Protein AF-0000000077902023 (afdb_homodimer)

Foldseek 3Di:
DFEEEEEPCQDQLNVVLCVVCPPVHNYDYDPPPQLQPDDLVRLLVVLVVSLGQAYEYDFADQPQVVCQVVVVSRLSGLAVSLLSNLLSCVVSVHAYEYEAALLQQWPPPDDDADEPPDDTDRPTSNSVSSVNNQVSSCVSPVQYEYEHEYAEAADDDDPHDHDDAQLVVLVVCLVPVNEAEFAQQAWTAYFYSVLQSVLVVLVSVDGGDYAHGGAATDGGPQVLSVLSCVVVVGDHHYDYDHDHTHSGHDRVVVVVSVRDGHHRSRNVVVNCVVVVCVVVD/DFEEEEEPCQDQLNVVLCVVCPPVHNYDYDPPPQLQPDDLVRLLVVLVVSLGQAYEYDFADQPQVVCQVVVVSRLCGLAVSLLSNLLSCVVSVHAYEYEAALLQQWPPPDDDADEPPDDTDRPGSNSVSSVNNQVSSCVSPVQYEYEHEYAEAADDDDPHDHDDAQLVVLVVCLVPVNEAEFAQQAWTAYFYSVLQSVLVVLVSVDGGDYAHGGAATDGGPQVLSVLSCVVVVGDHHYDYDHDHTHSGHDRVVVVVSVRDGHHRSRNVVVNCVVVVCVVVD

InterPro domains:
  IPR005913 dTDP-4-dehydrorhamnose reductase [PTHR10491] (2-235)
  IPR029903 RmlD-like, substrate binding domain [PF04321] (3-197)
  IPR036291 NAD(P)-binding domain superfamily [SSF51735] (1-275)

Structure (mmCIF, N/CA/C/O backbone):
data_AF-0000000077902023-model_v1
#
loop_
_entity.id
_entity.type
_entity.pdbx_description
1 polymer 'dTDP-4-dehydrorhamnose reductase'
#
loop_
_atom_site.group_PDB
_atom_site.id
_atom_site.type_symbol
_atom_site.label_atom_id
_atom_site.label_alt_id
_atom_site.label_comp_id
_atom_site.label_asym_id
_atom_site.label_entity_id
_atom_site.label_seq_id
_atom_site.pdbx_PDB_ins_code
_atom_site.Cartn_x
_atom_site.Cartn_y
_atom_site.Cartn_z
_atom_site.occupancy
_atom_site.B_iso_or_equiv
_atom_site.auth_seq_id
_atom_site.auth_comp_id
_atom_site.auth_asym_id
_atom_site.auth_atom_id
_atom_site.pdbx_PDB_model_num
ATOM 1 N N . MET A 1 1 ? 22.453 12.195 -3.893 1 87.38 1 MET A N 1
ATOM 2 C CA . MET A 1 1 ? 21.047 12.133 -3.484 1 87.38 1 MET A CA 1
ATOM 3 C C . MET A 1 1 ? 20.797 13.008 -2.258 1 87.38 1 MET A C 1
ATOM 5 O O . MET A 1 1 ? 21.578 12.977 -1.305 1 87.38 1 MET A O 1
ATOM 9 N N . LYS A 1 2 ? 19.797 13.914 -2.291 1 95.81 2 LYS A N 1
ATOM 10 C CA . LYS A 1 2 ? 19.453 14.773 -1.159 1 95.81 2 LYS A CA 1
ATOM 11 C C . LYS A 1 2 ? 19.094 13.945 0.071 1 95.81 2 LYS A C 1
ATOM 13 O O . LYS A 1 2 ? 18.375 12.938 -0.034 1 95.81 2 LYS A O 1
ATOM 18 N N . ARG A 1 3 ? 19.734 14.305 1.176 1 98.06 3 ARG A N 1
ATOM 19 C CA . ARG A 1 3 ? 19.406 13.648 2.439 1 98.06 3 ARG A CA 1
ATOM 20 C C . ARG A 1 3 ? 18.234 14.328 3.133 1 98.06 3 ARG A C 1
ATOM 22 O O . ARG A 1 3 ? 18.281 15.531 3.395 1 98.06 3 ARG A O 1
ATOM 29 N N . VAL A 1 4 ? 17.141 13.578 3.447 1 98.81 4 VAL A N 1
ATOM 30 C CA . VAL A 1 4 ? 15.922 14.117 4.043 1 98.81 4 VAL A CA 1
ATOM 31 C C . VAL A 1 4 ? 15.672 13.461 5.398 1 98.81 4 VAL A C 1
ATOM 33 O O . VAL A 1 4 ? 15.586 12.234 5.492 1 98.81 4 VAL A O 1
ATOM 36 N N . LEU A 1 5 ? 15.633 14.289 6.43 1 98.75 5 LEU A N 1
ATOM 37 C CA . LEU A 1 5 ? 15.227 13.82 7.754 1 98.75 5 LEU A CA 1
ATOM 38 C C . LEU A 1 5 ? 13.727 14.008 7.953 1 98.75 5 LEU A C 1
ATOM 40 O O . LEU A 1 5 ? 13.211 15.117 7.812 1 98.75 5 LEU A O 1
ATOM 44 N N . VAL A 1 6 ? 13.07 12.922 8.211 1 98.62 6 VAL A N 1
ATOM 45 C CA . VAL A 1 6 ? 11.633 12.961 8.484 1 98.62 6 VAL A CA 1
ATOM 46 C C . VAL A 1 6 ? 11.383 12.688 9.969 1 98.62 6 VAL A C 1
ATOM 48 O O . VAL A 1 6 ? 11.766 11.641 10.492 1 98.62 6 VAL A O 1
ATOM 51 N N . THR A 1 7 ? 10.812 13.672 10.641 1 98.12 7 THR A N 1
ATOM 52 C CA . THR A 1 7 ? 10.352 13.391 12 1 98.12 7 THR A CA 1
ATOM 53 C C . THR A 1 7 ? 8.938 12.836 11.984 1 98.12 7 THR A C 1
ATOM 55 O O . THR A 1 7 ? 8.18 13.062 11.039 1 98.12 7 THR A O 1
ATOM 58 N N . GLY A 1 8 ? 8.602 12.109 13.031 1 96.25 8 GLY A N 1
ATOM 59 C CA . GLY A 1 8 ? 7.293 11.484 13.031 1 96.25 8 GLY A CA 1
ATOM 60 C C . GLY A 1 8 ? 7.156 10.375 12 1 96.25 8 GLY A C 1
ATOM 61 O O . GLY A 1 8 ? 6.086 10.195 11.406 1 96.25 8 GLY A O 1
ATOM 62 N N . ALA A 1 9 ? 8.188 9.648 11.773 1 95.81 9 ALA A N 1
ATOM 63 C CA . ALA A 1 9 ? 8.281 8.648 10.711 1 95.81 9 ALA A CA 1
ATOM 64 C C . ALA A 1 9 ? 7.312 7.492 10.961 1 95.81 9 ALA A C 1
ATOM 66 O O . ALA A 1 9 ? 6.934 6.781 10.031 1 95.81 9 ALA A O 1
ATOM 67 N N . GLY A 1 10 ? 6.91 7.285 12.133 1 94.56 10 GLY A N 1
ATOM 68 C CA . GLY A 1 10 ? 5.992 6.211 12.477 1 94.56 10 GLY A CA 1
ATOM 69 C C . GLY A 1 10 ? 4.535 6.633 12.422 1 94.56 10 GLY A C 1
ATOM 70 O O . GLY A 1 10 ? 3.639 5.816 12.648 1 94.56 10 GLY A O 1
ATOM 71 N N . GLY A 1 11 ? 4.289 7.875 12.109 1 95.25 11 GLY A N 1
ATOM 72 C CA . GLY A 1 11 ? 2.934 8.391 12.055 1 95.25 11 GLY A CA 1
ATOM 73 C C . GLY A 1 11 ? 2.311 8.289 10.672 1 95.25 11 GLY A C 1
ATOM 74 O O . GLY A 1 11 ? 2.918 7.742 9.75 1 95.25 11 GLY A O 1
ATOM 75 N N . PHE A 1 12 ? 1.157 8.82 10.602 1 96.69 12 PHE A N 1
ATOM 76 C CA . PHE A 1 12 ? 0.341 8.711 9.391 1 96.69 12 PHE A CA 1
ATOM 77 C C . PHE A 1 12 ? 1.049 9.352 8.203 1 96.69 12 PHE A C 1
ATOM 79 O O . PHE A 1 12 ? 1.23 8.711 7.168 1 96.69 12 PHE A O 1
ATOM 86 N N . VAL A 1 13 ? 1.497 10.586 8.336 1 97.75 13 VAL A N 1
ATOM 87 C CA . VAL A 1 13 ? 2.104 11.32 7.234 1 97.75 13 VAL A CA 1
ATOM 88 C C . VAL A 1 13 ? 3.547 10.859 7.035 1 97.75 13 VAL A C 1
ATOM 90 O O . VAL A 1 13 ? 3.951 10.531 5.918 1 97.75 13 VAL A O 1
ATOM 93 N N . GLY A 1 14 ? 4.305 10.773 8.117 1 97.69 14 GLY A N 1
ATOM 94 C CA . GLY A 1 14 ? 5.719 10.438 8.047 1 97.69 14 GLY A CA 1
ATOM 95 C C . GLY A 1 14 ? 5.98 9.078 7.43 1 97.69 14 GLY A C 1
ATOM 96 O O . GLY A 1 14 ? 6.887 8.93 6.605 1 97.69 14 GLY A O 1
ATOM 97 N N . ALA A 1 15 ? 5.152 8.109 7.816 1 97.12 15 ALA A N 1
ATOM 98 C CA . ALA A 1 15 ? 5.336 6.766 7.281 1 97.12 15 ALA A CA 1
ATOM 99 C C . ALA A 1 15 ? 5.117 6.742 5.77 1 97.12 15 ALA A C 1
ATOM 101 O O . ALA A 1 15 ? 5.812 6.023 5.047 1 97.12 15 ALA A O 1
ATOM 102 N N . ARG A 1 16 ? 4.164 7.484 5.312 1 98.06 16 ARG A N 1
ATOM 103 C CA . ARG A 1 16 ? 3.846 7.508 3.891 1 98.06 16 ARG A CA 1
ATOM 104 C C . ARG A 1 16 ? 4.875 8.32 3.111 1 98.06 16 ARG A C 1
ATOM 106 O O . ARG A 1 16 ? 5.152 8.023 1.946 1 98.06 16 ARG A O 1
ATOM 113 N N . ILE A 1 17 ? 5.512 9.352 3.766 1 98.5 17 ILE A N 1
ATOM 114 C CA . ILE A 1 17 ? 6.641 10.047 3.15 1 98.5 17 ILE A CA 1
ATOM 115 C C . ILE A 1 17 ? 7.781 9.062 2.906 1 98.5 17 ILE A C 1
ATOM 117 O O . ILE A 1 17 ? 8.32 8.992 1.8 1 98.5 17 ILE A O 1
ATOM 121 N N . LEU A 1 18 ? 8.094 8.289 3.975 1 97.25 18 LEU A N 1
ATOM 122 C CA . LEU A 1 18 ? 9.172 7.316 3.852 1 97.25 18 LEU A CA 1
ATOM 123 C C . LEU A 1 18 ? 8.867 6.301 2.756 1 97.25 18 LEU A C 1
ATOM 125 O O . LEU A 1 18 ? 9.758 5.918 1.992 1 97.25 18 LEU A O 1
ATOM 129 N N . ASP A 1 19 ? 7.641 5.91 2.666 1 96.06 19 ASP A N 1
ATOM 130 C CA . ASP A 1 19 ? 7.223 4.934 1.666 1 96.06 19 ASP A CA 1
ATOM 131 C C . ASP A 1 19 ? 7.348 5.5 0.255 1 96.06 19 ASP A C 1
ATOM 133 O O . ASP A 1 19 ? 7.969 4.887 -0.616 1 96.06 19 ASP A O 1
ATOM 137 N N . MET A 1 20 ? 6.852 6.676 0.001 1 96.75 20 MET A N 1
ATOM 138 C CA . MET A 1 20 ? 6.777 7.27 -1.331 1 96.75 20 MET A CA 1
ATOM 139 C C . MET A 1 20 ? 8.148 7.75 -1.787 1 96.75 20 MET A C 1
ATOM 141 O O . MET A 1 20 ? 8.438 7.785 -2.984 1 96.75 20 MET A O 1
ATOM 145 N N . TRP A 1 21 ? 8.992 8.078 -0.796 1 96.88 21 TRP A N 1
ATOM 146 C CA . TRP A 1 21 ? 10.258 8.719 -1.167 1 96.88 21 TRP A CA 1
ATOM 147 C C . TRP A 1 21 ? 11.398 7.711 -1.151 1 96.88 21 TRP A C 1
ATOM 149 O O . TRP A 1 21 ? 12.539 8.055 -1.459 1 96.88 21 TRP A O 1
ATOM 159 N N . ARG A 1 22 ? 11.094 6.484 -0.792 1 93.44 22 ARG A N 1
ATOM 160 C CA . ARG A 1 22 ? 12.102 5.434 -0.777 1 93.44 22 ARG A CA 1
ATOM 161 C C . ARG A 1 22 ? 12.789 5.316 -2.135 1 93.44 22 ARG A C 1
ATOM 163 O O . ARG A 1 22 ? 12.125 5.234 -3.168 1 93.44 22 ARG A O 1
ATOM 170 N N . GLY A 1 23 ? 14.117 5.391 -2.203 1 88.75 23 GLY A N 1
ATOM 171 C CA . GLY A 1 23 ? 14.867 5.277 -3.443 1 88.75 23 GLY A CA 1
ATOM 172 C C . GLY A 1 23 ? 15.047 6.602 -4.156 1 88.75 23 GLY A C 1
ATOM 173 O O . GLY A 1 23 ? 15.898 6.727 -5.043 1 88.75 23 GLY A O 1
ATOM 174 N N . LYS A 1 24 ? 14.242 7.562 -3.775 1 91.75 24 LYS A N 1
ATOM 175 C CA . LYS A 1 24 ? 14.305 8.875 -4.418 1 91.75 24 LYS A CA 1
ATOM 176 C C . LYS A 1 24 ? 15.219 9.82 -3.645 1 91.75 24 LYS A C 1
ATOM 178 O O . LYS A 1 24 ? 15.867 10.688 -4.234 1 91.75 24 LYS A O 1
ATOM 183 N N . PHE A 1 25 ? 15.164 9.641 -2.322 1 96.69 25 PHE A N 1
ATOM 184 C CA . PHE A 1 25 ? 15.969 10.438 -1.407 1 96.69 25 PHE A CA 1
ATOM 185 C C . PHE A 1 25 ? 16.75 9.547 -0.452 1 96.69 25 PHE A C 1
ATOM 187 O O . PHE A 1 25 ? 16.438 8.367 -0.299 1 96.69 25 PHE A O 1
ATOM 194 N N . ALA A 1 26 ? 17.844 10.109 0.03 1 97 26 ALA A N 1
ATOM 195 C CA . ALA A 1 26 ? 18.469 9.477 1.19 1 97 26 ALA A CA 1
ATOM 196 C C . ALA A 1 26 ? 17.703 9.812 2.471 1 97 26 ALA A C 1
ATOM 198 O O . ALA A 1 26 ? 17.844 10.914 3.008 1 97 26 ALA A O 1
ATOM 199 N N . LEU A 1 27 ? 16.984 8.828 2.934 1 97.69 27 LEU A N 1
ATOM 200 C CA . LEU A 1 27 ? 16.031 9.102 4.016 1 97.69 27 LEU A CA 1
ATOM 201 C C . LEU A 1 27 ? 16.625 8.711 5.363 1 97.69 27 LEU A C 1
ATOM 203 O O . LEU A 1 27 ? 17.312 7.695 5.477 1 97.69 27 LEU A O 1
ATOM 207 N N . CYS A 1 28 ? 16.375 9.539 6.312 1 96.94 28 CYS A N 1
ATOM 208 C CA . CYS A 1 28 ? 16.688 9.211 7.699 1 96.94 28 CYS A CA 1
ATOM 209 C C . CYS A 1 28 ? 15.57 9.656 8.625 1 96.94 28 CYS A C 1
ATOM 211 O O . CYS A 1 28 ? 14.766 10.516 8.273 1 96.94 28 CYS A O 1
ATOM 213 N N . ALA A 1 29 ? 15.406 8.984 9.688 1 97.31 29 ALA A N 1
ATOM 214 C CA . ALA A 1 29 ? 14.391 9.258 10.703 1 97.31 29 ALA A CA 1
ATOM 215 C C . ALA A 1 29 ? 14.938 9.031 12.109 1 97.31 29 ALA A C 1
ATOM 217 O O . ALA A 1 29 ? 15.922 8.305 12.289 1 97.31 29 ALA A O 1
ATOM 218 N N . PHE A 1 30 ? 14.305 9.727 13.07 1 94.25 30 PHE A N 1
ATOM 219 C CA . PHE A 1 30 ? 14.625 9.414 14.453 1 94.25 30 PHE A CA 1
ATOM 220 C C . PHE A 1 30 ? 14.211 7.988 14.797 1 94.25 30 PHE A C 1
ATOM 222 O O . PHE A 1 30 ? 13.211 7.488 14.281 1 94.25 30 PHE A O 1
ATOM 229 N N . PRO A 1 31 ? 15.008 7.395 15.648 1 89.06 31 PRO A N 1
ATOM 230 C CA . PRO A 1 31 ? 14.539 6.09 16.125 1 89.06 31 PRO A CA 1
ATOM 231 C C . PRO A 1 31 ? 13.164 6.156 16.781 1 89.06 31 PRO A C 1
ATOM 233 O O . PRO A 1 31 ? 12.797 7.188 17.359 1 89.06 31 PRO A O 1
ATOM 236 N N . SER A 1 32 ? 12.492 5.051 16.688 1 80.56 32 SER A N 1
ATOM 237 C CA . SER A 1 32 ? 11.117 4.992 17.172 1 80.56 32 SER A CA 1
ATOM 238 C C . SER A 1 32 ? 11.023 5.457 18.625 1 80.56 32 SER A C 1
ATOM 240 O O . SER A 1 32 ? 11.844 5.07 19.469 1 80.56 32 SER A O 1
ATOM 242 N N . ASP A 1 33 ? 10.148 6.305 18.891 1 80.38 33 ASP A N 1
ATOM 243 C CA . ASP A 1 33 ? 9.742 6.746 20.219 1 80.38 33 ASP A CA 1
ATOM 244 C C . ASP A 1 33 ? 10.812 7.633 20.844 1 80.38 33 ASP A C 1
ATOM 246 O O . ASP A 1 33 ? 10.727 7.969 22.031 1 80.38 33 ASP A O 1
ATOM 250 N N . THR A 1 34 ? 11.766 8.023 20.078 1 84.12 34 THR A N 1
ATOM 251 C CA . THR A 1 34 ? 12.828 8.852 20.641 1 84.12 34 THR A CA 1
ATOM 252 C C . THR A 1 34 ? 12.344 10.281 20.844 1 84.12 34 THR A C 1
ATOM 254 O O . THR A 1 34 ? 12.664 10.906 21.859 1 84.12 34 THR A O 1
ATOM 257 N N . LEU A 1 35 ? 11.562 10.727 19.938 1 86.94 35 LEU A N 1
ATOM 258 C CA . LEU A 1 35 ? 11.156 12.125 20 1 86.94 35 LEU A CA 1
ATOM 259 C C . LEU A 1 35 ? 10.211 12.375 21.172 1 86.94 35 LEU A C 1
ATOM 261 O O . LEU A 1 35 ? 10.086 13.508 21.641 1 86.94 35 LEU A O 1
ATOM 265 N N . ARG A 1 36 ? 9.625 11.289 21.672 1 85.5 36 ARG A N 1
ATOM 266 C CA . ARG A 1 36 ? 8.68 11.414 22.766 1 85.5 36 ARG A CA 1
ATOM 267 C C . ARG A 1 36 ? 9.391 11.836 24.047 1 85.5 36 ARG A C 1
ATOM 269 O O . ARG A 1 36 ? 8.82 12.531 24.891 1 85.5 36 ARG A O 1
ATOM 276 N N . THR A 1 37 ? 10.664 11.523 24.094 1 87.5 37 THR A N 1
ATOM 277 C CA . THR A 1 37 ? 11.367 11.781 25.344 1 87.5 37 THR A CA 1
ATOM 278 C C . THR A 1 37 ? 12.586 12.664 25.125 1 87.5 37 THR A C 1
ATOM 280 O O . THR A 1 37 ? 13.242 13.086 26.078 1 87.5 37 THR A O 1
ATOM 283 N N . ALA A 1 38 ? 12.82 12.953 23.922 1 91.69 38 ALA A N 1
ATOM 284 C CA . ALA A 1 38 ? 14.031 13.695 23.594 1 91.69 38 ALA A CA 1
ATOM 285 C C . ALA A 1 38 ? 13.945 15.141 24.078 1 91.69 38 ALA A C 1
ATOM 287 O O . ALA A 1 38 ? 12.875 15.742 24.047 1 91.69 38 ALA A O 1
ATOM 288 N N . ASP A 1 39 ? 15.078 15.625 24.594 1 95.31 39 ASP A N 1
ATOM 289 C CA . ASP A 1 39 ? 15.188 17.047 24.891 1 95.31 39 ASP A CA 1
ATOM 290 C C . ASP A 1 39 ? 15.898 17.797 23.75 1 95.31 39 ASP A C 1
ATOM 292 O O . ASP A 1 39 ? 16.234 17.203 22.734 1 95.31 39 ASP A O 1
ATOM 296 N N . GLU A 1 40 ? 16.016 19.094 23.969 1 97.38 40 GLU A N 1
ATOM 297 C CA . GLU A 1 40 ? 16.578 19.953 22.938 1 97.38 40 GLU A CA 1
ATOM 298 C C . GLU A 1 40 ? 17.953 19.438 22.5 1 97.38 40 GLU A C 1
ATOM 300 O O . GLU A 1 40 ? 18.234 19.344 21.297 1 97.38 40 GLU A O 1
ATOM 305 N N . SER A 1 41 ? 18.766 19.047 23.422 1 97.44 41 SER A N 1
ATOM 306 C CA . SER A 1 41 ? 20.125 18.609 23.141 1 97.44 41 SER A CA 1
ATOM 307 C C . SER A 1 41 ? 20.141 17.344 22.297 1 97.44 41 SER A C 1
ATOM 309 O O . SER A 1 41 ? 20.953 17.203 21.375 1 97.44 41 SER A O 1
ATOM 311 N N . ALA A 1 42 ? 19.312 16.422 22.641 1 96.56 42 ALA A N 1
ATOM 312 C CA . ALA A 1 42 ? 19.234 15.172 21.906 1 96.56 42 ALA A CA 1
ATOM 313 C C . ALA A 1 42 ? 18.797 15.398 20.469 1 96.56 42 ALA A C 1
ATOM 315 O O . ALA A 1 42 ? 19.359 14.805 19.547 1 96.56 42 ALA A O 1
ATOM 316 N N . VAL A 1 43 ? 17.844 16.266 20.266 1 97.88 43 VAL A N 1
ATOM 317 C CA . VAL A 1 43 ? 17.359 16.578 18.922 1 97.88 43 VAL A CA 1
ATOM 318 C C . VAL A 1 43 ? 18.469 17.234 18.109 1 97.88 43 VAL A C 1
ATOM 320 O O . VAL A 1 43 ? 18.719 16.828 16.969 1 97.88 43 VAL A O 1
ATOM 323 N N . LEU A 1 44 ? 19.125 18.172 18.734 1 97.75 44 LEU A N 1
ATOM 324 C CA . LEU A 1 44 ? 20.203 18.891 18.062 1 97.75 44 LEU A CA 1
ATOM 325 C C . LEU A 1 44 ? 21.344 17.938 17.672 1 97.75 44 LEU A C 1
ATOM 327 O O . LEU A 1 44 ? 21.844 17.984 16.547 1 97.75 44 LEU A O 1
ATOM 331 N N . ARG A 1 45 ? 21.688 17.062 18.578 1 97.25 45 ARG A N 1
ATOM 332 C CA . ARG A 1 45 ? 22.781 16.109 18.344 1 97.25 45 ARG A CA 1
ATOM 333 C C . ARG A 1 45 ? 22.469 15.211 17.156 1 97.25 45 ARG A C 1
ATOM 335 O O . ARG A 1 45 ? 23.328 14.938 16.328 1 97.25 45 ARG A O 1
ATOM 342 N N . PHE A 1 46 ? 21.281 14.773 17.125 1 97.62 46 PHE A N 1
ATOM 343 C CA . PHE A 1 46 ? 20.875 13.883 16.031 1 97.62 46 PHE A CA 1
ATOM 344 C C . PHE A 1 46 ? 20.938 14.602 14.695 1 97.62 46 PHE A C 1
ATOM 346 O O . PHE A 1 46 ? 21.469 14.055 13.719 1 97.62 46 PHE A O 1
ATOM 353 N N . ILE A 1 47 ? 20.438 15.828 14.633 1 98.31 47 ILE A N 1
ATOM 354 C CA . ILE A 1 47 ? 20.391 16.594 13.383 1 98.31 47 ILE A CA 1
ATOM 355 C C . ILE A 1 47 ? 21.812 16.922 12.945 1 98.31 47 ILE A C 1
ATOM 357 O O . ILE A 1 47 ? 22.141 16.844 11.758 1 98.31 47 ILE A O 1
ATOM 361 N N . LEU A 1 48 ? 22.641 17.234 13.938 1 98.19 48 LEU A N 1
ATOM 362 C CA . LEU A 1 48 ? 24.031 17.531 13.633 1 98.19 48 LEU A CA 1
ATOM 363 C C . LEU A 1 48 ? 24.75 16.312 13.078 1 98.19 48 LEU A C 1
ATOM 365 O O . LEU A 1 48 ? 25.547 16.422 12.141 1 98.19 48 LEU A O 1
ATOM 369 N N . LYS A 1 49 ? 24.438 15.203 13.625 1 97.75 49 LYS A N 1
ATOM 370 C CA . LYS A 1 49 ? 25.062 13.945 13.203 1 97.75 49 LYS A CA 1
ATOM 371 C C . LYS A 1 49 ? 24.625 13.57 11.797 1 97.75 49 LYS A C 1
ATOM 373 O O . LYS A 1 49 ? 25.469 13.227 10.953 1 97.75 49 LYS A O 1
ATOM 378 N N . GLU A 1 50 ? 23.328 13.641 11.492 1 97.69 50 GLU A N 1
ATOM 379 C CA . GLU A 1 50 ? 22.781 13.211 10.211 1 97.69 50 GLU A CA 1
ATOM 380 C C . GLU A 1 50 ? 23.062 14.234 9.117 1 97.69 50 GLU A C 1
ATOM 382 O O . GLU A 1 50 ? 23.156 13.883 7.938 1 97.69 50 GLU A O 1
ATOM 387 N N . HIS A 1 51 ? 23.141 15.516 9.516 1 98.5 51 HIS A N 1
ATOM 388 C CA . HIS A 1 51 ? 23.438 16.625 8.625 1 98.5 51 HIS A CA 1
ATOM 389 C C . HIS A 1 51 ? 22.562 16.594 7.383 1 98.5 51 HIS A C 1
ATOM 391 O O . HIS A 1 51 ? 23.062 16.625 6.258 1 98.5 51 HIS A O 1
ATOM 397 N N . PRO A 1 52 ? 21.234 16.609 7.555 1 98.75 52 PRO A N 1
ATOM 398 C CA . PRO A 1 52 ? 20.328 16.547 6.41 1 98.75 52 PRO A CA 1
ATOM 399 C C . PRO A 1 52 ? 20.359 17.812 5.562 1 98.75 52 PRO A C 1
ATOM 401 O O . PRO A 1 52 ? 20.734 18.875 6.055 1 98.75 52 PRO A O 1
ATOM 404 N N . ASP A 1 53 ? 19.984 17.625 4.254 1 98.81 53 ASP A N 1
ATOM 405 C CA . ASP A 1 53 ? 19.75 18.766 3.369 1 98.81 53 ASP A CA 1
ATOM 406 C C . ASP A 1 53 ? 18.375 19.375 3.604 1 98.81 53 ASP A C 1
ATOM 408 O O . ASP A 1 53 ? 18.188 20.578 3.432 1 98.81 53 ASP A O 1
ATOM 412 N N . VAL A 1 54 ? 17.422 18.531 3.941 1 98.88 54 VAL A N 1
ATOM 413 C CA . VAL A 1 54 ? 16.031 18.906 4.164 1 98.88 54 VAL A CA 1
ATOM 4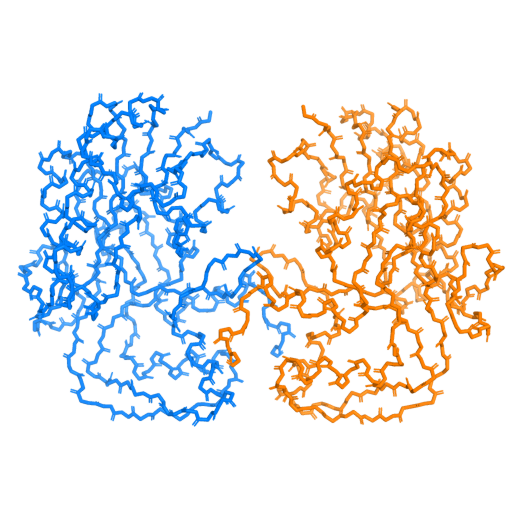14 C C . VAL A 1 54 ? 15.492 18.188 5.402 1 98.88 54 VAL A C 1
ATOM 416 O O . VAL A 1 54 ? 15.836 17.031 5.656 1 98.88 54 VAL A O 1
ATOM 419 N N . ILE A 1 55 ? 14.719 18.875 6.184 1 98.88 55 ILE A N 1
ATOM 420 C CA . ILE A 1 55 ? 13.969 18.281 7.281 1 98.88 55 ILE A CA 1
ATOM 421 C C . ILE A 1 55 ? 12.469 18.469 7.039 1 98.88 55 ILE A C 1
ATOM 423 O O . ILE A 1 55 ? 12.008 19.578 6.793 1 98.88 55 ILE A O 1
ATOM 427 N N . VAL A 1 56 ? 11.766 17.391 6.984 1 98.88 56 VAL A N 1
ATOM 428 C CA . VAL A 1 56 ? 10.305 17.422 7 1 98.88 56 VAL A CA 1
ATOM 429 C C . VAL A 1 56 ? 9.789 17.031 8.383 1 98.88 56 VAL A C 1
ATOM 431 O O . VAL A 1 56 ? 9.859 15.867 8.781 1 98.88 56 VAL A O 1
ATOM 434 N N . HIS A 1 57 ? 9.312 18 9.07 1 98.75 57 HIS A N 1
ATOM 435 C CA . HIS A 1 57 ? 8.867 17.797 10.445 1 98.75 57 HIS A CA 1
ATOM 436 C C . HIS A 1 57 ? 7.375 17.469 10.492 1 98.75 57 HIS A C 1
ATOM 438 O O . HIS A 1 57 ? 6.543 18.391 10.445 1 98.75 57 HIS A O 1
ATOM 444 N N . THR A 1 58 ? 7.09 16.219 10.703 1 98 58 THR A N 1
ATOM 445 C CA . THR A 1 58 ? 5.691 15.805 10.742 1 98 58 THR A CA 1
ATOM 446 C C . THR A 1 58 ? 5.301 15.336 12.141 1 98 58 THR A C 1
ATOM 448 O O . THR A 1 58 ? 4.117 15.141 12.43 1 98 58 THR A O 1
ATOM 451 N N . ALA A 1 59 ? 6.227 15.219 13.023 1 97 59 ALA A N 1
ATOM 452 C CA . ALA A 1 59 ? 5.918 14.758 14.375 1 97 59 ALA A CA 1
ATOM 453 C C . ALA A 1 59 ? 4.965 15.727 15.078 1 97 59 ALA A C 1
ATOM 455 O O . ALA A 1 59 ? 5.188 16.938 15.07 1 97 59 ALA A O 1
ATOM 456 N N . ALA A 1 60 ? 3.971 15.18 15.617 1 96.44 60 ALA A N 1
ATOM 457 C CA . ALA A 1 60 ? 2.994 16 16.328 1 96.44 60 ALA A CA 1
ATOM 458 C C . ALA A 1 60 ? 2.023 15.125 17.125 1 96.44 60 ALA A C 1
ATOM 460 O O . ALA A 1 60 ? 1.885 13.93 16.844 1 96.44 60 ALA A O 1
ATOM 461 N N . LEU A 1 61 ? 1.522 15.625 18.172 1 95 61 LEU A N 1
ATOM 462 C CA . LEU A 1 61 ? 0.274 15.148 18.766 1 95 61 LEU A CA 1
ATOM 463 C C . LEU A 1 61 ? -0.92 15.898 18.188 1 95 61 LEU A C 1
ATOM 465 O O . LEU A 1 61 ? -1.105 17.094 18.469 1 95 61 LEU A O 1
ATOM 469 N N . SER A 1 62 ? -1.731 15.18 17.422 1 93.19 62 SER A N 1
ATOM 470 C CA . SER A 1 62 ? -2.693 15.914 16.594 1 93.19 62 SER A CA 1
ATOM 471 C C . SER A 1 62 ? -4.117 15.711 17.109 1 93.19 62 SER A C 1
ATOM 473 O O . SER A 1 62 ? -5.055 16.328 16.594 1 93.19 62 SER A O 1
ATOM 475 N N . ASN A 1 63 ? -4.262 14.781 18.078 1 93.5 63 ASN A N 1
ATOM 476 C CA . ASN A 1 63 ? -5.586 14.602 18.672 1 93.5 63 ASN A CA 1
ATOM 477 C C . ASN A 1 63 ? -5.996 15.812 19.5 1 93.5 63 ASN A C 1
ATOM 479 O O . ASN A 1 63 ? -5.453 16.031 20.578 1 93.5 63 ASN A O 1
ATOM 483 N N . THR A 1 64 ? -6.988 16.547 19 1 93.5 64 THR A N 1
ATOM 484 C CA . THR A 1 64 ? -7.363 17.812 19.625 1 93.5 64 THR A CA 1
ATOM 485 C C . THR A 1 64 ? -7.863 17.578 21.047 1 93.5 64 THR A C 1
ATOM 487 O O . THR A 1 64 ? -7.562 18.375 21.953 1 93.5 64 THR A O 1
ATOM 490 N N . GLN A 1 65 ? -8.602 16.516 21.203 1 93.62 65 GLN A N 1
ATOM 491 C CA . GLN A 1 65 ? -9.102 16.203 22.547 1 93.62 65 GLN A CA 1
ATOM 492 C C . GLN A 1 65 ? -7.961 15.883 23.5 1 93.62 65 GLN A C 1
ATOM 494 O O . GLN A 1 65 ? -7.934 16.359 24.625 1 93.62 65 GLN A O 1
ATOM 499 N N . TYR A 1 66 ? -7.039 15.141 23 1 94.88 66 TYR A N 1
ATOM 500 C CA . TYR A 1 66 ? -5.887 14.797 23.828 1 94.88 66 TYR A CA 1
ATOM 501 C C . TYR A 1 66 ? -5.082 16.047 24.188 1 94.88 66 TYR A C 1
ATOM 503 O O . TYR A 1 66 ? -4.668 16.219 25.328 1 94.88 66 TYR A O 1
ATOM 511 N N . CYS A 1 67 ? -4.883 16.875 23.234 1 96.12 67 CYS A N 1
ATOM 512 C CA . CYS A 1 67 ? -4.113 18.094 23.453 1 96.12 67 CYS A CA 1
ATOM 513 C C . CYS A 1 67 ? -4.773 18.969 24.516 1 96.12 67 CYS A C 1
ATOM 515 O O . CYS A 1 67 ? -4.086 19.625 25.297 1 96.12 67 CYS A O 1
ATOM 517 N N . GLN A 1 68 ? -6.078 18.953 24.5 1 96.06 68 GLN A N 1
ATOM 518 C CA . GLN A 1 68 ? -6.824 19.703 25.5 1 96.06 68 GLN A CA 1
ATOM 519 C C . GLN A 1 68 ? -6.645 19.094 26.891 1 96.06 68 GLN A C 1
ATOM 521 O O . GLN A 1 68 ? -6.48 19.828 27.875 1 96.06 68 GLN A O 1
ATOM 526 N N . GLN A 1 69 ? -6.633 17.812 26.969 1 97.38 69 GLN A N 1
ATOM 527 C CA . GLN A 1 69 ? -6.543 17.094 28.234 1 97.38 69 GLN A CA 1
ATOM 528 C C . GLN A 1 69 ? -5.113 17.094 28.766 1 97.38 69 GLN A C 1
ATOM 530 O O . GLN A 1 69 ? -4.895 17.109 29.984 1 97.38 69 GLN A O 1
ATOM 535 N N . GLU A 1 70 ? -4.203 17.062 27.844 1 97.06 70 GLU A N 1
ATOM 536 C CA . GLU A 1 70 ? -2.787 17 28.188 1 97.06 70 GLU A CA 1
ATOM 537 C C . GLU A 1 70 ? -2.01 18.125 27.531 1 97.06 70 GLU A C 1
ATOM 539 O O . GLU A 1 70 ? -1.113 17.875 26.719 1 97.06 70 GLU A O 1
ATOM 544 N N . PRO A 1 71 ? -2.248 19.359 28.016 1 96.94 71 PRO A N 1
ATOM 545 C CA . PRO A 1 71 ? -1.686 20.516 27.312 1 96.94 71 PRO A CA 1
ATOM 546 C C . PRO A 1 71 ? -0.163 20.578 27.406 1 96.94 71 PRO A C 1
ATOM 548 O O . PRO A 1 71 ? 0.492 21.094 26.5 1 96.94 71 PRO A O 1
ATOM 551 N N . GLU A 1 72 ? 0.43 20.078 28.469 1 96.81 72 GLU A N 1
ATOM 552 C CA . GLU A 1 72 ? 1.885 20.094 28.594 1 96.81 72 GLU A CA 1
ATOM 553 C C . GLU A 1 72 ? 2.535 19.172 27.578 1 96.81 72 GLU A C 1
ATOM 555 O O . GLU A 1 72 ? 3.543 19.516 26.969 1 96.81 72 GLU A O 1
ATOM 560 N N . ASP A 1 73 ? 1.913 18 27.484 1 96.25 73 ASP A N 1
ATOM 561 C CA . ASP A 1 73 ? 2.383 17.078 26.453 1 96.25 73 ASP A CA 1
ATOM 562 C C . ASP A 1 73 ? 2.254 17.688 25.062 1 96.25 73 ASP A C 1
ATOM 564 O O . ASP A 1 73 ? 3.156 17.547 24.234 1 96.25 73 ASP A O 1
ATOM 568 N N . SER A 1 74 ? 1.157 18.281 24.875 1 97.44 74 SER A N 1
ATOM 569 C CA . SER A 1 74 ? 0.917 18.938 23.609 1 97.44 74 SER A CA 1
ATOM 570 C C . SER A 1 74 ? 1.935 20.047 23.359 1 97.44 74 SER A C 1
ATOM 572 O O . SER A 1 74 ? 2.473 20.172 22.266 1 97.44 74 SER A O 1
ATOM 574 N N . PHE A 1 75 ? 2.213 20.828 24.375 1 98.06 75 PHE A N 1
ATOM 575 C CA . PHE A 1 75 ? 3.16 21.938 24.25 1 98.06 75 PHE A CA 1
ATOM 576 C C . PHE A 1 75 ? 4.543 21.422 23.875 1 98.06 75 PHE A C 1
ATOM 578 O O . PHE A 1 75 ? 5.188 21.969 22.969 1 98.06 75 PHE A O 1
ATOM 585 N N . ARG A 1 76 ? 4.938 20.422 24.5 1 97.5 76 ARG A N 1
ATOM 586 C CA . ARG A 1 76 ? 6.242 19.844 24.203 1 97.5 76 ARG A CA 1
ATOM 587 C C . ARG A 1 76 ? 6.305 19.344 22.766 1 97.5 76 ARG A C 1
ATOM 589 O O . ARG A 1 76 ? 7.246 19.656 22.031 1 97.5 76 ARG A O 1
ATOM 596 N N . ALA A 1 77 ? 5.348 18.578 22.344 1 96.94 77 ALA A N 1
ATOM 597 C CA . ALA A 1 77 ? 5.344 17.906 21.047 1 96.94 77 ALA A CA 1
ATOM 598 C C . ALA A 1 77 ? 5.078 18.906 19.922 1 96.94 77 ALA A C 1
ATOM 600 O O . ALA A 1 77 ? 5.66 18.797 18.844 1 96.94 77 ALA A O 1
ATOM 601 N N . ASN A 1 78 ? 4.203 19.891 20.203 1 98.31 78 ASN A N 1
ATOM 602 C CA . ASN A 1 78 ? 3.693 20.703 19.109 1 98.31 78 ASN A CA 1
ATOM 603 C C . ASN A 1 78 ? 4.336 22.078 19.094 1 98.31 78 ASN A C 1
ATOM 605 O O . ASN A 1 78 ? 4.211 22.828 18.109 1 98.31 78 ASN A O 1
ATOM 609 N N . VAL A 1 79 ? 5.059 22.469 20.141 1 98.5 79 VAL A N 1
ATOM 610 C CA . VAL A 1 79 ? 5.684 23.781 20.172 1 98.5 79 VAL A CA 1
ATOM 611 C C . VAL A 1 79 ? 7.191 23.641 20.328 1 98.5 79 VAL A C 1
ATOM 613 O O . VAL A 1 79 ? 7.961 24.078 19.469 1 98.5 79 VAL A O 1
ATOM 616 N N . LEU A 1 80 ? 7.613 22.938 21.375 1 98.31 80 LEU A N 1
ATOM 617 C CA . LEU A 1 80 ? 9.039 22.859 21.688 1 98.31 80 LEU A CA 1
ATOM 618 C C . LEU A 1 80 ? 9.773 22.047 20.625 1 98.31 80 LEU A C 1
ATOM 620 O O . LEU A 1 80 ? 10.82 22.453 20.141 1 98.31 80 LEU A O 1
ATOM 624 N N . LEU A 1 81 ? 9.234 20.938 20.312 1 98.06 81 LEU A N 1
ATOM 625 C CA . LEU A 1 81 ? 9.906 20.031 19.375 1 98.06 81 LEU A CA 1
ATOM 626 C C . LEU A 1 81 ? 10.125 20.719 18.031 1 98.06 81 LEU A C 1
ATOM 628 O O . LEU A 1 81 ? 11.242 20.703 17.5 1 98.06 81 LEU A O 1
ATOM 632 N N . PRO A 1 82 ? 9.109 21.312 17.5 1 98.31 82 PRO A N 1
ATOM 633 C CA . PRO A 1 82 ? 9.375 22.031 16.25 1 98.31 82 PRO A CA 1
ATOM 634 C C . PRO A 1 82 ? 10.445 23.109 16.391 1 98.31 82 PRO A C 1
ATOM 636 O O . PRO A 1 82 ? 11.227 23.344 15.469 1 98.31 82 PRO A O 1
ATOM 639 N N . GLU A 1 83 ? 10.438 23.797 17.5 1 98.5 83 GLU A N 1
ATOM 640 C CA . GLU A 1 83 ? 11.461 24.812 17.734 1 98.5 83 GLU A CA 1
ATOM 641 C C . GLU A 1 83 ? 12.852 24.188 17.781 1 98.5 83 GLU A C 1
ATOM 643 O O . GLU A 1 83 ? 13.797 24.734 17.203 1 98.5 83 GLU A O 1
ATOM 648 N N . TRP A 1 84 ? 12.977 23.078 18.5 1 98.44 84 TRP A N 1
ATOM 649 C CA . TRP A 1 84 ? 14.25 22.359 18.578 1 98.44 84 TRP A CA 1
ATOM 650 C C . TRP A 1 84 ? 14.711 21.922 17.203 1 98.44 84 TRP A C 1
ATOM 652 O O . TRP A 1 84 ? 15.898 22.031 16.859 1 98.44 84 TRP A O 1
ATOM 662 N N . VAL A 1 85 ? 13.797 21.438 16.406 1 98.5 85 VAL A N 1
ATOM 663 C CA . VAL A 1 85 ? 14.102 21 15.055 1 98.5 85 VAL A CA 1
ATOM 664 C C . VAL A 1 85 ? 14.562 22.203 14.211 1 98.5 85 VAL A C 1
ATOM 666 O O . VAL A 1 85 ? 15.523 22.094 13.445 1 98.5 85 VAL A O 1
ATOM 669 N N . ALA A 1 86 ? 13.898 23.328 14.398 1 98.75 86 ALA A N 1
ATOM 670 C CA . ALA A 1 86 ? 14.273 24.547 13.68 1 98.75 86 ALA A CA 1
ATOM 671 C C . ALA A 1 86 ? 15.688 24.984 14.039 1 98.75 86 ALA A C 1
ATOM 673 O O . ALA A 1 86 ? 16.453 25.391 13.164 1 98.75 86 ALA A O 1
ATOM 674 N N . LYS A 1 87 ? 15.992 24.906 15.273 1 98.25 87 LYS A N 1
ATOM 675 C CA . LYS A 1 87 ? 17.344 25.234 15.719 1 98.25 87 LYS A CA 1
ATOM 676 C C . LYS A 1 87 ? 18.375 24.344 15.031 1 98.25 87 LYS A C 1
ATOM 678 O O . LYS A 1 87 ? 19.406 24.828 14.555 1 98.25 87 LYS A O 1
ATOM 683 N N . GLY A 1 88 ? 18.062 23.078 15.023 1 98.12 88 GLY A N 1
ATOM 684 C CA . GLY A 1 88 ? 18.953 22.141 14.336 1 98.12 88 GLY A CA 1
ATOM 685 C C . GLY A 1 88 ? 19.078 22.438 12.852 1 98.12 88 GLY A C 1
ATOM 686 O O . GLY A 1 88 ? 20.172 22.375 12.297 1 98.12 88 GLY A O 1
ATOM 687 N N . ALA A 1 89 ? 17.953 22.703 12.234 1 98.75 89 ALA A N 1
ATOM 688 C CA . ALA A 1 89 ? 17.953 23.016 10.812 1 98.75 89 ALA A CA 1
ATOM 689 C C . ALA A 1 89 ? 18.844 24.219 10.516 1 98.75 89 ALA A C 1
ATOM 691 O O . ALA A 1 89 ? 19.625 24.203 9.562 1 98.75 89 ALA A O 1
ATOM 692 N N . GLU A 1 90 ? 18.688 25.219 11.312 1 98 90 GLU A N 1
ATOM 693 C CA . GLU A 1 90 ? 19.5 26.422 11.156 1 98 90 GLU A CA 1
ATOM 694 C C . GLU A 1 90 ? 20.984 26.094 11.281 1 98 90 GLU A C 1
ATOM 696 O O . GLU A 1 90 ? 21.797 26.578 10.484 1 98 90 GLU A O 1
ATOM 701 N N . GLU A 1 91 ? 21.312 25.344 12.242 1 97.75 91 GLU A N 1
ATOM 702 C CA . GLU A 1 91 ? 22.703 25.016 12.531 1 97.75 91 GLU A CA 1
ATOM 703 C C . GLU A 1 91 ? 23.359 24.297 11.359 1 97.75 91 GLU A C 1
ATOM 705 O O . GLU A 1 91 ? 24.531 24.547 11.047 1 97.75 91 GLU A O 1
ATOM 710 N N . VAL A 1 92 ? 22.672 23.438 10.711 1 98.31 92 VAL A N 1
ATOM 711 C CA . VAL A 1 92 ? 23.297 22.625 9.664 1 98.31 92 VAL A CA 1
ATOM 712 C C . VAL A 1 92 ? 22.984 23.219 8.297 1 98.31 92 VAL A C 1
ATOM 714 O O . VAL A 1 92 ? 23.469 22.719 7.273 1 98.31 92 VAL A O 1
ATOM 717 N N . GLY A 1 93 ? 22.125 24.219 8.273 1 98.25 93 GLY A N 1
ATOM 718 C CA . GLY A 1 93 ? 21.75 24.859 7.023 1 98.25 93 GLY A CA 1
ATOM 719 C C . GLY A 1 93 ? 20.734 24.062 6.227 1 98.25 93 GLY A C 1
ATOM 720 O O . GLY A 1 93 ? 20.734 24.109 4.992 1 98.25 93 GLY A O 1
ATOM 721 N N . ALA A 1 94 ? 19.891 23.281 6.902 1 98.75 94 ALA A N 1
ATOM 722 C CA . ALA A 1 94 ? 18.875 22.453 6.238 1 98.75 94 ALA A CA 1
ATOM 723 C C . ALA A 1 94 ? 17.625 23.266 5.91 1 98.75 94 ALA A C 1
ATOM 725 O O . ALA A 1 94 ? 17.234 24.141 6.672 1 98.75 94 ALA A O 1
ATOM 726 N N . LYS A 1 95 ? 17.016 23 4.73 1 98.88 95 LYS A N 1
ATOM 727 C CA . LYS A 1 95 ? 15.656 23.453 4.477 1 98.88 95 LYS A CA 1
ATOM 728 C C . LYS A 1 95 ? 14.656 22.75 5.402 1 98.88 95 LYS A C 1
ATOM 730 O O . LYS A 1 95 ? 14.672 21.531 5.531 1 98.88 95 LYS A O 1
ATOM 735 N N . LEU A 1 96 ? 13.859 23.562 6.082 1 98.94 96 LEU A N 1
ATOM 736 C CA . LEU A 1 96 ? 12.898 22.984 7.016 1 98.94 96 LEU A CA 1
ATOM 737 C C . LEU A 1 96 ? 11.469 23.172 6.512 1 98.94 96 LEU A C 1
ATOM 739 O O . LEU A 1 96 ? 11.039 24.312 6.266 1 98.94 96 LEU A O 1
ATOM 743 N N . LEU A 1 97 ? 10.758 22.094 6.242 1 98.94 97 LEU A N 1
ATOM 744 C CA . LEU A 1 97 ? 9.305 22.062 6.117 1 98.94 97 LEU A CA 1
ATOM 745 C C . LEU A 1 97 ? 8.656 21.656 7.434 1 98.94 97 LEU A C 1
ATOM 747 O O . LEU A 1 97 ? 8.805 20.516 7.875 1 98.94 97 LEU A O 1
ATOM 751 N N . SER A 1 98 ? 7.988 22.547 8.039 1 98.81 98 SER A N 1
ATOM 752 C CA . SER A 1 98 ? 7.352 22.297 9.328 1 98.81 98 SER A CA 1
ATOM 753 C C . SER A 1 98 ? 5.832 22.234 9.195 1 98.81 98 SER A C 1
ATOM 755 O O . SER A 1 98 ? 5.207 23.203 8.727 1 98.81 98 SER A O 1
ATOM 757 N N . CYS A 1 99 ? 5.238 21.141 9.648 1 98.44 99 CYS A N 1
ATOM 758 C CA . CYS A 1 99 ? 3.805 20.953 9.469 1 98.44 99 CYS A CA 1
ATOM 759 C C . CYS A 1 99 ? 3.014 21.656 10.562 1 98.44 99 CYS A C 1
ATOM 761 O O . CYS A 1 99 ? 3.221 21.391 11.75 1 98.44 99 CYS A O 1
ATOM 763 N N . SER A 1 100 ? 2.199 22.531 10.18 1 98.12 100 SER A N 1
ATOM 764 C CA . SER A 1 100 ? 1.173 23.156 11.008 1 98.12 100 SER A CA 1
ATOM 765 C C . SER A 1 100 ? -0.212 22.609 10.68 1 98.12 100 SER A C 1
ATOM 767 O O . SER A 1 100 ? -0.351 21.438 10.305 1 98.12 100 SER A O 1
ATOM 769 N N . SER A 1 101 ? -1.228 23.312 10.977 1 97.81 101 SER A N 1
ATOM 770 C CA . SER A 1 101 ? -2.576 22.766 10.867 1 97.81 101 SER A CA 1
ATOM 771 C C . SER A 1 101 ? -3.586 23.844 10.508 1 97.81 101 SER A C 1
ATOM 773 O O . SER A 1 101 ? -3.422 25.016 10.883 1 97.81 101 SER A O 1
ATOM 775 N N . ASP A 1 102 ? -4.613 23.422 9.836 1 97.56 102 ASP A N 1
ATOM 776 C CA . ASP A 1 102 ? -5.73 24.328 9.57 1 97.56 102 ASP A CA 1
ATOM 777 C C . ASP A 1 102 ? -6.465 24.688 10.859 1 97.56 102 ASP A C 1
ATOM 779 O O . ASP A 1 102 ? -7.254 25.641 10.883 1 97.56 102 ASP A O 1
ATOM 783 N N . GLN A 1 103 ? -6.133 24.047 11.945 1 97.12 103 GLN A N 1
ATOM 784 C CA . GLN A 1 103 ? -6.773 24.312 13.227 1 97.12 103 GLN A CA 1
ATOM 785 C C . GLN A 1 103 ? -6.367 25.672 13.773 1 97.12 103 GLN A C 1
ATOM 787 O O . GLN A 1 103 ? -6.98 26.172 14.719 1 97.12 103 GLN A O 1
ATOM 792 N N . VAL A 1 104 ? -5.363 26.281 13.164 1 97.75 104 VAL A N 1
ATOM 793 C CA . VAL A 1 104 ? -4.992 27.641 13.562 1 97.75 104 VAL A CA 1
ATOM 794 C C . VAL A 1 104 ? -6.121 28.609 13.219 1 97.75 104 VAL A C 1
ATOM 796 O O . VAL A 1 104 ? -6.203 29.703 13.781 1 97.75 104 VAL A O 1
ATOM 799 N N . TYR A 1 105 ? -6.961 28.203 12.312 1 97.12 105 TYR A N 1
ATOM 800 C CA . TYR A 1 105 ? -8.062 29.062 11.883 1 97.12 105 TYR A CA 1
ATOM 801 C C . TYR A 1 105 ? -9.305 28.812 12.734 1 97.12 105 TYR A C 1
ATOM 803 O O . TYR A 1 105 ? -10.32 29.5 12.578 1 97.12 105 TYR A O 1
ATOM 811 N N . ALA A 1 106 ? -9.062 27.812 13.664 1 93.19 106 ALA A N 1
ATOM 812 C CA . ALA A 1 106 ? -10.234 27.484 14.469 1 93.19 106 ALA A CA 1
ATOM 813 C C . ALA A 1 106 ? -10.695 28.672 15.305 1 93.19 106 ALA A C 1
ATOM 815 O O . ALA A 1 106 ? -9.906 29.25 16.047 1 93.19 106 ALA A O 1
ATOM 816 N N . GLY A 1 107 ? -11.781 29.25 15.125 1 90.88 107 GLY A N 1
ATOM 817 C CA . GLY A 1 107 ? -12.336 30.375 15.844 1 90.88 107 GLY A CA 1
ATOM 818 C C . GLY A 1 107 ? -12.594 31.578 14.961 1 90.88 107 GLY A C 1
ATOM 819 O O . GLY A 1 107 ? -13.18 32.562 15.398 1 90.88 107 GLY A O 1
ATOM 820 N N . VAL A 1 108 ? -12.008 31.422 13.82 1 90.88 108 VAL A N 1
ATOM 821 C CA . VAL A 1 108 ? -12.258 32.5 12.867 1 90.88 108 VAL A CA 1
ATOM 822 C C . VAL A 1 108 ? -13.727 32.5 12.438 1 90.88 108 VAL A C 1
ATOM 824 O O . VAL A 1 108 ? -14.297 31.422 12.219 1 90.88 108 VAL A O 1
ATOM 827 N N . THR A 1 109 ? -14.352 33.625 12.328 1 89.25 109 THR A N 1
ATOM 828 C CA . THR A 1 109 ? -15.773 33.719 12.016 1 89.25 109 THR A CA 1
ATOM 829 C C . THR A 1 109 ? -15.977 34.094 10.547 1 89.25 109 THR A C 1
ATOM 831 O O . THR A 1 109 ? -17.078 33.969 10.016 1 89.25 109 THR A O 1
ATOM 834 N N . GLN A 1 110 ? -14.898 34.5 9.945 1 90.81 110 GLN A N 1
ATOM 835 C CA . GLN A 1 110 ? -14.984 34.844 8.531 1 90.81 110 GLN A CA 1
ATOM 836 C C . GLN A 1 110 ? -15.383 33.625 7.691 1 90.81 110 GLN A C 1
ATOM 838 O O . GLN A 1 110 ? -14.953 32.5 7.961 1 90.81 110 GLN A O 1
ATOM 843 N N . ARG A 1 111 ? -16.266 33.906 6.668 1 91.12 111 ARG A N 1
ATOM 844 C CA . ARG A 1 111 ? -16.688 32.844 5.766 1 91.12 111 ARG A CA 1
ATOM 845 C C . ARG A 1 111 ? -15.781 32.781 4.547 1 91.12 111 ARG A C 1
ATOM 847 O O . ARG A 1 111 ? -15 33.688 4.281 1 91.12 111 ARG A O 1
ATOM 854 N N . GLY A 1 112 ? -15.867 31.641 3.902 1 95 112 GLY A N 1
ATOM 855 C CA . GLY A 1 112 ? -15.102 31.469 2.68 1 95 112 GLY A CA 1
ATOM 856 C C . GLY A 1 112 ? -13.68 31.016 2.93 1 95 112 GLY A C 1
ATOM 857 O O . GLY A 1 112 ? -13.336 30.594 4.035 1 95 112 GLY A O 1
ATOM 858 N N . ALA A 1 113 ? -12.914 31.078 1.83 1 97.25 113 ALA A N 1
ATOM 859 C CA . ALA A 1 113 ? -11.531 30.625 1.911 1 97.25 113 ALA A CA 1
ATOM 860 C C . ALA A 1 113 ? -10.664 31.625 2.676 1 97.25 113 ALA A C 1
ATOM 862 O O . ALA A 1 113 ? -10.719 32.844 2.412 1 97.25 113 ALA A O 1
ATOM 863 N N . LEU A 1 114 ? -9.93 31.125 3.625 1 97.56 114 LEU A N 1
ATOM 864 C CA . LEU A 1 114 ? -9.164 31.969 4.535 1 97.56 114 LEU A CA 1
ATOM 865 C C . LEU A 1 114 ? -7.715 32.094 4.082 1 97.56 114 LEU A C 1
ATOM 867 O O . LEU A 1 114 ? -7.043 31.062 3.871 1 97.56 114 LEU A O 1
ATOM 871 N N . ALA A 1 115 ? -7.23 33.281 3.973 1 96.94 115 ALA A N 1
ATOM 872 C CA . ALA A 1 115 ? -5.859 33.531 3.539 1 96.94 115 ALA A CA 1
ATOM 873 C C . ALA A 1 115 ? -4.887 33.469 4.715 1 96.94 115 ALA A C 1
ATOM 875 O O . ALA A 1 115 ? -5.281 33.656 5.867 1 96.94 115 ALA A O 1
ATOM 876 N N . GLU A 1 116 ? -3.631 33.25 4.406 1 97.69 116 GLU A N 1
ATOM 877 C CA . GLU A 1 116 ? -2.607 33.094 5.434 1 97.69 116 GLU A CA 1
ATOM 878 C C . GLU A 1 116 ? -2.408 34.375 6.215 1 97.69 116 GLU A C 1
ATOM 880 O O . GLU A 1 116 ? -1.882 34.375 7.332 1 97.69 116 GLU A O 1
ATOM 885 N N . THR A 1 117 ? -2.875 35.469 5.68 1 94.56 117 THR A N 1
ATOM 886 C CA . THR A 1 117 ? -2.625 36.812 6.262 1 94.56 117 THR A CA 1
ATOM 887 C C . THR A 1 117 ? -3.686 37.125 7.305 1 94.56 117 THR A C 1
ATOM 889 O O . THR A 1 117 ? -3.576 38.156 8 1 94.56 117 THR A O 1
ATOM 892 N N . LEU A 1 118 ? -4.656 36.312 7.344 1 93.81 118 LEU A N 1
ATOM 893 C CA . LEU A 1 118 ? -5.762 36.594 8.258 1 93.81 118 LEU A CA 1
ATOM 894 C C . LEU A 1 118 ? -5.301 36.531 9.711 1 93.81 118 LEU A C 1
ATOM 896 O O . LEU A 1 118 ? -4.516 35.656 10.078 1 93.81 118 LEU A O 1
ATOM 900 N N . PRO A 1 119 ? -5.832 37.469 10.5 1 89.44 119 PRO A N 1
ATOM 901 C CA . PRO A 1 119 ? -5.602 37.312 11.938 1 89.44 119 PRO A CA 1
ATOM 902 C C . PRO A 1 119 ? -6.219 36.031 12.5 1 89.44 119 PRO A C 1
ATOM 904 O O . PRO A 1 119 ? -7.344 35.688 12.148 1 89.44 119 PRO A O 1
ATOM 907 N N . LEU A 1 120 ? -5.398 35.406 13.273 1 89.69 120 LEU A N 1
ATOM 908 C CA . LEU A 1 120 ? -5.801 34.062 13.719 1 89.69 120 LEU A CA 1
ATOM 909 C C . LEU A 1 1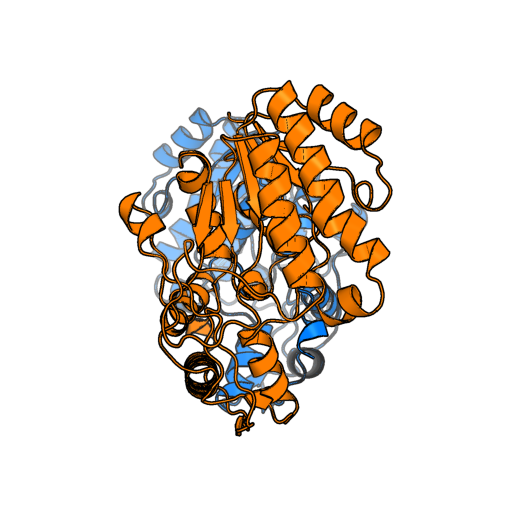20 ? -6.277 34.094 15.164 1 89.69 120 LEU A C 1
ATOM 911 O O . LEU A 1 120 ? -5.82 34.906 15.953 1 89.69 120 LEU A O 1
ATOM 915 N N . SER A 1 121 ? -7.309 33.344 15.484 1 86.69 121 SER A N 1
ATOM 916 C CA . SER A 1 121 ? -7.867 33.125 16.812 1 86.69 121 SER A CA 1
ATOM 917 C C . SER A 1 121 ? -8.219 31.672 17.047 1 86.69 121 SER A C 1
ATOM 919 O O . SER A 1 121 ? -9.398 31.312 17.109 1 86.69 121 SER A O 1
ATOM 921 N N . PRO A 1 122 ? -7.156 30.875 17.297 1 90.88 122 PRO A N 1
ATOM 922 C CA . PRO A 1 122 ? -7.457 29.453 17.469 1 90.88 122 PRO A CA 1
ATOM 923 C C . PRO A 1 122 ? -8.375 29.188 18.672 1 90.88 122 PRO A C 1
ATOM 925 O O . PRO A 1 122 ? -8.258 29.859 19.688 1 90.88 122 PRO A O 1
ATOM 928 N N . SER A 1 123 ? -9.266 28.203 18.547 1 89.69 123 SER A N 1
ATOM 929 C CA . SER A 1 123 ? -10.297 27.969 19.547 1 89.69 123 SER A CA 1
ATOM 930 C C . SER A 1 123 ? -9.977 26.75 20.406 1 89.69 123 SER A C 1
ATOM 932 O O . SER A 1 123 ? -10.773 26.344 21.25 1 89.69 123 SER A O 1
ATOM 934 N N . ASN A 1 124 ? -8.867 26.047 20.156 1 93.81 124 ASN A N 1
ATOM 935 C CA . ASN A 1 124 ? -8.453 24.891 20.922 1 93.81 124 ASN A CA 1
ATOM 936 C C . ASN A 1 124 ? -6.949 24.891 21.188 1 93.81 124 ASN A C 1
ATOM 938 O O . ASN A 1 124 ? -6.211 25.656 20.562 1 93.81 124 ASN A O 1
ATOM 942 N N . VAL A 1 125 ? -6.543 24.078 22.125 1 97.06 125 VAL A N 1
ATOM 943 C CA . VAL A 1 125 ? -5.16 24.031 22.594 1 97.06 125 VAL A CA 1
ATOM 944 C C . VAL A 1 125 ? -4.238 23.625 21.438 1 97.06 125 VAL A C 1
ATOM 946 O O . VAL A 1 125 ? -3.176 24.219 21.25 1 97.06 125 VAL A O 1
ATOM 949 N N . TYR A 1 126 ? -4.613 22.672 20.672 1 97.44 126 TYR A N 1
ATOM 950 C CA . TYR A 1 126 ? -3.82 22.203 19.547 1 97.44 126 TYR A CA 1
ATOM 951 C C . TYR A 1 126 ? -3.555 23.328 18.562 1 97.44 126 TYR A C 1
ATOM 953 O O . TYR A 1 126 ? -2.406 23.562 18.172 1 97.44 126 TYR A O 1
ATOM 961 N N . GLY A 1 127 ? -4.598 23.984 18.141 1 97.5 127 GLY A N 1
ATOM 962 C CA . GLY A 1 127 ? -4.461 25.109 17.219 1 97.5 127 GLY A CA 1
ATOM 963 C C . GLY A 1 127 ? -3.572 26.219 17.766 1 97.5 127 GLY A C 1
ATOM 964 O O . GLY A 1 127 ? -2.777 26.797 17.016 1 97.5 127 GLY A O 1
ATOM 965 N N . GLN A 1 128 ? -3.73 26.5 19.047 1 97.94 128 GLN A N 1
ATOM 966 C CA . GLN A 1 128 ? -2.898 27.516 19.688 1 97.94 128 GLN A CA 1
ATOM 967 C C . GLN A 1 128 ? -1.425 27.125 19.656 1 97.94 128 GLN A C 1
ATOM 969 O O . GLN A 1 128 ? -0.564 27.953 19.344 1 97.94 128 GLN A O 1
ATOM 974 N N . HIS A 1 129 ? -1.196 25.891 19.938 1 98.5 129 HIS A N 1
ATOM 975 C CA . HIS A 1 129 ? 0.18 25.406 19.969 1 98.5 129 HIS A CA 1
ATOM 976 C C . HIS A 1 129 ? 0.79 25.406 18.562 1 98.5 129 HIS A C 1
ATOM 978 O O . HIS A 1 129 ? 1.955 25.766 18.391 1 98.5 129 HIS A O 1
ATOM 984 N N . LYS A 1 130 ? 0.024 25 17.578 1 98.56 130 LYS A N 1
ATOM 985 C CA . LYS A 1 130 ? 0.529 25.016 16.203 1 98.56 130 LYS A CA 1
ATOM 986 C C . LYS A 1 130 ? 0.829 26.438 15.75 1 98.56 130 LYS A C 1
ATOM 988 O O . LYS A 1 130 ? 1.817 26.688 15.047 1 98.56 130 LYS A O 1
ATOM 993 N N . LEU A 1 131 ? -0.024 27.328 16.141 1 98.12 131 LEU A N 1
ATOM 994 C CA . LEU A 1 131 ? 0.218 28.734 15.797 1 98.12 131 LEU A CA 1
ATOM 995 C C . LEU A 1 131 ? 1.502 29.234 16.453 1 98.12 131 LEU A C 1
ATOM 997 O O . LEU A 1 131 ? 2.309 29.906 15.805 1 98.12 131 LEU A O 1
ATOM 1001 N N . GLU A 1 132 ? 1.625 28.953 17.719 1 98.44 132 GLU A N 1
ATOM 1002 C CA . GLU A 1 132 ? 2.848 29.344 18.422 1 98.44 132 GLU A CA 1
ATOM 1003 C C . GLU A 1 132 ? 4.074 28.703 17.766 1 98.44 132 GLU A C 1
ATOM 1005 O O . GLU A 1 132 ? 5.117 29.344 17.641 1 98.44 132 GLU A O 1
ATOM 1010 N N . ALA A 1 133 ? 3.973 27.469 17.375 1 98.69 133 ALA A N 1
ATOM 1011 C CA . ALA A 1 133 ? 5.07 26.766 16.719 1 98.69 133 ALA A CA 1
ATOM 1012 C C . ALA A 1 133 ? 5.465 27.453 15.422 1 98.69 133 ALA A C 1
ATOM 1014 O O . ALA A 1 133 ? 6.652 27.594 15.109 1 98.69 133 ALA A O 1
ATOM 1015 N N . GLU A 1 134 ? 4.5 27.875 14.625 1 98.31 134 GLU A N 1
ATOM 1016 C CA . GLU A 1 134 ? 4.793 28.625 13.406 1 98.31 134 GLU A CA 1
ATOM 1017 C C . GLU A 1 134 ? 5.715 29.797 13.688 1 98.31 134 GLU A C 1
ATOM 1019 O O . GLU A 1 134 ? 6.738 29.969 13.023 1 98.31 134 GLU A O 1
ATOM 1024 N N . ALA A 1 135 ? 5.305 30.547 14.672 1 98.19 135 ALA A N 1
ATOM 1025 C CA . ALA A 1 135 ? 6.031 31.766 15.008 1 98.19 135 ALA A CA 1
ATOM 1026 C C . ALA A 1 135 ? 7.453 31.438 15.461 1 98.19 135 ALA A C 1
ATOM 1028 O O . ALA A 1 135 ? 8.414 32.062 15.008 1 98.19 135 ALA A O 1
ATOM 1029 N N . ARG A 1 136 ? 7.574 30.516 16.312 1 98.69 136 ARG A N 1
ATOM 1030 C CA . ARG A 1 136 ? 8.875 30.172 16.875 1 98.69 136 ARG A CA 1
ATOM 1031 C C . ARG A 1 136 ? 9.797 29.594 15.82 1 98.69 136 ARG A C 1
ATOM 1033 O O . ARG A 1 136 ? 10.984 29.922 15.766 1 98.69 136 ARG A O 1
ATOM 1040 N N . VAL A 1 137 ? 9.281 28.719 14.992 1 98.81 137 VAL A N 1
ATOM 1041 C CA . VAL A 1 137 ? 10.055 28.078 13.93 1 98.81 137 VAL A CA 1
ATOM 1042 C C . VAL A 1 137 ? 10.578 29.141 12.969 1 98.81 137 VAL A C 1
ATOM 1044 O O . VAL A 1 137 ? 11.766 29.172 12.648 1 98.81 137 VAL A O 1
ATOM 1047 N N . LEU A 1 138 ? 9.719 30.062 12.555 1 98.44 138 LEU A N 1
ATOM 1048 C CA . LEU A 1 138 ? 10.094 31.078 11.562 1 98.44 138 LEU A CA 1
ATOM 1049 C C . LEU A 1 138 ? 11.039 32.094 12.172 1 98.44 138 LEU A C 1
ATOM 1051 O O . LEU A 1 138 ? 11.883 32.656 11.469 1 98.44 138 LEU A O 1
ATOM 1055 N N . ALA A 1 139 ? 10.875 32.344 13.469 1 98.19 139 ALA A N 1
ATOM 1056 C CA . ALA A 1 139 ? 11.805 33.25 14.148 1 98.19 139 ALA A CA 1
ATOM 1057 C C . ALA A 1 139 ? 13.211 32.688 14.18 1 98.19 139 ALA A C 1
ATOM 1059 O O . ALA A 1 139 ? 14.195 33.406 13.992 1 98.19 139 ALA A O 1
ATOM 1060 N N . ARG A 1 140 ? 13.281 31.406 14.391 1 97.5 140 ARG A N 1
ATOM 1061 C CA . ARG A 1 140 ? 14.562 30.719 14.477 1 97.5 140 ARG A CA 1
ATOM 1062 C C . ARG A 1 140 ? 15.141 30.469 13.094 1 97.5 140 ARG A C 1
ATOM 1064 O O . ARG A 1 140 ? 16.359 30.578 12.891 1 97.5 140 ARG A O 1
ATOM 1071 N N . CYS A 1 141 ? 14.266 30.031 12.195 1 97.75 141 CYS A N 1
ATOM 1072 C CA . CYS A 1 141 ? 14.625 29.672 10.828 1 97.75 141 CYS A CA 1
ATOM 1073 C C . CYS A 1 141 ? 13.734 30.406 9.828 1 97.75 141 CYS A C 1
ATOM 1075 O O . CYS A 1 141 ? 12.797 29.828 9.281 1 97.75 141 CYS A O 1
ATOM 1077 N N . PRO A 1 142 ? 14.141 31.625 9.445 1 97.31 142 PRO A N 1
ATOM 1078 C CA . PRO A 1 142 ? 13.281 32.438 8.578 1 97.31 142 PRO A CA 1
ATOM 1079 C C . PRO A 1 142 ? 13.07 31.797 7.203 1 97.31 142 PRO A C 1
ATOM 1081 O O . PRO A 1 142 ? 12.086 32.094 6.52 1 97.31 142 PRO A O 1
ATOM 1084 N N . GLY A 1 143 ? 13.945 30.938 6.824 1 98 143 GLY A N 1
ATOM 1085 C CA . GLY A 1 143 ? 13.82 30.266 5.543 1 98 143 GLY A CA 1
ATOM 1086 C C . GLY A 1 143 ? 12.945 29.031 5.594 1 98 143 GLY A C 1
ATOM 1087 O O . GLY A 1 143 ? 12.703 28.391 4.566 1 98 143 GLY A O 1
ATOM 1088 N N . ALA A 1 144 ? 12.43 28.656 6.781 1 98.81 144 ALA A N 1
ATOM 1089 C CA . ALA A 1 144 ? 11.562 27.484 6.938 1 98.81 144 ALA A CA 1
ATOM 1090 C C . ALA A 1 144 ? 10.203 27.734 6.293 1 98.81 144 ALA A C 1
ATOM 1092 O O . ALA A 1 144 ? 9.797 28.875 6.082 1 98.81 144 ALA A O 1
ATOM 1093 N N . VAL A 1 145 ? 9.594 26.641 5.887 1 98.81 145 VAL A N 1
ATOM 1094 C CA . VAL A 1 145 ? 8.25 26.656 5.324 1 98.81 145 VAL A CA 1
ATOM 1095 C C . VAL A 1 145 ? 7.27 26.016 6.309 1 98.81 145 VAL A C 1
ATOM 1097 O O . VAL A 1 145 ? 7.371 24.828 6.605 1 98.81 145 VAL A O 1
ATOM 1100 N N . ALA A 1 146 ? 6.395 26.828 6.863 1 98.75 146 ALA A N 1
ATOM 1101 C CA . ALA A 1 146 ? 5.332 26.328 7.73 1 98.75 146 ALA A CA 1
ATOM 1102 C C . ALA A 1 146 ? 4.09 25.969 6.922 1 98.75 146 ALA A C 1
ATOM 1104 O O . ALA A 1 146 ? 3.457 26.844 6.328 1 98.75 146 ALA A O 1
ATOM 1105 N N . LEU A 1 147 ? 3.738 24.703 6.934 1 98.88 147 LEU A N 1
ATOM 1106 C CA . LEU A 1 147 ? 2.66 24.203 6.094 1 98.88 147 LEU A CA 1
ATOM 1107 C C . LEU A 1 147 ? 1.4 23.953 6.914 1 98.88 147 LEU A C 1
ATOM 1109 O O . LEU A 1 147 ? 1.379 23.062 7.773 1 98.88 147 LEU A O 1
ATOM 1113 N N . ARG A 1 148 ? 0.37 24.75 6.707 1 98.75 148 ARG A N 1
ATOM 1114 C CA . ARG A 1 148 ? -0.927 24.484 7.324 1 98.75 148 ARG A CA 1
ATOM 1115 C C . ARG A 1 148 ? -1.676 23.391 6.586 1 98.75 148 ARG A C 1
ATOM 1117 O O . ARG A 1 148 ? -2.141 23.594 5.465 1 98.75 148 ARG A O 1
ATOM 1124 N N . LEU A 1 149 ? -1.771 22.281 7.262 1 98.56 149 LEU A N 1
ATOM 1125 C CA . LEU A 1 149 ? -2.344 21.094 6.645 1 98.56 149 LEU A CA 1
ATOM 1126 C C . LEU A 1 149 ? -3.781 20.875 7.109 1 98.56 149 LEU A C 1
ATOM 1128 O O . LEU A 1 149 ? -4.102 21.094 8.281 1 98.56 149 LEU A O 1
ATOM 1132 N N . PRO A 1 150 ? -4.664 20.453 6.23 1 97.75 150 PRO A N 1
ATOM 1133 C CA . PRO A 1 150 ? -6.031 20.094 6.617 1 97.75 150 PRO A CA 1
ATOM 1134 C C . PRO A 1 150 ? -6.141 18.641 7.117 1 97.75 150 PRO A C 1
ATOM 1136 O O . PRO A 1 150 ? -5.133 17.938 7.18 1 97.75 150 PRO A O 1
ATOM 1139 N N . TRP A 1 151 ? -7.344 18.281 7.512 1 97.38 151 TRP A N 1
ATOM 1140 C CA . TRP A 1 151 ? -7.629 16.859 7.734 1 97.38 151 TRP A CA 1
ATOM 1141 C C . TRP A 1 151 ? -7.254 16.031 6.512 1 97.38 151 TRP A C 1
ATOM 1143 O O . TRP A 1 151 ? -7.457 16.469 5.375 1 97.38 151 TRP A O 1
ATOM 1153 N N . MET A 1 152 ? -6.598 14.945 6.742 1 98.06 152 MET A N 1
ATOM 1154 C CA . MET A 1 152 ? -6.098 14.148 5.625 1 98.06 152 MET A CA 1
ATOM 1155 C C . MET A 1 152 ? -6.57 12.703 5.734 1 98.06 152 MET A C 1
ATOM 1157 O O . MET A 1 152 ? -6.988 12.258 6.809 1 98.06 152 MET A O 1
ATOM 1161 N N . TYR A 1 153 ? -6.543 12.039 4.578 1 97.69 153 TYR A N 1
ATOM 1162 C CA . TYR A 1 153 ? -6.938 10.641 4.551 1 97.69 153 TYR A CA 1
ATOM 1163 C C . TYR A 1 153 ? -6.07 9.852 3.58 1 97.69 153 TYR A C 1
ATOM 1165 O O . TYR A 1 153 ? -5.379 10.43 2.74 1 97.69 153 TYR A O 1
ATOM 1173 N N . ASP A 1 154 ? -6.121 8.609 3.762 1 97.06 154 ASP A N 1
ATOM 1174 C CA . ASP A 1 154 ? -5.641 7.59 2.832 1 97.06 154 ASP A CA 1
ATOM 1175 C C . ASP A 1 154 ? -6.395 6.273 3.023 1 97.06 154 ASP A C 1
ATOM 1177 O O . ASP A 1 154 ? -7.117 6.105 4.008 1 97.06 154 ASP A O 1
ATOM 1181 N N . LEU A 1 155 ? -6.289 5.441 2.062 1 95.31 155 LEU A N 1
ATOM 1182 C CA . LEU A 1 155 ? -6.773 4.074 2.223 1 95.31 155 LEU A CA 1
ATOM 1183 C C . LEU A 1 155 ? -5.711 3.197 2.883 1 95.31 155 LEU A C 1
ATOM 1185 O O . LEU A 1 155 ? -4.547 3.59 2.98 1 95.31 155 LEU A O 1
ATOM 1189 N N . PRO A 1 156 ? -6.156 2.025 3.418 1 94.56 156 PRO A N 1
ATOM 1190 C CA . PRO A 1 156 ? -5.188 1.148 4.078 1 94.56 156 PRO A CA 1
ATOM 1191 C C . PRO A 1 156 ? -4.055 0.717 3.15 1 94.56 156 PRO A C 1
ATOM 1193 O O . PRO A 1 156 ? -4.289 0.444 1.97 1 94.56 156 PRO A O 1
ATOM 1196 N N . GLY A 1 157 ? -2.836 0.745 3.635 1 95.12 157 GLY A N 1
ATOM 1197 C CA . GLY A 1 157 ? -1.649 0.315 2.912 1 95.12 157 GLY A CA 1
ATOM 1198 C C . GLY A 1 157 ? -0.856 -0.75 3.646 1 95.12 157 GLY A C 1
ATOM 1199 O O . GLY A 1 157 ? -0.998 -0.909 4.859 1 95.12 157 GLY A O 1
ATOM 1200 N N . TYR A 1 158 ? -0.023 -1.528 2.887 1 96.12 158 TYR A N 1
ATOM 1201 C CA . TYR A 1 158 ? 0.787 -2.615 3.426 1 96.12 158 TYR A CA 1
ATOM 1202 C C . TYR A 1 158 ? 1.745 -2.102 4.496 1 96.12 158 TYR A C 1
ATOM 1204 O O . TYR A 1 158 ? 2.693 -1.375 4.188 1 96.12 158 TYR A O 1
ATOM 1212 N N . HIS A 1 159 ? 1.486 -2.367 5.785 1 95.69 159 HIS A N 1
ATOM 1213 C CA . HIS A 1 159 ? 2.266 -2.041 6.973 1 95.69 159 HIS A CA 1
ATOM 1214 C C . HIS A 1 159 ? 2.354 -0.532 7.176 1 95.69 159 HIS A C 1
ATOM 1216 O O . HIS A 1 159 ? 3.383 -0.02 7.621 1 95.69 159 HIS A O 1
ATOM 1222 N N . LEU A 1 160 ? 1.321 0.177 6.82 1 96.19 160 LEU A N 1
ATOM 1223 C CA . LEU A 1 160 ? 1.239 1.615 7.055 1 96.19 160 LEU A CA 1
ATOM 1224 C C . LEU A 1 160 ? 0.216 1.933 8.141 1 96.19 160 LEU A C 1
ATOM 1226 O O . LEU A 1 160 ? -0.851 1.316 8.195 1 96.19 160 LEU A O 1
ATOM 1230 N N . PRO A 1 161 ? 0.625 2.869 8.977 1 93.88 161 PRO A N 1
ATOM 1231 C CA . PRO A 1 161 ? -0.328 3.236 10.031 1 93.88 161 PRO A CA 1
ATOM 1232 C C . PRO A 1 161 ? -1.595 3.885 9.477 1 93.88 161 PRO A C 1
ATOM 1234 O O . PRO A 1 161 ? -1.556 4.527 8.43 1 93.88 161 PRO A O 1
ATOM 1237 N N . ILE A 1 162 ? -2.658 3.59 10.195 1 90.38 162 ILE A N 1
ATOM 1238 C CA . ILE A 1 162 ? -3.928 4.207 9.82 1 90.38 162 ILE A CA 1
ATOM 1239 C C . ILE A 1 162 ? -4.418 5.105 10.953 1 90.38 162 ILE A C 1
ATOM 1241 O O . ILE A 1 162 ? -4.023 4.93 12.109 1 90.38 162 ILE A O 1
ATOM 1245 N N . ARG A 1 163 ? -5.043 6.133 10.602 1 87.12 163 ARG A N 1
ATOM 1246 C CA . ARG A 1 163 ? -5.715 7.066 11.5 1 87.12 163 ARG A CA 1
ATOM 1247 C C . ARG A 1 163 ? -7.148 7.32 11.047 1 87.12 163 ARG A C 1
ATOM 1249 O O . ARG A 1 163 ? -7.5 7.055 9.898 1 87.12 163 ARG A O 1
ATOM 1256 N N . GLY A 1 164 ? -7.996 7.75 12.047 1 87.75 164 GLY A N 1
ATOM 1257 C CA . GLY A 1 164 ? -9.336 8.156 11.664 1 87.75 164 GLY A CA 1
ATOM 1258 C C . GLY A 1 164 ? -9.359 9.172 10.531 1 87.75 164 GLY A C 1
ATOM 1259 O O . GLY A 1 164 ? -8.633 10.164 10.57 1 87.75 164 GLY A O 1
ATOM 1260 N N . ASN A 1 165 ? -9.992 8.828 9.469 1 94.94 165 ASN A N 1
ATOM 1261 C CA . ASN A 1 165 ? -10.156 9.742 8.344 1 94.94 165 ASN A CA 1
ATOM 1262 C C . ASN A 1 165 ? -11.516 9.562 7.676 1 94.94 165 ASN A C 1
ATOM 1264 O O . ASN A 1 165 ? -12.25 8.625 7.988 1 94.94 165 ASN A O 1
ATOM 1268 N N . LEU A 1 166 ? -11.844 10.438 6.859 1 97.19 166 LEU A N 1
ATOM 1269 C CA . LEU A 1 166 ? -13.227 10.594 6.426 1 97.19 166 LEU A CA 1
ATOM 1270 C C . LEU A 1 166 ? -13.68 9.383 5.605 1 97.19 166 LEU A C 1
ATOM 1272 O O . LEU A 1 166 ? -14.711 8.773 5.902 1 97.19 166 LEU A O 1
ATOM 1276 N N . PRO A 1 167 ? -12.953 8.914 4.531 1 96.5 167 PRO A N 1
ATOM 1277 C CA . PRO A 1 167 ? -13.445 7.77 3.756 1 96.5 167 PRO A CA 1
ATOM 1278 C C . PRO A 1 167 ? -13.562 6.496 4.59 1 96.5 167 PRO A C 1
ATOM 1280 O O . PRO A 1 167 ? -14.492 5.711 4.398 1 96.5 167 PRO A O 1
ATOM 1283 N N . LEU A 1 168 ? -12.672 6.289 5.484 1 95.5 168 LEU A N 1
ATOM 1284 C CA . LEU A 1 168 ? -12.719 5.082 6.305 1 95.5 168 LEU A CA 1
ATOM 1285 C C . LEU A 1 168 ? -13.852 5.156 7.316 1 95.5 168 LEU A C 1
ATOM 1287 O O . LEU A 1 168 ? -14.469 4.137 7.637 1 95.5 168 LEU A O 1
ATOM 1291 N N . ASN A 1 169 ? -14.078 6.379 7.895 1 95.5 169 ASN A N 1
ATOM 1292 C CA . ASN A 1 169 ? -15.234 6.555 8.766 1 95.5 169 ASN A CA 1
ATOM 1293 C C . ASN A 1 169 ? -16.547 6.242 8.039 1 95.5 169 ASN A C 1
ATOM 1295 O O . ASN A 1 169 ? -17.438 5.617 8.609 1 95.5 169 ASN A O 1
ATOM 1299 N N . ILE A 1 170 ? -16.641 6.699 6.863 1 96.31 170 ILE A N 1
ATOM 1300 C CA . ILE A 1 170 ? -17.828 6.48 6.055 1 96.31 170 ILE A CA 1
ATOM 1301 C C . ILE A 1 170 ? -18 4.992 5.762 1 96.31 170 ILE A C 1
ATOM 1303 O O . ILE A 1 170 ? -19.094 4.441 5.902 1 96.31 170 ILE A O 1
ATOM 1307 N N . LEU A 1 171 ? -16.922 4.328 5.375 1 93.12 171 LEU A N 1
ATOM 1308 C CA . LEU A 1 171 ? -16.969 2.893 5.109 1 93.12 171 LEU A CA 1
ATOM 1309 C C . LEU A 1 171 ? -17.375 2.119 6.355 1 93.12 171 LEU A C 1
ATOM 1311 O O . LEU A 1 171 ? -18.203 1.207 6.281 1 93.12 171 LEU A O 1
ATOM 1315 N N . ARG A 1 172 ? -16.797 2.461 7.445 1 93.38 172 ARG A N 1
ATOM 1316 C CA . ARG A 1 172 ? -17.141 1.806 8.703 1 93.38 172 ARG A CA 1
ATOM 1317 C C . ARG A 1 172 ? -18.609 2.002 9.055 1 93.38 172 ARG A C 1
ATOM 1319 O O . ARG A 1 172 ? -19.281 1.056 9.453 1 93.38 172 ARG A O 1
ATOM 1326 N N . ALA A 1 173 ? -19.078 3.238 8.906 1 95.25 173 ALA A N 1
ATOM 1327 C CA . ALA A 1 173 ? -20.469 3.549 9.211 1 95.25 173 ALA A CA 1
ATOM 1328 C C . ALA A 1 173 ? -21.406 2.76 8.312 1 95.25 173 ALA A C 1
ATOM 1330 O O . ALA A 1 173 ? -22.453 2.281 8.766 1 95.25 173 ALA A O 1
ATOM 1331 N N . ALA A 1 174 ? -21.078 2.637 7.078 1 92.56 174 ALA A N 1
ATOM 1332 C CA . ALA A 1 174 ? -21.891 1.866 6.141 1 92.56 174 ALA A CA 1
ATOM 1333 C C . ALA A 1 174 ? -21.984 0.406 6.574 1 92.56 174 ALA A C 1
ATOM 1335 O O . ALA A 1 174 ? -23.031 -0.228 6.41 1 92.56 174 ALA A O 1
ATOM 1336 N N . LYS A 1 175 ? -20.953 -0.113 7.09 1 89.38 175 LYS A N 1
ATOM 1337 C CA . LYS A 1 175 ? -20.891 -1.512 7.5 1 89.38 175 LYS A CA 1
ATOM 1338 C C . LYS A 1 175 ? -21.656 -1.737 8.805 1 89.38 175 LYS A C 1
ATOM 1340 O O . LYS A 1 175 ? -22.359 -2.736 8.953 1 89.38 175 LYS A O 1
ATOM 1345 N N . THR A 1 176 ? -21.516 -0.816 9.703 1 90.94 176 THR A N 1
ATOM 1346 C CA . THR A 1 176 ? -22.031 -1.026 11.055 1 90.94 176 THR A CA 1
ATOM 1347 C C . THR A 1 176 ? -23.438 -0.461 11.188 1 90.94 176 THR A C 1
ATOM 1349 O O . THR A 1 176 ? -24.156 -0.768 12.148 1 90.94 176 THR A O 1
ATOM 1352 N N . GLY A 1 177 ? -23.75 0.417 10.375 1 93.31 177 GLY A N 1
ATOM 1353 C CA . GLY A 1 177 ? -25.031 1.101 10.477 1 93.31 177 GLY A CA 1
ATOM 1354 C C . GLY A 1 177 ? -24.984 2.332 11.367 1 93.31 177 GLY A C 1
ATOM 1355 O O . GLY A 1 177 ? -26.016 2.918 11.68 1 93.31 177 GLY A O 1
ATOM 1356 N N . GLU A 1 178 ? -23.812 2.693 11.656 1 95.12 178 GLU A N 1
ATOM 1357 C CA . GLU A 1 178 ? -23.625 3.893 12.469 1 95.12 178 GLU A CA 1
ATOM 1358 C C . GLU A 1 178 ? -24.047 5.145 11.703 1 95.12 178 GLU A C 1
ATOM 1360 O O . GLU A 1 178 ? -23.828 5.25 10.5 1 95.12 178 GLU A O 1
ATOM 1365 N N . VAL A 1 179 ? -24.688 6.113 12.477 1 97.31 179 VAL A N 1
ATOM 1366 C CA . VAL A 1 179 ? -25.078 7.398 11.906 1 97.31 179 VAL A CA 1
ATOM 1367 C C . VAL A 1 179 ? -23.938 8.398 12.031 1 97.31 179 VAL A C 1
ATOM 1369 O O . VAL A 1 179 ? -23.359 8.562 13.117 1 97.31 179 VAL A O 1
ATOM 1372 N N . LEU A 1 180 ? -23.594 9.023 10.961 1 97.62 180 LEU A N 1
ATOM 1373 C CA . LEU A 1 180 ? -22.578 10.055 10.984 1 97.62 180 LEU A CA 1
ATOM 1374 C C . LEU A 1 180 ? -23.203 11.445 11.07 1 97.62 180 LEU A C 1
ATOM 1376 O O . LEU A 1 180 ? -24.25 11.688 10.484 1 97.62 180 LEU A O 1
ATOM 1380 N N . ARG A 1 181 ? -22.562 12.383 11.805 1 97.81 181 ARG A N 1
ATOM 1381 C CA . ARG A 1 181 ? -23.062 13.742 11.969 1 97.81 181 ARG A CA 1
ATOM 1382 C C . ARG A 1 181 ? -22.109 14.758 11.344 1 97.81 181 ARG A C 1
ATOM 1384 O O . ARG A 1 181 ? -20.906 14.773 11.664 1 97.81 181 ARG A O 1
ATOM 1391 N N . PHE A 1 182 ? -22.641 15.492 10.422 1 98.25 182 PHE A N 1
ATOM 1392 C CA . PHE A 1 182 ? -21.922 16.578 9.773 1 98.25 182 PHE A CA 1
ATOM 1393 C C . PHE A 1 182 ? -22.766 17.844 9.727 1 98.25 182 PHE A C 1
ATOM 1395 O O . PHE A 1 182 ? -23.969 17.797 9.992 1 98.25 182 PHE A O 1
ATOM 1402 N N . SER A 1 183 ? -22.141 18.938 9.445 1 98.25 183 SER A N 1
ATOM 1403 C CA . SER A 1 183 ? -22.875 20.203 9.445 1 98.25 183 SER A CA 1
ATOM 1404 C C . SER A 1 183 ? -22.734 20.906 8.102 1 98.25 183 SER A C 1
ATOM 1406 O O . SER A 1 183 ? -21.656 20.922 7.504 1 98.25 183 SER A O 1
ATOM 1408 N N . ARG A 1 184 ? -23.812 21.5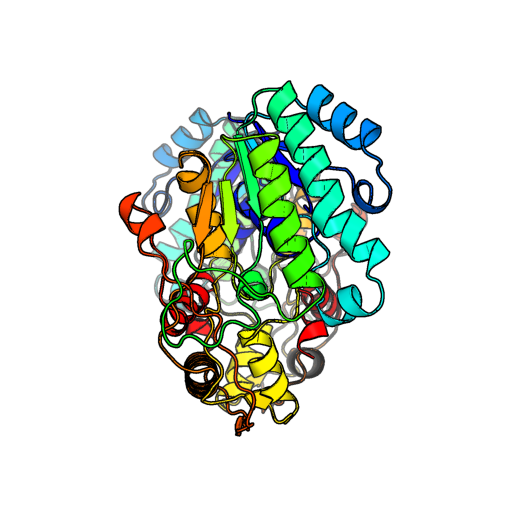47 7.738 1 97.62 184 ARG A N 1
ATOM 1409 C CA . ARG A 1 184 ? -23.797 22.375 6.539 1 97.62 184 ARG A CA 1
ATOM 1410 C C . ARG A 1 184 ? -23.062 23.688 6.793 1 97.62 184 ARG A C 1
ATOM 1412 O O . ARG A 1 184 ? -22.734 24.422 5.852 1 97.62 184 ARG A O 1
ATOM 1419 N N . ASN A 1 185 ? -22.75 23.906 8.07 1 97 185 ASN A N 1
ATOM 1420 C CA . ASN A 1 185 ? -22.016 25.109 8.453 1 97 185 ASN A CA 1
ATOM 1421 C C . ASN A 1 185 ? -20.562 24.781 8.789 1 97 185 ASN A C 1
ATOM 1423 O O . ASN A 1 185 ? -19.875 25.594 9.398 1 97 185 ASN A O 1
ATOM 1427 N N . ASP A 1 186 ? -20.094 23.656 8.492 1 97.06 186 ASP A N 1
ATOM 1428 C CA . ASP A 1 186 ? -18.719 23.219 8.672 1 97.06 186 ASP A CA 1
ATOM 1429 C C . ASP A 1 186 ? -17.984 23.125 7.336 1 97.06 186 ASP A C 1
ATOM 1431 O O . ASP A 1 186 ? -18.328 22.281 6.496 1 97.06 186 ASP A O 1
ATOM 1435 N N . TYR A 1 187 ? -17.031 24.016 7.133 1 97.62 187 TYR A N 1
ATOM 1436 C CA . TYR A 1 187 ? -16.25 24.078 5.902 1 97.62 187 TYR A CA 1
ATOM 1437 C C . TYR A 1 187 ? -14.781 23.797 6.176 1 97.62 187 TYR A C 1
ATOM 1439 O O . TYR A 1 187 ? -14.156 24.484 6.984 1 97.62 187 TYR A O 1
ATOM 1447 N N . ARG A 1 188 ? -14.211 22.766 5.465 1 97.38 188 ARG A N 1
ATOM 1448 C CA . ARG A 1 188 ? -12.781 22.469 5.594 1 97.38 188 ARG A CA 1
ATOM 1449 C C . ARG A 1 188 ? -12.297 21.609 4.434 1 97.38 188 ARG A C 1
ATOM 1451 O O . ARG A 1 188 ? -13.086 20.891 3.807 1 97.38 188 ARG A O 1
ATOM 1458 N N . GLY A 1 189 ? -11.078 21.812 4.117 1 97.5 189 GLY A N 1
ATOM 1459 C CA . GLY A 1 189 ? -10.453 20.859 3.213 1 97.5 189 GLY A CA 1
ATOM 1460 C C . GLY A 1 189 ? -10.234 19.5 3.844 1 97.5 189 GLY A C 1
ATOM 1461 O O . GLY A 1 189 ? -9.93 19.406 5.035 1 97.5 189 GLY A O 1
ATOM 1462 N N . VAL A 1 190 ? -10.453 18.469 3.094 1 98 190 VAL A N 1
ATOM 1463 C CA . VAL A 1 190 ? -10.062 17.094 3.424 1 98 190 VAL A CA 1
ATOM 1464 C C . VAL A 1 190 ? -9.102 16.562 2.363 1 98 190 VAL A C 1
ATOM 1466 O O . VAL A 1 190 ? -9.516 16.25 1.244 1 98 190 VAL A O 1
ATOM 1469 N N . GLY A 1 191 ? -7.891 16.453 2.709 1 97.31 191 GLY A N 1
ATOM 1470 C CA . GLY A 1 191 ? -6.855 16.25 1.711 1 97.31 191 GLY A CA 1
ATOM 1471 C C . GLY A 1 191 ? -6.426 14.805 1.586 1 97.31 191 GLY A C 1
ATOM 1472 O O . GLY A 1 191 ? -6.371 14.078 2.582 1 97.31 191 GLY A O 1
ATOM 1473 N N . TYR A 1 192 ? -6.145 14.406 0.369 1 98.44 192 TYR A N 1
ATOM 1474 C CA . TYR A 1 192 ? -5.496 13.133 0.074 1 98.44 192 TYR A CA 1
ATOM 1475 C C . TYR A 1 192 ? -4.004 13.195 0.379 1 98.44 192 TYR A C 1
ATOM 1477 O O . TYR A 1 192 ? -3.26 13.93 -0.276 1 98.44 192 TYR A O 1
ATOM 1485 N N . VAL A 1 193 ? -3.58 12.398 1.372 1 98.5 193 VAL A N 1
ATOM 1486 C CA . VAL A 1 193 ? -2.252 12.57 1.953 1 98.5 193 VAL A CA 1
ATOM 1487 C C . VAL A 1 193 ? -1.187 12.32 0.888 1 98.5 193 VAL A C 1
ATOM 1489 O O . VAL A 1 193 ? -0.123 12.945 0.91 1 98.5 193 VAL A O 1
ATOM 1492 N N . ARG A 1 194 ? -1.449 11.422 -0.082 1 98.31 194 ARG A N 1
ATOM 1493 C CA . ARG A 1 194 ? -0.458 11.148 -1.116 1 98.31 194 ARG A CA 1
ATOM 1494 C C . ARG A 1 194 ? -0.22 12.375 -1.991 1 98.31 194 ARG A C 1
ATOM 1496 O O . ARG A 1 194 ? 0.907 12.625 -2.424 1 98.31 194 ARG A O 1
ATOM 1503 N N . GLU A 1 195 ? -1.257 13.094 -2.223 1 98.25 195 GLU A N 1
ATOM 1504 C CA . GLU A 1 195 ? -1.105 14.352 -2.961 1 98.25 195 GLU A CA 1
ATOM 1505 C C . GLU A 1 195 ? -0.315 15.375 -2.152 1 98.25 195 GLU A C 1
ATOM 1507 O O . GLU A 1 195 ? 0.496 16.125 -2.709 1 98.25 195 GLU A O 1
ATOM 1512 N N . VAL A 1 196 ? -0.566 15.43 -0.897 1 98.62 196 VAL A N 1
ATOM 1513 C CA . VAL A 1 196 ? 0.19 16.297 -0.005 1 98.62 196 VAL A CA 1
ATOM 1514 C C . VAL A 1 196 ? 1.679 15.977 -0.103 1 98.62 196 VAL A C 1
ATOM 1516 O O . VAL A 1 196 ? 2.506 16.875 -0.288 1 98.62 196 VAL A O 1
ATOM 1519 N N . ILE A 1 197 ? 1.993 14.703 -0.041 1 98.69 197 ILE A N 1
ATOM 1520 C CA . ILE A 1 197 ? 3.383 14.258 -0.054 1 98.69 197 ILE A CA 1
ATOM 1521 C C . ILE A 1 197 ? 4.016 14.57 -1.408 1 98.69 197 ILE A C 1
ATOM 1523 O O . ILE A 1 197 ? 5.172 14.992 -1.477 1 98.69 197 ILE A O 1
ATOM 1527 N N . GLU A 1 198 ? 3.297 14.383 -2.504 1 98.31 198 GLU A N 1
ATOM 1528 C CA . GLU A 1 198 ? 3.787 14.75 -3.828 1 98.31 198 GLU A CA 1
ATOM 1529 C C . GLU A 1 198 ? 4.145 16.234 -3.885 1 98.31 198 GLU A C 1
ATOM 1531 O O . GLU A 1 198 ? 5.172 16.609 -4.453 1 98.31 198 GLU A O 1
ATOM 1536 N N . ASN A 1 199 ? 3.371 17.016 -3.266 1 98.75 199 ASN A N 1
ATOM 1537 C CA . ASN A 1 199 ? 3.551 18.453 -3.322 1 98.75 199 ASN A CA 1
ATOM 1538 C C . ASN A 1 199 ? 4.602 18.938 -2.322 1 98.75 199 ASN A C 1
ATOM 1540 O O . ASN A 1 199 ? 5.043 20.078 -2.379 1 98.75 199 ASN A O 1
ATOM 1544 N N . LEU A 1 200 ? 5.043 18.094 -1.377 1 98.81 200 LEU A N 1
ATOM 1545 C CA . LEU A 1 200 ? 6.125 18.453 -0.468 1 98.81 200 LEU A CA 1
ATOM 1546 C C . LEU A 1 200 ? 7.434 18.656 -1.229 1 98.81 200 LEU A C 1
ATOM 1548 O O . LEU A 1 200 ? 8.273 19.469 -0.831 1 98.81 200 LEU A O 1
ATOM 1552 N N . VAL A 1 201 ? 7.598 17.938 -2.338 1 98.56 201 VAL A N 1
ATOM 1553 C CA . VAL A 1 201 ? 8.852 18 -3.084 1 98.56 201 VAL A CA 1
ATOM 1554 C C . VAL A 1 201 ? 9.039 19.406 -3.66 1 98.56 201 VAL A C 1
ATOM 1556 O O . VAL A 1 201 ? 10.016 20.078 -3.35 1 98.56 201 VAL A O 1
ATOM 1559 N N . PRO A 1 202 ? 8.039 19.891 -4.445 1 98.5 202 PRO A N 1
ATOM 1560 C CA . PRO A 1 202 ? 8.234 21.266 -4.898 1 98.5 202 PRO A CA 1
ATOM 1561 C C . PRO A 1 202 ? 8.188 22.281 -3.756 1 98.5 202 PRO A C 1
ATOM 1563 O O . PRO A 1 202 ? 8.75 23.375 -3.867 1 98.5 202 PRO A O 1
ATOM 1566 N N . ALA A 1 203 ? 7.578 21.969 -2.602 1 98.75 203 ALA A N 1
ATOM 1567 C CA . ALA A 1 203 ? 7.492 22.875 -1.463 1 98.75 203 ALA A CA 1
ATOM 1568 C C . ALA A 1 203 ? 8.867 23.141 -0.863 1 98.75 203 ALA A C 1
ATOM 1570 O O . ALA A 1 203 ? 9.07 24.125 -0.157 1 98.75 203 ALA A O 1
ATOM 1571 N N . MET A 1 204 ? 9.859 22.234 -1.089 1 98.44 204 MET A N 1
ATOM 1572 C CA . MET A 1 204 ? 11.227 22.406 -0.604 1 98.44 204 MET A CA 1
ATOM 1573 C C . MET A 1 204 ? 11.859 23.672 -1.177 1 98.44 204 MET A C 1
ATOM 1575 O O . MET A 1 204 ? 12.828 24.188 -0.623 1 98.44 204 MET A O 1
ATOM 1579 N N . GLU A 1 205 ? 11.289 24.172 -2.256 1 98.12 205 GLU A N 1
ATOM 1580 C CA . GLU A 1 205 ? 11.883 25.297 -2.951 1 98.12 205 GLU A CA 1
ATOM 1581 C C . GLU A 1 205 ? 11.156 26.594 -2.615 1 98.12 205 GLU A C 1
ATOM 1583 O O . GLU A 1 205 ? 11.562 27.672 -3.059 1 98.12 205 GLU A O 1
ATOM 1588 N N . LEU A 1 206 ? 10.141 26.531 -1.854 1 98.69 206 LEU A N 1
ATOM 1589 C CA . LEU A 1 206 ? 9.383 27.719 -1.489 1 98.69 206 LEU A CA 1
ATOM 1590 C C . LEU A 1 206 ? 10.219 28.672 -0.633 1 98.69 206 LEU A C 1
ATOM 1592 O O . LEU A 1 206 ? 11.023 28.219 0.188 1 98.69 206 LEU A O 1
ATOM 1596 N N . PRO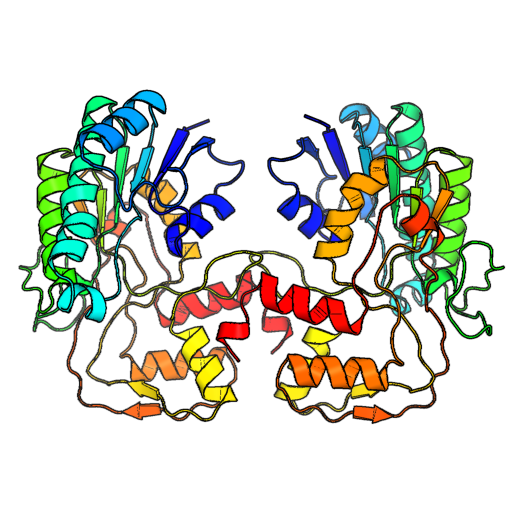 A 1 207 ? 9.969 30.016 -0.792 1 98.44 207 PRO A N 1
ATOM 1597 C CA . PRO A 1 207 ? 10.523 30.938 0.204 1 98.44 207 PRO A CA 1
ATOM 1598 C C . PRO A 1 207 ? 9.961 30.703 1.604 1 98.44 207 PRO A C 1
ATOM 1600 O O . PRO A 1 207 ? 8.875 30.125 1.749 1 98.44 207 PRO A O 1
ATOM 1603 N N . GLY A 1 208 ? 10.773 31.109 2.576 1 98.62 208 GLY A N 1
ATOM 1604 C CA . GLY A 1 208 ? 10.312 30.969 3.947 1 98.62 208 GLY A CA 1
ATOM 1605 C C . GLY A 1 208 ? 8.992 31.672 4.215 1 98.62 208 GLY A C 1
ATOM 1606 O O . GLY A 1 208 ? 8.734 32.75 3.656 1 98.62 208 GLY A O 1
ATOM 1607 N N . GLY A 1 209 ? 8.172 31.078 5.047 1 98.31 209 GLY A N 1
ATOM 1608 C CA . GLY A 1 209 ? 6.883 31.641 5.387 1 98.31 209 GLY A CA 1
ATOM 1609 C C . GLY A 1 209 ? 5.812 30.594 5.633 1 98.31 209 GLY A C 1
ATOM 1610 O O . GLY A 1 209 ? 6.105 29.406 5.691 1 98.31 209 GLY A O 1
ATOM 1611 N N . VAL A 1 210 ? 4.609 31.047 5.844 1 98.5 210 VAL A N 1
ATOM 1612 C CA . VAL A 1 210 ? 3.459 30.188 6.117 1 98.5 210 VAL A CA 1
ATOM 1613 C C . VAL A 1 210 ? 2.67 29.969 4.828 1 98.5 210 VAL A C 1
ATOM 1615 O O . VAL A 1 210 ? 2.469 30.891 4.043 1 98.5 210 VAL A O 1
ATOM 1618 N N . TYR A 1 211 ? 2.248 28.75 4.633 1 98.75 211 TYR A N 1
ATOM 1619 C CA . TYR A 1 211 ? 1.471 28.406 3.449 1 98.75 211 TYR A CA 1
ATOM 1620 C C . TYR A 1 211 ? 0.295 27.516 3.811 1 98.75 211 TYR A C 1
ATOM 1622 O O . TYR A 1 211 ? 0.466 26.5 4.508 1 98.75 211 TYR A O 1
ATOM 1630 N N . ASN A 1 212 ? -0.939 27.906 3.336 1 98.69 212 ASN A N 1
ATOM 1631 C CA . ASN A 1 212 ? -2.021 26.922 3.268 1 98.69 212 ASN A CA 1
ATOM 1632 C C . ASN A 1 212 ? -1.693 25.797 2.303 1 98.69 212 ASN A C 1
ATOM 1634 O O . ASN A 1 212 ? -1.386 26.031 1.134 1 98.69 212 ASN A O 1
ATOM 1638 N N . PHE A 1 213 ? -1.749 24.547 2.795 1 98.75 213 PHE A N 1
ATOM 1639 C CA . PHE A 1 213 ? -1.17 23.438 2.045 1 98.75 213 PHE A CA 1
ATOM 1640 C C . PHE A 1 213 ? -2.107 22.234 2.049 1 98.75 213 PHE A C 1
ATOM 1642 O O . PHE A 1 213 ? -1.877 21.266 2.771 1 98.75 213 PHE A O 1
ATOM 1649 N N . GLY A 1 214 ? -3.033 22.188 1.195 1 98 214 GLY A N 1
ATOM 1650 C CA . GLY A 1 214 ? -3.973 21.094 1.112 1 98 214 GLY A CA 1
ATOM 1651 C C . GLY A 1 214 ? -5.102 21.328 0.127 1 98 214 GLY A C 1
ATOM 1652 O O . GLY A 1 214 ? -5.082 22.312 -0.613 1 98 214 GLY A O 1
ATOM 1653 N N . SER A 1 215 ? -6.039 20.469 0.161 1 97.5 215 SER A N 1
ATOM 1654 C CA . SER A 1 215 ? -7.148 20.484 -0.787 1 97.5 215 SER A CA 1
ATOM 1655 C C . SER A 1 215 ? -8.023 21.719 -0.587 1 97.5 215 SER A C 1
ATOM 1657 O O . SER A 1 215 ? -8.281 22.125 0.547 1 97.5 215 SER A O 1
ATOM 1659 N N . GLU A 1 216 ? -8.469 22.219 -1.715 1 96.19 216 GLU A N 1
ATOM 1660 C CA . GLU A 1 216 ? -9.461 23.281 -1.669 1 96.19 216 GLU A CA 1
ATOM 1661 C C . GLU A 1 216 ? -10.805 22.766 -1.18 1 96.19 216 GLU A C 1
ATOM 1663 O O . GLU A 1 216 ? -11.227 21.672 -1.544 1 96.19 216 GLU A O 1
ATOM 1668 N N . CYS A 1 217 ? -11.383 23.594 -0.367 1 97.44 217 CYS A N 1
ATOM 1669 C CA . CYS A 1 217 ? -12.719 23.266 0.12 1 97.44 217 CYS A CA 1
ATOM 1670 C C . CYS A 1 217 ? -13.781 23.625 -0.914 1 97.44 217 CYS A C 1
ATOM 1672 O O . CYS A 1 217 ? -13.938 24.781 -1.27 1 97.44 217 CYS A O 1
ATOM 1674 N N . ASP A 1 218 ? -14.492 22.609 -1.436 1 97.62 218 ASP A N 1
ATOM 1675 C CA . ASP A 1 218 ? -15.453 22.844 -2.508 1 97.62 218 ASP A CA 1
ATOM 1676 C C . ASP A 1 218 ? -16.859 22.391 -2.104 1 97.62 218 ASP A C 1
ATOM 1678 O O . ASP A 1 218 ? -17.672 22.031 -2.957 1 97.62 218 ASP A O 1
ATOM 1682 N N . GLY A 1 219 ? -17.141 22.406 -0.846 1 96.94 219 GLY A N 1
ATOM 1683 C CA . GLY A 1 219 ? -18.453 22.062 -0.283 1 96.94 219 GLY A CA 1
ATOM 1684 C C . GLY A 1 219 ? -18.438 21.984 1.231 1 96.94 219 GLY A C 1
ATOM 1685 O O . GLY A 1 219 ? -17.375 21.969 1.851 1 96.94 219 GLY A O 1
ATOM 1686 N N . ASP A 1 220 ? -19.672 22.094 1.847 1 97.69 220 ASP A N 1
ATOM 1687 C CA . ASP A 1 220 ? -19.75 21.859 3.287 1 97.69 220 ASP A CA 1
ATOM 1688 C C . ASP A 1 220 ? -19.562 20.391 3.625 1 97.69 220 ASP A C 1
ATOM 1690 O O . ASP A 1 220 ? -19.5 19.547 2.729 1 97.69 220 ASP A O 1
ATOM 1694 N N . MET A 1 221 ? -19.484 20.109 4.891 1 98.31 221 MET A N 1
ATOM 1695 C CA . MET A 1 221 ? -19.094 18.75 5.297 1 98.31 221 MET A CA 1
ATOM 1696 C C . MET A 1 221 ? -20.219 17.766 5.039 1 98.31 221 MET A C 1
ATOM 1698 O O . MET A 1 221 ? -19.969 16.562 4.93 1 98.31 221 MET A O 1
ATOM 1702 N N . VAL A 1 222 ? -21.5 18.219 4.98 1 98.44 222 VAL A N 1
ATOM 1703 C CA . VAL A 1 222 ? -22.594 17.328 4.613 1 98.44 222 VAL A CA 1
ATOM 1704 C C . VAL A 1 222 ? -22.453 16.906 3.15 1 98.44 222 VAL A C 1
ATOM 1706 O O . VAL A 1 222 ? -22.484 15.719 2.83 1 98.44 222 VAL A O 1
ATOM 1709 N N . GLU A 1 223 ? -22.219 17.859 2.336 1 97.75 223 GLU A N 1
ATOM 1710 C CA . GLU A 1 223 ? -22.047 17.594 0.913 1 97.75 223 GLU A CA 1
ATOM 1711 C C . GLU A 1 223 ? -20.797 16.734 0.658 1 97.75 223 GLU A C 1
ATOM 1713 O O . GLU A 1 223 ? -20.828 15.844 -0.183 1 97.75 223 GLU A O 1
ATOM 1718 N N . THR A 1 224 ? -19.766 17.062 1.312 1 98.5 224 THR A N 1
ATOM 1719 C CA . THR A 1 224 ? -18.531 16.312 1.171 1 98.5 224 THR A CA 1
ATOM 1720 C C . THR A 1 224 ? -18.719 14.844 1.556 1 98.5 224 THR A C 1
ATOM 1722 O O . THR A 1 224 ? -18.344 13.945 0.803 1 98.5 224 THR A O 1
ATOM 1725 N N . ALA A 1 225 ? -19.344 14.656 2.695 1 98.44 225 ALA A N 1
ATOM 1726 C CA . ALA A 1 225 ? -19.578 13.297 3.176 1 98.44 225 ALA A CA 1
ATOM 1727 C C . ALA A 1 225 ? -20.469 12.516 2.209 1 98.44 225 ALA A C 1
ATOM 1729 O O . ALA A 1 225 ? -20.203 11.344 1.929 1 98.44 225 ALA A O 1
ATOM 1730 N N . ARG A 1 226 ? -21.5 13.156 1.689 1 98.19 226 ARG A N 1
ATOM 1731 C CA . ARG A 1 226 ? -22.391 12.516 0.727 1 98.19 226 ARG A CA 1
ATOM 1732 C C . ARG A 1 226 ? -21.641 12.164 -0.559 1 98.19 226 ARG A C 1
ATOM 1734 O O . ARG A 1 226 ? -21.828 11.078 -1.113 1 98.19 226 ARG A O 1
ATOM 1741 N N . CYS A 1 227 ? -20.859 13.07 -1.012 1 98 227 CYS A N 1
ATOM 1742 C CA . CYS A 1 227 ? -20.047 12.828 -2.199 1 98 227 CYS A CA 1
ATOM 1743 C C . CYS A 1 227 ? -19.125 11.633 -1.993 1 98 227 CYS A C 1
ATOM 1745 O O . CYS A 1 227 ? -19.047 10.75 -2.85 1 98 227 CYS A O 1
ATOM 1747 N N . PHE A 1 228 ? -18.406 11.609 -0.815 1 97.94 228 PHE A N 1
ATOM 1748 C CA . PHE A 1 228 ? -17.516 10.5 -0.501 1 97.94 228 PHE A CA 1
ATOM 1749 C C . PHE A 1 228 ? -18.281 9.18 -0.465 1 97.94 228 PHE A C 1
ATOM 1751 O O . PHE A 1 228 ? -17.828 8.188 -1.031 1 97.94 228 PHE A O 1
ATOM 1758 N N . ALA A 1 229 ? -19.438 9.195 0.142 1 97.31 229 ALA A N 1
ATOM 1759 C CA . ALA A 1 229 ? -20.25 7.988 0.223 1 97.31 229 ALA A CA 1
ATOM 1760 C C . ALA A 1 229 ? -20.656 7.5 -1.167 1 97.31 229 ALA A C 1
ATOM 1762 O O . ALA A 1 229 ? -20.594 6.301 -1.45 1 97.31 229 ALA A O 1
ATOM 1763 N N . ASN A 1 230 ? -21.047 8.438 -1.979 1 96.69 230 ASN A N 1
ATOM 1764 C CA . ASN A 1 230 ? -21.438 8.102 -3.344 1 96.69 230 ASN A CA 1
ATOM 1765 C C . ASN A 1 230 ? -20.266 7.496 -4.125 1 96.69 230 ASN A C 1
ATOM 1767 O O . ASN A 1 230 ? -20.422 6.473 -4.793 1 96.69 230 ASN A O 1
ATOM 1771 N N . LEU A 1 231 ? -19.094 8.094 -4.066 1 95.75 231 LEU A N 1
ATOM 1772 C CA . LEU A 1 231 ? -17.906 7.613 -4.781 1 95.75 231 LEU A CA 1
ATOM 1773 C C . LEU A 1 231 ? -17.484 6.246 -4.266 1 95.75 231 LEU A C 1
ATOM 1775 O O . LEU A 1 231 ? -17 5.414 -5.031 1 95.75 231 LEU A O 1
ATOM 1779 N N . LEU A 1 232 ? -17.656 6.039 -2.984 1 94.5 232 LEU A N 1
ATOM 1780 C CA . LEU A 1 232 ? -17.328 4.758 -2.371 1 94.5 232 LEU A CA 1
ATOM 1781 C C . LEU A 1 232 ? -18.422 3.73 -2.615 1 94.5 232 LEU A C 1
ATOM 1783 O O . LEU A 1 232 ? -18.25 2.551 -2.299 1 94.5 232 LEU A O 1
ATOM 1787 N N . GLN A 1 233 ? -19.578 4.199 -3.139 1 93.12 233 GLN A N 1
ATOM 1788 C CA . GLN A 1 233 ? -20.734 3.367 -3.469 1 93.12 233 GLN A CA 1
ATOM 1789 C C . GLN A 1 233 ? -21.25 2.631 -2.234 1 93.12 233 GLN A C 1
ATOM 1791 O O . GLN A 1 233 ? -21.469 1.419 -2.279 1 93.12 233 GLN A O 1
ATOM 1796 N N . VAL A 1 234 ? -21.406 3.385 -1.213 1 92.69 234 VAL A N 1
ATOM 1797 C CA . VAL A 1 234 ? -22 2.842 0.009 1 92.69 234 VAL A CA 1
ATOM 1798 C C . VAL A 1 234 ? -23.141 3.738 0.475 1 92.69 234 VAL A C 1
ATOM 1800 O O . VAL A 1 234 ? -23.203 4.918 0.114 1 92.69 234 VAL A O 1
ATOM 1803 N N . ASP A 1 235 ? -23.984 3.154 1.286 1 93.44 235 ASP A N 1
ATOM 1804 C CA . ASP A 1 235 ? -25.078 3.893 1.903 1 93.44 235 ASP A CA 1
ATOM 1805 C C . ASP A 1 235 ? -24.812 4.145 3.385 1 93.44 235 ASP A C 1
ATOM 1807 O O . ASP A 1 235 ? -24.484 3.217 4.129 1 93.44 235 ASP A O 1
ATOM 1811 N N . VAL A 1 236 ? -24.797 5.367 3.74 1 96 236 VAL A N 1
ATOM 1812 C CA . VAL A 1 236 ? -24.609 5.742 5.137 1 96 236 VAL A CA 1
ATOM 1813 C C . VAL A 1 236 ? -25.656 6.77 5.551 1 96 236 VAL A C 1
ATOM 1815 O O . VAL A 1 236 ? -26.109 7.57 4.727 1 96 236 VAL A O 1
ATOM 1818 N N . LYS A 1 237 ? -26.141 6.672 6.809 1 96.62 237 LYS A N 1
ATOM 1819 C CA . LYS A 1 237 ? -27.062 7.672 7.359 1 96.62 237 LYS A CA 1
ATOM 1820 C C . LYS A 1 237 ? -26.297 8.898 7.852 1 96.62 237 LYS A C 1
ATOM 1822 O O . LYS A 1 237 ? -25.422 8.781 8.711 1 96.62 237 LYS A O 1
ATOM 1827 N N . ILE A 1 238 ? -26.562 10.023 7.273 1 97.38 238 ILE A N 1
ATOM 1828 C CA . ILE A 1 238 ? -25.938 11.281 7.648 1 97.38 238 ILE A CA 1
ATOM 1829 C C . ILE A 1 238 ? -26.969 12.203 8.305 1 97.38 238 ILE A C 1
ATOM 1831 O O . ILE A 1 238 ? -27.969 12.547 7.688 1 97.38 238 ILE A O 1
ATOM 1835 N N . GLU A 1 239 ? -26.719 12.477 9.492 1 97.88 239 GLU A N 1
ATOM 1836 C CA . GLU A 1 239 ? -27.531 13.445 10.211 1 97.88 239 GLU A CA 1
ATOM 1837 C C . GLU A 1 239 ? -26.859 14.82 10.234 1 97.88 239 GLU A C 1
ATOM 1839 O O . GLU A 1 239 ? -25.656 14.922 10.43 1 97.88 239 GLU A O 1
ATOM 1844 N N . GLU A 1 240 ? -27.688 15.789 10.039 1 97.25 240 GLU A N 1
ATOM 1845 C CA . GLU A 1 240 ? -27.141 17.141 10.016 1 97.25 240 GLU A CA 1
ATOM 1846 C C . GLU A 1 240 ? -27.109 17.75 11.414 1 97.25 240 GLU A C 1
ATOM 1848 O O . GLU A 1 240 ? -28.062 17.609 12.18 1 97.25 240 GLU A O 1
ATOM 1853 N N . SER A 1 241 ? -25.969 18.281 11.719 1 96.62 241 SER A N 1
ATOM 1854 C CA . SER A 1 241 ? -25.812 18.984 12.984 1 96.62 241 SER A CA 1
ATOM 1855 C C . SER A 1 241 ? -25.719 20.5 12.773 1 96.62 241 SER A C 1
ATOM 1857 O O . SER A 1 241 ? -25.828 20.984 11.641 1 96.62 241 SER A O 1
ATOM 1859 N N . ASP A 1 242 ? -25.484 21.234 13.969 1 95.12 242 ASP A N 1
ATOM 1860 C CA . ASP A 1 242 ? -25.469 22.703 13.883 1 95.12 242 ASP A CA 1
ATOM 1861 C C . ASP A 1 242 ? -24.078 23.25 14.148 1 95.12 242 ASP A C 1
ATOM 1863 O O . ASP A 1 242 ? -23.906 24.453 14.391 1 95.12 242 ASP A O 1
ATOM 1867 N N . LEU A 1 243 ? -23.141 22.391 14.023 1 93.5 243 LEU A N 1
ATOM 1868 C CA . LEU A 1 243 ? -21.781 22.844 14.242 1 93.5 243 LEU A CA 1
ATOM 1869 C C . LEU A 1 243 ? -21.391 23.922 13.227 1 93.5 243 LEU A C 1
ATOM 1871 O O . LEU A 1 243 ? -21.625 23.75 12.023 1 93.5 243 LEU A O 1
ATOM 1875 N N . THR A 1 244 ? -20.891 25.047 13.727 1 94.62 244 THR A N 1
ATOM 1876 C CA . THR A 1 244 ? -20.391 26.094 12.852 1 94.62 244 THR A CA 1
ATOM 1877 C C . THR A 1 244 ? -18.859 26.203 12.945 1 94.62 244 THR A C 1
ATOM 1879 O O . THR A 1 244 ? -18.328 26.469 14.023 1 94.62 244 THR A O 1
ATOM 1882 N N . ARG A 1 245 ? -18.219 25.953 11.797 1 94.56 245 ARG A N 1
ATOM 1883 C CA . ARG A 1 245 ? -16.75 25.984 11.695 1 94.56 245 ARG A CA 1
ATOM 1884 C C . ARG A 1 245 ? -16.312 26.312 10.273 1 94.56 245 ARG A C 1
ATOM 1886 O O . ARG A 1 245 ? -16.906 25.812 9.305 1 94.56 245 ARG A O 1
ATOM 1893 N N . ASN A 1 246 ? -15.383 27.188 10.164 1 95.88 246 ASN A N 1
ATOM 1894 C CA . ASN A 1 246 ? -14.789 27.438 8.859 1 95.88 246 ASN A CA 1
ATOM 1895 C C . ASN A 1 246 ? -13.266 27.297 8.898 1 95.88 246 ASN A C 1
ATOM 1897 O O . ASN A 1 246 ? -12.57 28.125 9.484 1 95.88 246 ASN A O 1
ATOM 1901 N N . LEU A 1 247 ? -12.797 26.234 8.289 1 97.31 247 LEU A N 1
ATOM 1902 C CA . LEU A 1 247 ? -11.367 25.969 8.188 1 97.31 247 LEU A CA 1
ATOM 1903 C C . LEU A 1 247 ? -10.922 25.969 6.727 1 97.31 247 LEU A C 1
ATOM 1905 O O . LEU A 1 247 ? -9.844 25.469 6.406 1 97.31 247 LEU A O 1
ATOM 1909 N N . ALA A 1 248 ? -11.766 26.469 5.82 1 97.31 248 ALA A N 1
ATOM 1910 C CA . ALA A 1 248 ? -11.445 26.5 4.398 1 97.31 248 ALA A CA 1
ATOM 1911 C C . ALA A 1 248 ? -10.219 27.359 4.137 1 97.31 248 ALA A C 1
ATOM 1913 O O . ALA A 1 248 ? -10.18 28.531 4.539 1 97.31 248 ALA A O 1
ATOM 1914 N N . MET A 1 249 ? -9.273 26.781 3.451 1 97.69 249 MET A N 1
ATOM 1915 C CA . MET A 1 249 ? -8.008 27.469 3.23 1 97.69 249 MET A CA 1
ATOM 1916 C C . MET A 1 249 ? -7.926 28.016 1.808 1 97.69 249 MET A C 1
ATOM 1918 O O . MET A 1 249 ? -8.234 27.297 0.85 1 97.69 249 MET A O 1
ATOM 1922 N N . ASP A 1 250 ? -7.562 29.281 1.738 1 97.75 250 ASP A N 1
ATOM 1923 C CA . ASP A 1 250 ? -7.207 29.859 0.445 1 97.75 250 ASP A CA 1
ATOM 1924 C C . ASP A 1 250 ? -5.797 29.438 0.027 1 97.75 250 ASP A C 1
ATOM 1926 O O . ASP A 1 250 ? -4.82 29.781 0.693 1 97.75 250 ASP A O 1
ATOM 1930 N N . THR A 1 251 ? -5.676 28.75 -1.142 1 97.25 251 THR A N 1
ATOM 1931 C CA . THR A 1 251 ? -4.375 28.234 -1.553 1 97.25 251 THR A CA 1
ATOM 1932 C C . THR A 1 251 ? -3.785 29.094 -2.668 1 97.25 251 THR A C 1
ATOM 1934 O O . THR A 1 251 ? -2.938 28.625 -3.436 1 97.25 251 THR A O 1
ATOM 1937 N N . GLY A 1 252 ? -4.262 30.297 -2.799 1 96.81 252 GLY A N 1
ATOM 1938 C CA . GLY A 1 252 ? -3.762 31.219 -3.811 1 96.81 252 GLY A CA 1
ATOM 1939 C C . GLY A 1 252 ? -2.262 31.422 -3.73 1 96.81 252 GLY A C 1
ATOM 1940 O O . GLY A 1 252 ? -1.576 31.453 -4.754 1 96.81 252 GLY A O 1
ATOM 1941 N N . LYS A 1 253 ? -1.757 31.594 -2.531 1 97.44 253 LYS A N 1
ATOM 1942 C CA . LYS A 1 253 ? -0.327 31.797 -2.318 1 97.44 253 LYS A CA 1
ATOM 1943 C C . LYS A 1 253 ? 0.481 30.625 -2.893 1 97.44 253 LYS A C 1
ATOM 1945 O O . LYS A 1 253 ? 1.516 30.844 -3.527 1 97.44 253 LYS A O 1
ATOM 1950 N N . LEU A 1 254 ? 0.08 29.406 -2.75 1 97.56 254 LEU A N 1
ATOM 1951 C CA . LEU A 1 254 ? 0.754 28.219 -3.271 1 97.56 254 LEU A CA 1
ATOM 1952 C C . LEU A 1 254 ? 0.702 28.188 -4.797 1 97.56 254 LEU A C 1
ATOM 1954 O O . LEU A 1 254 ? 1.694 27.859 -5.449 1 97.56 254 LEU A O 1
ATOM 1958 N N . ARG A 1 255 ? -0.475 28.5 -5.281 1 97.25 255 ARG A N 1
ATOM 1959 C CA . ARG A 1 255 ? -0.679 28.469 -6.727 1 97.25 255 ARG A CA 1
ATOM 1960 C C . ARG A 1 255 ? 0.271 29.422 -7.441 1 97.25 255 ARG A C 1
ATOM 1962 O O . ARG A 1 255 ? 0.706 29.156 -8.562 1 97.25 255 ARG A O 1
ATOM 1969 N N . ALA A 1 256 ? 0.561 30.484 -6.789 1 97.25 256 ALA A N 1
ATOM 1970 C CA . ALA A 1 256 ? 1.499 31.453 -7.34 1 97.25 256 ALA A CA 1
ATOM 1971 C C . ALA A 1 256 ? 2.883 30.844 -7.523 1 97.25 256 ALA A C 1
ATOM 1973 O O . ALA A 1 256 ? 3.691 31.344 -8.312 1 97.25 256 ALA A O 1
ATOM 1974 N N . HIS A 1 257 ? 3.191 29.766 -6.836 1 97.88 257 HIS A N 1
ATOM 1975 C CA . HIS A 1 257 ? 4.473 29.078 -6.941 1 97.88 257 HIS A CA 1
ATOM 1976 C C . HIS A 1 257 ? 4.336 27.797 -7.75 1 97.88 257 HIS A C 1
ATOM 1978 O O . HIS A 1 257 ? 5.234 26.953 -7.738 1 97.88 257 HIS A O 1
ATOM 1984 N N . GLY A 1 258 ? 3.211 27.562 -8.336 1 97.81 258 GLY A N 1
ATOM 1985 C CA . GLY A 1 258 ? 3.016 26.422 -9.234 1 97.81 258 GLY A CA 1
ATOM 1986 C C . GLY A 1 258 ? 2.594 25.156 -8.508 1 97.81 258 GLY A C 1
ATOM 1987 O O . GLY A 1 258 ? 2.676 24.062 -9.062 1 97.81 258 GLY A O 1
ATOM 1988 N N . ILE A 1 259 ? 2.201 25.203 -7.273 1 98.5 259 ILE A N 1
ATOM 1989 C CA . ILE A 1 259 ? 1.742 24.047 -6.512 1 98.5 259 ILE A CA 1
ATOM 1990 C C . ILE A 1 259 ? 0.218 24.062 -6.418 1 98.5 259 ILE A C 1
ATOM 1992 O O . ILE A 1 259 ? -0.376 25.062 -6.02 1 98.5 259 ILE A O 1
ATOM 1996 N N . GLU A 1 260 ? -0.384 23 -6.832 1 97.75 260 GLU A N 1
ATOM 1997 C CA . GLU A 1 260 ? -1.841 22.906 -6.832 1 97.75 260 GLU A CA 1
ATOM 1998 C C . GLU A 1 260 ? -2.309 21.609 -6.188 1 97.75 260 GLU A C 1
ATOM 2000 O O . GLU A 1 260 ? -1.582 20.609 -6.191 1 97.75 260 GLU A O 1
ATOM 2005 N N . PHE A 1 261 ? -3.457 21.672 -5.613 1 98.12 261 PHE A N 1
ATOM 2006 C CA . PHE A 1 261 ? -4.113 20.516 -5.027 1 98.12 261 PHE A CA 1
ATOM 2007 C C . PHE A 1 261 ? -5.453 20.25 -5.707 1 98.12 261 PHE A C 1
ATOM 2009 O O . PHE A 1 261 ? -6.09 21.172 -6.215 1 98.12 261 PHE A O 1
ATOM 2016 N N . SER A 1 262 ? -5.844 19 -5.738 1 98 262 SER A N 1
ATOM 2017 C CA . SER A 1 262 ? -7.23 18.672 -6.062 1 98 262 SER A CA 1
ATOM 2018 C C . SER A 1 262 ? -8.195 19.297 -5.047 1 98 262 SER A C 1
ATOM 2020 O O . SER A 1 262 ? -7.816 19.531 -3.9 1 98 262 SER A O 1
ATOM 2022 N N . SER A 1 263 ? -9.422 19.547 -5.547 1 98.19 263 SER A N 1
ATOM 2023 C CA . SER A 1 263 ? -10.461 19.922 -4.59 1 98.19 263 SER A CA 1
ATOM 2024 C C . SER A 1 263 ? -10.75 18.781 -3.615 1 98.19 263 SER A C 1
ATOM 2026 O O . SER A 1 263 ? -10.375 17.625 -3.861 1 98.19 263 SER A O 1
ATOM 2028 N N . THR A 1 264 ? -11.391 19.125 -2.5 1 98.12 264 THR A N 1
ATOM 2029 C CA . THR A 1 264 ? -11.711 18.125 -1.479 1 98.12 264 THR A CA 1
ATOM 2030 C C . THR A 1 264 ? -12.484 16.969 -2.082 1 98.12 264 THR A C 1
ATOM 2032 O O . THR A 1 264 ? -12.102 15.805 -1.917 1 98.12 264 THR A O 1
ATOM 2035 N N . ARG A 1 265 ? -13.555 17.25 -2.775 1 96.69 265 ARG A N 1
ATOM 2036 C CA . ARG A 1 265 ? -14.383 16.188 -3.344 1 96.69 265 ARG A CA 1
ATOM 2037 C C . ARG A 1 265 ? -13.688 15.523 -4.527 1 96.69 265 ARG A C 1
ATOM 2039 O O . ARG A 1 265 ? -13.812 14.312 -4.727 1 96.69 265 ARG A O 1
ATOM 2046 N N . GLY A 1 266 ? -12.828 16.219 -5.23 1 96.94 266 GLY A N 1
ATOM 2047 C CA . GLY A 1 266 ? -12.102 15.688 -6.371 1 96.94 266 GLY A CA 1
ATOM 2048 C C . GLY A 1 266 ? -10.961 14.773 -5.973 1 96.94 266 GLY A C 1
ATOM 2049 O O . GLY A 1 266 ? -10.617 13.844 -6.711 1 96.94 266 GLY A O 1
ATOM 2050 N N . ALA A 1 267 ? -10.375 15.016 -4.84 1 97.94 267 ALA A N 1
ATOM 2051 C CA . ALA A 1 267 ? -9.188 14.289 -4.395 1 97.94 267 ALA A CA 1
ATOM 2052 C C . ALA A 1 267 ? -9.508 12.82 -4.141 1 97.94 267 ALA A C 1
ATOM 2054 O O . ALA A 1 267 ? -8.648 11.953 -4.312 1 97.94 267 ALA A O 1
ATOM 2055 N N . LEU A 1 268 ? -10.781 12.547 -3.754 1 97.19 268 LEU A N 1
ATOM 2056 C CA . LEU A 1 268 ? -11.125 11.156 -3.49 1 97.19 268 LEU A CA 1
ATOM 2057 C C . LEU A 1 268 ? -11.133 10.344 -4.781 1 97.19 268 LEU A C 1
ATOM 2059 O O . LEU A 1 268 ? -10.758 9.164 -4.777 1 97.19 268 LEU A O 1
ATOM 2063 N N . ARG A 1 269 ? -11.508 10.945 -5.918 1 96.19 269 ARG A N 1
ATOM 2064 C CA . ARG A 1 269 ? -11.453 10.258 -7.199 1 96.19 269 ARG A CA 1
ATOM 2065 C C . ARG A 1 269 ? -10.023 9.852 -7.539 1 96.19 269 ARG A C 1
ATOM 2067 O O . ARG A 1 269 ? -9.781 8.742 -8.023 1 96.19 269 ARG A O 1
ATOM 2074 N N . VAL A 1 270 ? -9.133 10.75 -7.266 1 97.12 270 VAL A N 1
ATOM 2075 C CA . VAL A 1 270 ? -7.719 10.469 -7.496 1 97.12 270 VAL A CA 1
ATOM 2076 C C . VAL A 1 270 ? -7.273 9.305 -6.617 1 97.12 270 VAL A C 1
ATOM 2078 O O . VAL A 1 270 ? -6.625 8.375 -7.094 1 97.12 270 VAL A O 1
ATOM 2081 N N . CYS A 1 271 ? -7.652 9.344 -5.352 1 97.44 271 CYS A N 1
ATOM 2082 C CA . CYS A 1 271 ? -7.305 8.297 -4.391 1 97.44 271 CYS A CA 1
ATOM 2083 C C . CYS A 1 271 ? -7.816 6.941 -4.852 1 97.44 271 CYS A C 1
ATOM 2085 O O . CYS A 1 271 ? -7.062 5.965 -4.883 1 97.44 271 CYS A O 1
ATOM 2087 N N . LEU A 1 272 ? -9.109 6.895 -5.285 1 96.56 272 LEU A N 1
ATOM 2088 C CA . LEU A 1 272 ? -9.719 5.648 -5.734 1 96.56 272 LEU A CA 1
ATOM 2089 C C . LEU A 1 272 ? -9.016 5.109 -6.973 1 96.56 272 LEU A C 1
ATOM 2091 O O . LEU A 1 272 ? -8.852 3.896 -7.129 1 96.56 272 LEU A O 1
ATOM 2095 N N . GLY A 1 273 ? -8.578 5.969 -7.859 1 95.94 273 GLY A N 1
ATOM 2096 C CA . GLY A 1 273 ? -7.797 5.574 -9.023 1 95.94 273 GLY A CA 1
ATOM 2097 C C . GLY A 1 273 ? -6.445 4.988 -8.656 1 95.94 273 GLY A C 1
ATOM 2098 O O . GLY A 1 273 ? -6.031 3.971 -9.219 1 95.94 273 GLY A O 1
ATOM 2099 N N . ASP A 1 274 ? -5.746 5.668 -7.703 1 96.88 274 ASP A N 1
ATOM 2100 C CA . ASP A 1 274 ? -4.422 5.234 -7.273 1 96.88 274 ASP A CA 1
ATOM 2101 C C . ASP A 1 274 ? -4.465 3.816 -6.707 1 96.88 274 ASP A C 1
ATOM 2103 O O . ASP A 1 274 ? -3.484 3.074 -6.805 1 96.88 274 ASP A O 1
ATOM 2107 N N . TYR A 1 275 ? -5.613 3.449 -6.121 1 95.38 275 TYR A N 1
ATOM 2108 C CA . TYR A 1 275 ? -5.727 2.15 -5.465 1 95.38 275 TYR A CA 1
ATOM 2109 C C . TYR A 1 275 ? -6.512 1.171 -6.328 1 95.38 275 TYR A C 1
ATOM 2111 O O . TYR A 1 275 ? -6.793 0.049 -5.902 1 95.38 275 TYR A O 1
ATOM 2119 N N . ARG A 1 276 ? -6.91 1.593 -7.535 1 90.69 276 ARG A N 1
ATOM 2120 C CA . ARG A 1 276 ? -7.625 0.763 -8.5 1 90.69 276 ARG A CA 1
ATOM 2121 C C . ARG A 1 276 ? -8.891 0.173 -7.887 1 90.69 276 ARG A C 1
ATOM 2123 O O . ARG A 1 276 ? -9.164 -1.017 -8.047 1 90.69 276 ARG A O 1
ATOM 2130 N N . LEU A 1 277 ? -9.555 0.926 -7.121 1 87.94 277 LEU A N 1
ATOM 2131 C CA . LEU A 1 277 ? -10.727 0.43 -6.41 1 87.94 277 LEU A CA 1
ATOM 2132 C C . LEU A 1 277 ? -11.914 0.297 -7.352 1 87.94 277 LEU A C 1
ATOM 2134 O O . LEU A 1 277 ? -12.93 -0.304 -6.992 1 87.94 277 LEU A O 1
ATOM 2138 N N . GLY A 1 278 ? -11.758 0.938 -8.547 1 76.38 278 GLY A N 1
ATOM 2139 C CA . GLY A 1 278 ? -12.773 0.685 -9.555 1 76.38 278 GLY A CA 1
ATOM 2140 C C . GLY A 1 278 ? -13.031 -0.792 -9.789 1 76.38 278 GLY A C 1
ATOM 2141 O O . GLY A 1 278 ? -14.109 -1.178 -10.234 1 76.38 278 GLY A O 1
ATOM 2142 N N . TYR A 1 279 ? -12.078 -1.487 -9.406 1 70.56 279 TYR A N 1
ATOM 2143 C CA . TYR A 1 279 ? -12.188 -2.936 -9.539 1 70.56 279 TYR A CA 1
ATOM 2144 C C . TYR A 1 279 ? -13.234 -3.498 -8.578 1 70.56 279 TYR A C 1
ATOM 2146 O O . TYR A 1 279 ? -13.883 -4.504 -8.883 1 70.56 279 TYR A O 1
ATOM 2154 N N . LEU A 1 280 ? -13.398 -2.945 -7.441 1 71.88 280 LEU A N 1
ATOM 2155 C CA . LEU A 1 280 ? -14.328 -3.418 -6.422 1 71.88 280 LEU A CA 1
ATOM 2156 C C . LEU A 1 280 ? -15.719 -2.838 -6.645 1 71.88 280 LEU A C 1
ATOM 2158 O O . LEU A 1 280 ? -16.688 -3.277 -6.02 1 71.88 280 LEU A O 1
ATOM 2162 N N . MET A 1 281 ? -15.797 -1.837 -7.512 1 67.5 281 MET A N 1
ATOM 2163 C CA . MET A 1 281 ? -17.047 -1.108 -7.703 1 67.5 281 MET A CA 1
ATOM 2164 C C . MET A 1 281 ? -17.766 -1.58 -8.961 1 67.5 281 MET A C 1
ATOM 2166 O O . MET A 1 281 ? -17.125 -2.061 -9.898 1 67.5 281 MET A O 1
ATOM 2170 N N . MET B 1 1 ? 25.297 -4.996 -2.504 1 87.38 1 MET B N 1
ATOM 2171 C CA . MET B 1 1 ? 23.891 -5.371 -2.545 1 87.38 1 MET B CA 1
ATOM 2172 C C . MET B 1 1 ? 23.609 -6.324 -3.703 1 87.38 1 MET B C 1
ATOM 2174 O O . MET B 1 1 ? 24.078 -6.102 -4.82 1 87.38 1 MET B O 1
ATOM 2178 N N . LYS B 1 2 ? 22.953 -7.488 -3.451 1 95.81 2 LYS B N 1
ATOM 2179 C CA . LYS B 1 2 ? 22.609 -8.453 -4.492 1 95.81 2 LYS B CA 1
ATOM 2180 C C . LYS B 1 2 ? 21.719 -7.812 -5.562 1 95.81 2 LYS B C 1
ATOM 2182 O O . LYS B 1 2 ? 20.797 -7.066 -5.246 1 95.81 2 LYS B O 1
ATOM 2187 N N . ARG B 1 3 ? 22.141 -8.008 -6.805 1 98.06 3 ARG B N 1
ATOM 2188 C CA . ARG B 1 3 ? 21.344 -7.523 -7.922 1 98.06 3 ARG B CA 1
ATOM 2189 C C . ARG B 1 3 ? 20.297 -8.547 -8.336 1 98.06 3 ARG B C 1
ATOM 2191 O O . ARG B 1 3 ? 20.625 -9.695 -8.648 1 98.06 3 ARG B O 1
ATOM 2198 N N . VAL B 1 4 ? 18.984 -8.164 -8.344 1 98.81 4 VAL B N 1
ATOM 2199 C CA . VAL B 1 4 ? 17.875 -9.062 -8.648 1 98.81 4 VAL B CA 1
ATOM 2200 C C . VAL B 1 4 ? 17.125 -8.555 -9.875 1 98.81 4 VAL B C 1
ATOM 2202 O O . VAL B 1 4 ? 16.656 -7.418 -9.898 1 98.81 4 VAL B O 1
ATOM 2205 N N . LEU B 1 5 ? 17.078 -9.398 -10.898 1 98.69 5 LEU B N 1
ATOM 2206 C CA . LEU B 1 5 ? 16.25 -9.117 -12.062 1 98.69 5 LEU B CA 1
ATOM 2207 C C . LEU B 1 5 ? 14.859 -9.75 -11.898 1 98.69 5 LEU B C 1
ATOM 2209 O O . LEU B 1 5 ? 14.75 -10.953 -11.68 1 98.69 5 LEU B O 1
ATOM 2213 N N . VAL B 1 6 ? 13.867 -8.914 -11.953 1 98.56 6 VAL B N 1
ATOM 2214 C CA . VAL B 1 6 ? 12.492 -9.383 -11.867 1 98.56 6 VAL B CA 1
ATOM 2215 C C . VAL B 1 6 ? 11.812 -9.258 -13.234 1 98.56 6 VAL B C 1
ATOM 2217 O O . VAL B 1 6 ? 11.734 -8.156 -13.789 1 98.56 6 VAL B O 1
ATOM 2220 N N . THR B 1 7 ? 11.414 -10.391 -13.773 1 98.12 7 THR B N 1
ATOM 2221 C CA . THR B 1 7 ? 10.57 -10.305 -14.961 1 98.12 7 THR B CA 1
ATOM 2222 C C . THR B 1 7 ? 9.102 -10.195 -14.578 1 98.12 7 THR B C 1
ATOM 2224 O O . THR B 1 7 ? 8.703 -10.609 -13.484 1 98.12 7 THR B O 1
ATOM 2227 N N . GLY B 1 8 ? 8.328 -9.641 -15.477 1 96.25 8 GLY B N 1
ATOM 2228 C CA . GLY B 1 8 ? 6.93 -9.438 -15.125 1 96.25 8 GLY B CA 1
ATOM 2229 C C . GLY B 1 8 ? 6.73 -8.383 -14.055 1 96.25 8 GLY B C 1
ATOM 2230 O O . GLY B 1 8 ? 5.84 -8.508 -13.211 1 96.25 8 GLY B O 1
ATOM 2231 N N . ALA B 1 9 ? 7.527 -7.375 -14.062 1 95.81 9 ALA B N 1
ATOM 2232 C CA . ALA B 1 9 ? 7.578 -6.355 -13.016 1 95.81 9 ALA B CA 1
ATOM 2233 C C . ALA B 1 9 ? 6.285 -5.543 -12.984 1 95.81 9 ALA B C 1
ATOM 2235 O O . ALA B 1 9 ? 5.949 -4.941 -11.961 1 95.81 9 ALA B O 1
ATOM 2236 N N . GLY B 1 10 ? 5.562 -5.5 -14.016 1 94.5 10 GLY B N 1
ATOM 2237 C CA . GLY B 1 10 ? 4.316 -4.754 -14.086 1 94.5 10 GLY B CA 1
ATOM 2238 C C . GLY B 1 10 ? 3.105 -5.586 -13.695 1 94.5 10 GLY B C 1
ATOM 2239 O O . GLY B 1 10 ? 1.982 -5.078 -13.672 1 94.5 10 GLY B O 1
ATOM 2240 N N . GLY B 1 11 ? 3.328 -6.836 -13.375 1 95.19 11 GLY B N 1
ATOM 2241 C CA . GLY B 1 11 ? 2.242 -7.73 -13.008 1 95.19 11 GLY B CA 1
ATOM 2242 C C . GLY B 1 11 ? 1.971 -7.762 -11.516 1 95.19 11 GLY B C 1
ATOM 2243 O O . GLY B 1 11 ? 2.586 -7.016 -10.75 1 95.19 11 GLY B O 1
ATOM 2244 N N . PHE B 1 12 ? 1.079 -8.609 -11.188 1 96.69 12 PHE B N 1
ATOM 2245 C CA . PHE B 1 12 ? 0.585 -8.703 -9.82 1 96.69 12 PHE B CA 1
ATOM 2246 C C . PHE B 1 12 ? 1.716 -9.062 -8.859 1 96.69 12 PHE B C 1
ATOM 2248 O O . PHE B 1 12 ? 1.947 -8.352 -7.879 1 96.69 12 PHE B O 1
ATOM 2255 N N . VAL B 1 13 ? 2.461 -10.109 -9.141 1 97.69 13 VAL B N 1
ATOM 2256 C CA . VAL B 1 13 ? 3.508 -10.586 -8.242 1 97.69 13 VAL B CA 1
ATOM 2257 C C . VAL B 1 13 ? 4.754 -9.719 -8.391 1 97.69 13 VAL B C 1
ATOM 2259 O O . VAL B 1 13 ? 5.305 -9.242 -7.395 1 97.69 13 VAL B O 1
ATOM 2262 N N . GLY B 1 14 ? 5.16 -9.453 -9.625 1 97.62 14 GLY B N 1
ATOM 2263 C CA . GLY B 1 14 ? 6.387 -8.719 -9.891 1 97.62 14 GLY B CA 1
ATOM 2264 C C . GLY B 1 14 ? 6.379 -7.316 -9.305 1 97.62 14 GLY B C 1
ATOM 2265 O O . GLY B 1 14 ? 7.371 -6.879 -8.727 1 97.62 14 GLY B O 1
ATOM 2266 N N . ALA B 1 15 ? 5.238 -6.645 -9.438 1 97.06 15 ALA B N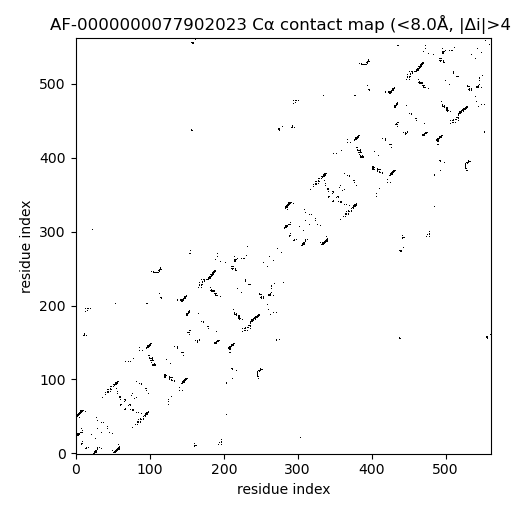 1
ATOM 2267 C CA . ALA B 1 15 ? 5.141 -5.285 -8.914 1 97.06 15 ALA B CA 1
ATOM 2268 C C . ALA B 1 15 ? 5.301 -5.27 -7.395 1 97.06 15 ALA B C 1
ATOM 2270 O O . ALA B 1 15 ? 5.906 -4.352 -6.836 1 97.06 15 ALA B O 1
ATOM 2271 N N . ARG B 1 16 ? 4.754 -6.25 -6.746 1 98.06 16 ARG B N 1
ATOM 2272 C CA . ARG B 1 16 ? 4.816 -6.312 -5.289 1 98.06 16 ARG B CA 1
ATOM 2273 C C . ARG B 1 16 ? 6.199 -6.754 -4.816 1 98.06 16 ARG B C 1
ATOM 2275 O O . ARG B 1 16 ? 6.652 -6.348 -3.744 1 98.06 16 ARG B O 1
ATOM 2282 N N . ILE B 1 17 ? 6.93 -7.566 -5.652 1 98.5 17 ILE B N 1
ATOM 2283 C CA . ILE B 1 17 ? 8.32 -7.875 -5.355 1 98.5 17 ILE B CA 1
ATOM 2284 C C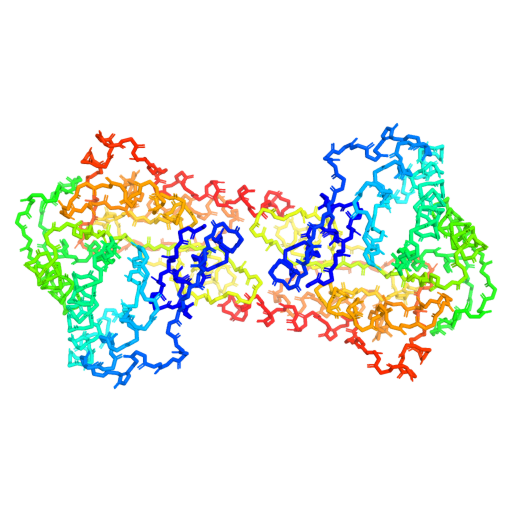 . ILE B 1 17 ? 9.148 -6.59 -5.363 1 98.5 17 ILE B C 1
ATOM 2286 O O . ILE B 1 17 ? 9.898 -6.32 -4.422 1 98.5 17 ILE B O 1
ATOM 2290 N N . LEU B 1 18 ? 8.953 -5.801 -6.438 1 97.25 18 LEU B N 1
ATOM 2291 C CA . LEU B 1 18 ? 9.688 -4.547 -6.543 1 97.25 18 LEU B CA 1
ATOM 2292 C C . LEU B 1 18 ? 9.375 -3.631 -5.367 1 97.25 18 LEU B C 1
ATOM 2294 O O . LEU B 1 18 ? 10.273 -2.975 -4.832 1 97.25 18 LEU B O 1
ATOM 2298 N N . ASP B 1 19 ? 8.141 -3.619 -4.965 1 96.06 19 ASP B N 1
ATOM 2299 C CA . ASP B 1 19 ? 7.711 -2.77 -3.857 1 96.06 19 ASP B CA 1
ATOM 2300 C C . ASP B 1 19 ? 8.344 -3.225 -2.543 1 96.06 19 ASP B C 1
ATOM 2302 O O . ASP B 1 19 ? 8.938 -2.422 -1.825 1 96.06 19 ASP B O 1
ATOM 2306 N N . MET B 1 20 ? 8.297 -4.48 -2.23 1 96.75 20 MET B N 1
ATOM 2307 C CA . MET B 1 20 ? 8.734 -5.02 -0.946 1 96.75 20 MET B CA 1
ATOM 2308 C C . MET B 1 20 ? 10.258 -5.055 -0.858 1 96.75 20 MET B C 1
ATOM 2310 O O . MET B 1 20 ? 10.82 -4.953 0.232 1 96.75 20 MET B O 1
ATOM 2314 N N . TRP B 1 21 ? 10.883 -5.156 -2.033 1 96.81 21 TRP B N 1
ATOM 2315 C CA . TRP B 1 21 ? 12.328 -5.379 -2.006 1 96.81 21 TRP B CA 1
ATOM 2316 C C . TRP B 1 21 ? 13.086 -4.078 -2.264 1 96.81 21 TRP B C 1
ATOM 2318 O O . TRP B 1 21 ? 14.312 -4.062 -2.266 1 96.81 21 TRP B O 1
ATOM 2328 N N . ARG B 1 22 ? 12.344 -3.014 -2.484 1 93.44 22 ARG B N 1
ATOM 2329 C CA . ARG B 1 22 ? 12.969 -1.713 -2.705 1 93.44 22 ARG B CA 1
ATOM 2330 C C . ARG B 1 22 ? 13.906 -1.35 -1.558 1 93.44 22 ARG B C 1
ATOM 2332 O O . ARG B 1 22 ? 13.523 -1.434 -0.388 1 93.44 22 ARG B O 1
ATOM 2339 N N . GLY B 1 23 ? 15.172 -1.026 -1.821 1 88.75 23 GLY B N 1
ATOM 2340 C CA . GLY B 1 23 ? 16.125 -0.649 -0.798 1 88.75 23 GLY B CA 1
ATOM 2341 C C . GLY B 1 23 ? 16.859 -1.836 -0.203 1 88.75 23 GLY B C 1
ATOM 2342 O O . GLY B 1 23 ? 17.906 -1.672 0.436 1 88.75 23 GLY B O 1
ATOM 2343 N N . LYS B 1 24 ? 16.328 -3.012 -0.416 1 91.75 24 LYS B N 1
ATOM 2344 C CA . LYS B 1 24 ? 16.922 -4.219 0.138 1 91.75 24 LYS B CA 1
ATOM 2345 C C . LYS B 1 24 ? 17.859 -4.883 -0.874 1 91.75 24 LYS B C 1
ATOM 2347 O O . LYS B 1 24 ? 18.859 -5.504 -0.495 1 91.75 24 LYS B O 1
ATOM 2352 N N . PHE B 1 25 ? 17.422 -4.777 -2.123 1 96.62 25 PHE B N 1
ATOM 2353 C CA . PHE B 1 25 ? 18.172 -5.336 -3.24 1 96.62 25 PHE B CA 1
ATOM 2354 C C . PHE B 1 25 ? 18.391 -4.285 -4.32 1 96.62 25 PHE B C 1
ATOM 2356 O O . PHE B 1 25 ? 17.719 -3.256 -4.344 1 96.62 25 PHE B O 1
ATOM 2363 N N . ALA B 1 26 ? 19.469 -4.52 -5.078 1 97 26 ALA B N 1
ATOM 2364 C CA . ALA B 1 26 ? 19.562 -3.773 -6.328 1 97 26 ALA B CA 1
ATOM 2365 C C . ALA B 1 26 ? 18.656 -4.367 -7.398 1 97 26 ALA B C 1
ATOM 2367 O O . ALA B 1 26 ? 18.969 -5.398 -7.992 1 97 26 ALA B O 1
ATOM 2368 N N . LEU B 1 27 ? 17.562 -3.658 -7.621 1 97.69 27 LEU B N 1
ATOM 2369 C CA . LEU B 1 27 ? 16.516 -4.234 -8.445 1 97.69 27 LEU B CA 1
ATOM 2370 C C . LEU B 1 27 ? 16.609 -3.736 -9.891 1 97.69 27 LEU B C 1
ATOM 2372 O O . LEU B 1 27 ? 16.922 -2.566 -10.125 1 97.69 27 LEU B O 1
ATOM 2376 N N . CYS B 1 28 ? 16.391 -4.641 -10.773 1 96.88 28 CYS B N 1
ATOM 2377 C CA . CYS B 1 28 ? 16.234 -4.281 -12.18 1 96.88 28 CYS B CA 1
ATOM 2378 C C . CYS B 1 28 ? 15.102 -5.066 -12.828 1 96.88 28 CYS B C 1
ATOM 2380 O O . CYS B 1 28 ? 14.711 -6.121 -12.32 1 96.88 28 CYS B O 1
ATOM 2382 N N . ALA B 1 29 ? 14.5 -4.516 -13.781 1 97.25 29 ALA B N 1
ATOM 2383 C CA . ALA B 1 29 ? 13.391 -5.109 -14.531 1 97.25 29 ALA B CA 1
ATOM 2384 C C . ALA B 1 29 ? 13.492 -4.781 -16.016 1 97.25 29 ALA B C 1
ATOM 2386 O O . ALA B 1 29 ? 14.141 -3.807 -16.406 1 97.25 29 ALA B O 1
ATOM 2387 N N . PHE B 1 30 ? 12.875 -5.672 -16.812 1 94.06 30 PHE B N 1
ATOM 2388 C CA . PHE B 1 30 ? 12.742 -5.324 -18.234 1 94.06 30 PHE B CA 1
ATOM 2389 C C . PHE B 1 30 ? 11.859 -4.098 -18.406 1 94.06 30 PHE B C 1
ATOM 2391 O O . PHE B 1 30 ? 10.914 -3.893 -17.641 1 94.06 30 PHE B O 1
ATOM 2398 N N . PRO B 1 31 ? 12.219 -3.328 -19.391 1 88.81 31 PRO B N 1
ATOM 2399 C CA . PRO B 1 31 ? 11.289 -2.234 -19.688 1 88.81 31 PRO B CA 1
ATOM 2400 C C . PRO B 1 31 ? 9.883 -2.727 -20 1 88.81 31 PRO B C 1
ATOM 2402 O O . PRO B 1 31 ? 9.703 -3.84 -20.5 1 88.81 31 PRO B O 1
ATOM 2405 N N . SER B 1 32 ? 8.953 -1.865 -19.703 1 79.94 32 SER B N 1
ATOM 2406 C CA . SER B 1 32 ? 7.547 -2.229 -19.844 1 79.94 32 SER B CA 1
ATOM 2407 C C . SER B 1 32 ? 7.242 -2.756 -21.234 1 79.94 32 SER B C 1
ATOM 2409 O O . SER B 1 32 ? 7.688 -2.182 -22.234 1 79.94 32 SER B O 1
ATOM 2411 N N . ASP B 1 33 ? 6.621 -3.838 -21.312 1 79.56 33 ASP B N 1
ATOM 2412 C CA . ASP B 1 33 ? 6.051 -4.434 -22.516 1 79.56 33 ASP B CA 1
ATOM 2413 C C . ASP B 1 33 ? 7.145 -4.992 -23.422 1 79.56 33 ASP B C 1
ATOM 2415 O O . ASP B 1 33 ? 6.879 -5.375 -24.562 1 79.56 33 ASP B O 1
ATOM 2419 N N . THR B 1 34 ? 8.328 -5.051 -22.906 1 83.5 34 THR B N 1
ATOM 2420 C CA . THR B 1 34 ? 9.422 -5.555 -23.734 1 83.5 34 THR B CA 1
ATOM 2421 C C . THR B 1 34 ? 9.328 -7.07 -23.891 1 83.5 34 THR B C 1
ATOM 2423 O O . THR B 1 34 ? 9.547 -7.602 -24.984 1 83.5 34 THR B O 1
ATOM 2426 N N . LEU B 1 35 ? 8.953 -7.695 -22.844 1 85.81 35 LEU B N 1
ATOM 2427 C CA . LEU B 1 35 ? 8.969 -9.156 -22.859 1 85.81 35 LEU B CA 1
ATOM 2428 C C . LEU B 1 35 ? 7.875 -9.703 -23.781 1 85.81 35 LEU B C 1
ATOM 2430 O O . LEU B 1 35 ? 7.965 -10.836 -24.25 1 85.81 35 LEU B O 1
ATOM 2434 N N . ARG B 1 36 ? 6.906 -8.852 -24.062 1 85 36 ARG B N 1
ATOM 2435 C CA . ARG B 1 36 ? 5.793 -9.281 -24.906 1 85 36 ARG B CA 1
ATOM 2436 C C . ARG B 1 36 ? 6.254 -9.523 -26.344 1 85 36 ARG B C 1
ATOM 2438 O O . ARG B 1 36 ? 5.715 -10.391 -27.031 1 85 36 ARG B O 1
ATOM 2445 N N . THR B 1 37 ? 7.332 -8.867 -26.688 1 87 37 THR B N 1
ATOM 2446 C CA . THR B 1 37 ? 7.742 -8.953 -28.078 1 87 37 THR B CA 1
ATOM 2447 C C . THR B 1 37 ? 9.188 -9.43 -28.188 1 87 37 THR B C 1
ATOM 2449 O O . THR B 1 37 ? 9.68 -9.688 -29.297 1 87 37 THR B O 1
ATOM 2452 N N . ALA B 1 38 ? 9.789 -9.602 -27.094 1 91.38 38 ALA B N 1
ATOM 2453 C CA . ALA B 1 38 ? 11.211 -9.938 -27.109 1 91.38 38 ALA B CA 1
ATOM 2454 C C . ALA B 1 38 ? 11.438 -11.352 -27.609 1 91.38 38 ALA B C 1
ATOM 2456 O O . ALA B 1 38 ? 10.633 -12.25 -27.359 1 91.38 38 ALA B O 1
ATOM 2457 N N . ASP B 1 39 ? 12.5 -11.492 -28.406 1 95.12 39 ASP B N 1
ATOM 2458 C CA . ASP B 1 39 ? 12.953 -12.828 -28.781 1 95.12 39 ASP B CA 1
ATOM 2459 C C . ASP B 1 39 ? 14.102 -13.289 -27.891 1 95.12 39 ASP B C 1
ATOM 2461 O O . ASP B 1 39 ? 14.484 -12.586 -26.953 1 95.12 39 ASP B O 1
ATOM 2465 N N . GLU B 1 40 ? 14.547 -14.492 -28.172 1 97.25 40 GLU B N 1
ATOM 2466 C CA . GLU B 1 40 ? 15.586 -15.102 -27.344 1 97.25 40 GLU B CA 1
ATOM 2467 C C . GLU B 1 40 ? 16.812 -14.195 -27.234 1 97.25 40 GLU B C 1
ATOM 2469 O O . GLU B 1 40 ? 17.328 -13.969 -26.141 1 97.25 40 GLU B O 1
ATOM 2474 N N . SER B 1 41 ? 17.203 -13.602 -28.312 1 97.31 41 SER B N 1
ATOM 2475 C CA . SER B 1 41 ? 18.406 -12.773 -28.359 1 97.31 41 SER B CA 1
ATOM 2476 C C . SER B 1 41 ? 18.25 -11.523 -27.5 1 97.31 41 SER B C 1
ATOM 2478 O O . SER B 1 41 ? 19.188 -11.125 -26.797 1 97.31 41 SER B O 1
ATOM 2480 N N . ALA B 1 42 ? 17.125 -10.922 -27.594 1 96.44 42 ALA B N 1
ATOM 2481 C CA . ALA B 1 42 ? 16.859 -9.719 -26.812 1 96.44 42 ALA B CA 1
ATOM 2482 C C . ALA B 1 42 ? 16.891 -10.016 -25.312 1 96.44 42 ALA B C 1
ATOM 2484 O O . ALA B 1 42 ? 17.453 -9.25 -24.531 1 96.44 42 ALA B O 1
ATOM 2485 N N . VAL B 1 43 ? 16.312 -11.109 -24.922 1 97.81 43 VAL B N 1
ATOM 2486 C CA . VAL B 1 43 ? 16.281 -11.516 -23.516 1 97.81 43 VAL B CA 1
ATOM 2487 C C . VAL B 1 43 ? 17.703 -11.781 -23.031 1 97.81 43 VAL B C 1
ATOM 2489 O O . VAL B 1 43 ? 18.094 -11.273 -21.969 1 97.81 43 VAL B O 1
ATOM 2492 N N . LEU B 1 44 ? 18.438 -12.492 -23.828 1 97.62 44 LEU B N 1
ATOM 2493 C CA . LEU B 1 44 ? 19.812 -12.836 -23.453 1 97.62 44 LEU B CA 1
ATOM 2494 C C . LEU B 1 44 ? 20.672 -11.578 -23.328 1 97.62 44 LEU B C 1
ATOM 2496 O O . LEU B 1 44 ? 21.422 -11.43 -22.359 1 97.62 44 LEU B O 1
ATOM 2500 N N . ARG B 1 45 ? 20.516 -10.68 -24.25 1 97.19 45 ARG B N 1
ATOM 2501 C CA . ARG B 1 45 ? 21.297 -9.445 -24.25 1 97.19 45 ARG B CA 1
ATOM 2502 C C . ARG B 1 45 ? 21.016 -8.633 -23 1 97.19 45 ARG B C 1
ATOM 2504 O O . ARG B 1 45 ? 21.953 -8.086 -22.391 1 97.19 45 ARG B O 1
ATOM 2511 N N . PHE B 1 46 ? 19.812 -8.57 -22.656 1 97.56 46 PHE B N 1
ATOM 2512 C CA . PHE B 1 46 ? 19.438 -7.797 -21.469 1 97.56 46 PHE B CA 1
ATOM 2513 C C . PHE B 1 46 ? 20.031 -8.414 -20.219 1 97.56 46 PHE B C 1
ATOM 2515 O O . PHE B 1 46 ? 20.609 -7.707 -19.375 1 97.56 46 PHE B O 1
ATOM 2522 N N . ILE B 1 47 ? 19.953 -9.727 -20.078 1 98.31 47 ILE B N 1
ATOM 2523 C CA . ILE B 1 47 ? 20.453 -10.422 -18.891 1 98.31 47 ILE B CA 1
ATOM 2524 C C . ILE B 1 47 ? 21.969 -10.312 -18.828 1 98.31 47 ILE B C 1
ATOM 2526 O O . ILE B 1 47 ? 22.531 -10.094 -17.75 1 98.31 47 ILE B O 1
ATOM 2530 N N . LEU B 1 48 ? 22.578 -10.398 -20 1 98.12 48 LEU B N 1
ATOM 2531 C CA . LEU B 1 48 ? 24.031 -10.266 -20.062 1 98.12 48 LEU B CA 1
ATOM 2532 C C . LEU B 1 48 ? 24.469 -8.859 -19.641 1 98.12 48 LEU B C 1
ATOM 2534 O O . LEU B 1 48 ? 25.469 -8.695 -18.953 1 98.12 48 LEU B O 1
ATOM 2538 N N . LYS B 1 49 ? 23.719 -7.91 -20.062 1 97.75 49 LYS B N 1
ATOM 2539 C CA . LYS B 1 49 ? 24.031 -6.516 -19.75 1 97.75 49 LYS B CA 1
ATOM 2540 C C . LYS B 1 49 ? 23.859 -6.23 -18.266 1 97.75 49 LYS B C 1
ATOM 2542 O O . LYS B 1 49 ? 24.734 -5.621 -17.641 1 97.75 49 LYS B O 1
ATOM 2547 N N . GLU B 1 50 ? 22.75 -6.68 -17.656 1 97.62 50 GLU B N 1
ATOM 2548 C CA . GLU B 1 50 ? 22.438 -6.379 -16.266 1 97.62 50 GLU B CA 1
ATOM 2549 C C . GLU B 1 50 ? 23.266 -7.234 -15.312 1 97.62 50 GLU B C 1
ATOM 2551 O O . GLU B 1 50 ? 23.531 -6.832 -14.18 1 97.62 50 GLU B O 1
ATOM 2556 N N . HIS B 1 51 ? 23.625 -8.445 -15.773 1 98.44 51 HIS B N 1
ATOM 2557 C CA . HIS B 1 51 ? 24.438 -9.391 -15.031 1 98.44 51 HIS B CA 1
ATOM 2558 C C . HIS B 1 51 ? 23.922 -9.578 -13.609 1 98.44 51 HIS B C 1
ATOM 2560 O O . HIS B 1 51 ? 24.672 -9.414 -12.641 1 98.44 51 HIS B O 1
ATOM 2566 N N . PRO B 1 52 ? 22.656 -9.984 -13.453 1 98.75 52 PRO B N 1
ATOM 2567 C CA . PRO B 1 52 ? 22.078 -10.156 -12.117 1 98.75 52 PRO B CA 1
ATOM 2568 C C . PRO B 1 52 ? 22.688 -11.328 -11.352 1 98.75 52 PRO B C 1
ATOM 2570 O O . PRO B 1 52 ? 23.234 -12.258 -11.969 1 98.75 52 PRO B O 1
ATOM 2573 N N . ASP B 1 53 ? 22.609 -11.219 -9.992 1 98.81 53 ASP B N 1
ATOM 2574 C CA . ASP B 1 53 ? 22.953 -12.344 -9.125 1 98.81 53 ASP B CA 1
ATOM 2575 C C . ASP B 1 53 ? 21.812 -13.336 -9.031 1 98.81 53 ASP B C 1
ATOM 2577 O O . ASP B 1 53 ? 22.031 -14.539 -8.867 1 98.81 53 ASP B O 1
ATOM 2581 N N . VAL B 1 54 ? 20.594 -12.828 -9.094 1 98.81 54 VAL B N 1
ATOM 2582 C CA . VAL B 1 54 ? 19.375 -13.602 -8.984 1 98.81 54 VAL B CA 1
ATOM 2583 C C . VAL B 1 54 ? 18.359 -13.125 -10.023 1 98.81 54 VAL B C 1
ATOM 2585 O O . VAL B 1 54 ? 18.266 -11.93 -10.305 1 98.81 54 VAL B O 1
ATOM 2588 N N . ILE B 1 55 ? 17.656 -14.039 -10.617 1 98.88 55 ILE B N 1
ATOM 2589 C CA . ILE B 1 55 ? 16.5 -13.727 -11.469 1 98.88 55 ILE B CA 1
ATOM 2590 C C . ILE B 1 55 ? 15.242 -14.336 -10.875 1 98.88 55 ILE B C 1
ATOM 2592 O O . ILE B 1 55 ? 15.203 -15.531 -10.57 1 98.88 55 ILE B O 1
ATOM 2596 N N . VAL B 1 56 ? 14.289 -13.516 -10.609 1 98.88 56 VAL B N 1
ATOM 2597 C CA . VAL B 1 56 ? 12.945 -13.977 -10.266 1 98.88 56 VAL B CA 1
ATOM 2598 C C . VAL B 1 56 ? 12.023 -13.812 -11.469 1 98.88 56 VAL B C 1
ATOM 2600 O O . VAL B 1 56 ? 11.641 -12.695 -11.82 1 98.88 56 VAL B O 1
ATOM 2603 N N . HIS B 1 57 ? 11.695 -14.906 -12.047 1 98.75 57 HIS B N 1
ATOM 2604 C CA . HIS B 1 57 ? 10.883 -14.883 -13.266 1 98.75 57 HIS B CA 1
ATOM 2605 C C . HIS B 1 57 ? 9.398 -15.031 -12.938 1 98.75 57 HIS B C 1
ATOM 2607 O O . HIS B 1 57 ? 8.914 -16.141 -12.719 1 98.75 57 HIS B O 1
ATOM 2613 N N . THR B 1 58 ? 8.719 -13.914 -13.031 1 97.94 58 THR B N 1
ATOM 2614 C CA . THR B 1 58 ? 7.297 -13.945 -12.711 1 97.94 58 THR B CA 1
ATOM 2615 C C . THR B 1 58 ? 6.457 -13.656 -13.953 1 97.94 58 THR B C 1
ATOM 2617 O O . THR B 1 58 ? 5.238 -13.844 -13.938 1 97.94 58 THR B O 1
ATOM 2620 N N . ALA B 1 59 ? 7.062 -13.312 -15.031 1 96.94 59 ALA B N 1
ATOM 2621 C CA . ALA B 1 59 ? 6.309 -13.016 -16.25 1 96.94 59 ALA B CA 1
ATOM 2622 C C . ALA B 1 59 ? 5.547 -14.242 -16.734 1 96.94 59 ALA B C 1
ATOM 2624 O O . ALA B 1 59 ? 6.113 -15.336 -16.828 1 96.94 59 ALA B O 1
ATOM 2625 N N . ALA B 1 60 ? 4.332 -14.031 -17 1 96.38 60 ALA B N 1
ATOM 2626 C CA . ALA B 1 60 ? 3.5 -15.133 -17.484 1 96.38 60 ALA B CA 1
ATOM 2627 C C . ALA B 1 60 ? 2.15 -14.617 -17.969 1 96.38 60 ALA B C 1
ATOM 2629 O O . ALA B 1 60 ? 1.737 -13.508 -17.625 1 96.38 60 ALA B O 1
ATOM 2630 N N . LEU B 1 61 ? 1.577 -15.289 -18.891 1 94.94 61 LEU B N 1
ATOM 2631 C CA . LEU B 1 61 ? 0.14 -15.219 -19.125 1 94.94 61 LEU B CA 1
ATOM 2632 C C . LEU B 1 61 ? -0.598 -16.266 -18.297 1 94.94 61 LEU B C 1
ATOM 2634 O O . LEU B 1 61 ? -0.492 -17.469 -18.578 1 94.94 61 LEU B O 1
ATOM 2638 N N . SER B 1 62 ? -1.37 -15.797 -17.328 1 93 62 SER B N 1
ATOM 2639 C CA . SER B 1 62 ? -1.84 -16.75 -16.328 1 93 62 SER B CA 1
ATOM 2640 C C . SER B 1 62 ? -3.338 -17 -16.453 1 93 62 SER B C 1
ATOM 2642 O O . SER B 1 62 ? -3.895 -17.844 -15.758 1 93 62 SER B O 1
ATOM 2644 N N . ASN B 1 63 ? -3.988 -16.188 -17.328 1 93.31 63 ASN B N 1
ATOM 2645 C CA . ASN B 1 63 ? -5.406 -16.438 -17.562 1 93.31 63 ASN B CA 1
ATOM 2646 C C . ASN B 1 63 ? -5.629 -17.734 -18.328 1 93.31 63 ASN B C 1
ATOM 2648 O O . ASN B 1 63 ? -5.332 -17.828 -19.516 1 93.31 63 ASN B O 1
ATOM 2652 N N . THR B 1 64 ? -6.211 -18.719 -17.625 1 93.38 64 THR B N 1
ATOM 2653 C CA . THR B 1 64 ? -6.332 -20.047 -18.172 1 93.38 64 THR B CA 1
ATOM 2654 C C . THR B 1 64 ? -7.215 -20.047 -19.422 1 93.38 64 THR B C 1
ATOM 2656 O O . THR B 1 64 ? -6.926 -20.734 -20.406 1 93.38 64 THR B O 1
ATOM 2659 N N . GLN B 1 65 ? -8.242 -19.25 -19.359 1 93.44 65 GLN B N 1
ATOM 2660 C CA . GLN B 1 65 ? -9.125 -19.156 -20.516 1 93.44 65 GLN B CA 1
ATOM 2661 C C . GLN B 1 65 ? -8.406 -18.547 -21.703 1 93.44 65 GLN B C 1
ATOM 2663 O O . GLN B 1 65 ? -8.516 -19.031 -22.828 1 93.44 65 GLN B O 1
ATOM 2668 N N . TYR B 1 66 ? -7.664 -17.531 -21.422 1 94.69 66 TYR B N 1
ATOM 2669 C CA . TYR B 1 66 ? -6.906 -16.891 -22.5 1 94.69 66 TYR B CA 1
ATOM 2670 C C . TYR B 1 66 ? -5.883 -17.859 -23.094 1 94.69 66 TYR B C 1
ATOM 2672 O O . TYR B 1 66 ? -5.738 -17.938 -24.312 1 94.69 66 TYR B O 1
ATOM 2680 N N . CYS B 1 67 ? -5.219 -18.562 -22.266 1 96 67 CYS B N 1
ATOM 2681 C CA . CYS B 1 67 ? -4.199 -19.5 -22.719 1 96 67 CYS B CA 1
ATOM 2682 C C . CYS B 1 67 ? -4.809 -20.562 -23.609 1 96 67 CYS B C 1
ATOM 2684 O O . CYS B 1 67 ? -4.176 -21.016 -24.562 1 96 67 CYS B O 1
ATOM 2686 N N . GLN B 1 68 ? -6.008 -20.938 -23.266 1 95.94 68 GLN B N 1
ATOM 2687 C CA . GLN B 1 68 ? -6.719 -21.922 -24.094 1 95.94 68 GLN B CA 1
ATOM 2688 C C . GLN B 1 68 ? -7.078 -21.344 -25.453 1 95.94 68 GLN B C 1
ATOM 2690 O O . GLN B 1 68 ? -6.949 -22.016 -26.469 1 95.94 68 GLN B O 1
ATOM 2695 N N . GLN B 1 69 ? -7.461 -20.109 -25.469 1 97.25 69 GLN B N 1
ATOM 2696 C CA . GLN B 1 69 ? -7.902 -19.453 -26.688 1 97.25 69 GLN B CA 1
ATOM 2697 C C . GLN B 1 69 ? -6.715 -19.047 -27.562 1 97.25 69 GLN B C 1
ATOM 2699 O O . GLN B 1 69 ? -6.816 -19.031 -28.797 1 97.25 69 GLN B O 1
ATOM 2704 N N . GLU B 1 70 ? -5.664 -18.703 -26.906 1 96.94 70 GLU B N 1
ATOM 2705 C CA . GLU B 1 70 ? -4.461 -18.234 -27.578 1 96.94 70 GLU B CA 1
ATOM 2706 C C . GLU B 1 70 ? -3.244 -19.062 -27.172 1 96.94 70 GLU B C 1
ATOM 2708 O O . GLU B 1 70 ? -2.289 -18.531 -26.609 1 96.94 70 GLU B O 1
ATOM 2713 N N . PRO B 1 71 ? -3.225 -20.312 -27.641 1 96.75 71 PRO B N 1
ATOM 2714 C CA . PRO B 1 71 ? -2.191 -21.234 -27.141 1 96.75 71 PRO B CA 1
ATOM 2715 C C . PRO B 1 71 ? -0.79 -20.844 -27.609 1 96.75 71 PRO B C 1
ATOM 2717 O O . PRO B 1 71 ? 0.193 -21.109 -26.906 1 96.75 71 PRO B O 1
ATOM 2720 N N . GLU B 1 72 ? -0.646 -20.234 -28.766 1 96.75 72 GLU B N 1
ATOM 2721 C CA . GLU B 1 72 ? 0.67 -19.828 -29.25 1 96.75 72 GLU B CA 1
ATOM 2722 C C . GLU B 1 72 ? 1.246 -18.703 -28.375 1 96.75 72 GLU B C 1
ATOM 2724 O O . GLU B 1 72 ? 2.432 -18.719 -28.047 1 96.75 72 GLU B O 1
ATOM 2729 N N . ASP B 1 73 ? 0.341 -17.766 -28.094 1 96.12 73 ASP B N 1
ATOM 2730 C CA . ASP B 1 73 ? 0.753 -16.719 -27.172 1 96.12 73 ASP B CA 1
ATOM 2731 C C . ASP B 1 73 ? 1.158 -17.281 -25.812 1 96.12 73 ASP B C 1
ATOM 2733 O O . ASP B 1 73 ? 2.156 -16.859 -25.234 1 96.12 73 ASP B O 1
ATOM 2737 N N . SER B 1 74 ? 0.371 -18.172 -25.406 1 97.38 74 SER B N 1
ATOM 2738 C CA . SER B 1 74 ? 0.662 -18.828 -24.125 1 97.38 74 SER B CA 1
ATOM 2739 C C . SER B 1 74 ? 1.99 -19.578 -24.188 1 97.38 74 SER B C 1
ATOM 2741 O O . SER B 1 74 ? 2.793 -19.5 -23.266 1 97.38 74 SER B O 1
ATOM 2743 N N . PHE B 1 75 ? 2.232 -20.266 -25.266 1 98 75 PHE B N 1
ATOM 2744 C CA . PHE B 1 75 ? 3.463 -21.031 -25.422 1 98 75 PHE B CA 1
ATOM 2745 C C . PHE B 1 75 ? 4.68 -20.125 -25.375 1 98 75 PHE B C 1
ATOM 2747 O O . PHE B 1 75 ? 5.656 -20.406 -24.672 1 98 75 PHE B O 1
ATOM 2754 N N . ARG B 1 76 ? 4.594 -19.078 -26.047 1 97.38 76 ARG B N 1
ATOM 2755 C CA . ARG B 1 76 ? 5.703 -18.125 -26.047 1 97.38 76 ARG B CA 1
ATOM 2756 C C . ARG B 1 76 ? 5.961 -17.578 -24.656 1 97.38 76 ARG B C 1
ATOM 2758 O O . ARG B 1 76 ? 7.102 -17.562 -24.188 1 97.38 76 ARG B O 1
ATOM 2765 N N . ALA B 1 77 ? 4.949 -17.125 -23.984 1 96.88 77 ALA B N 1
ATOM 2766 C CA . ALA B 1 77 ? 5.066 -16.438 -22.688 1 96.88 77 ALA B CA 1
ATOM 2767 C C . ALA B 1 77 ? 5.391 -17.438 -21.578 1 96.88 77 ALA B C 1
ATOM 2769 O O . ALA B 1 77 ? 6.164 -17.125 -20.672 1 96.88 77 ALA B O 1
ATOM 2770 N N . ASN B 1 78 ? 4.809 -18.625 -21.672 1 98.31 78 ASN B N 1
ATOM 2771 C CA . ASN B 1 78 ? 4.848 -19.516 -20.531 1 98.31 78 ASN B CA 1
ATOM 2772 C C . ASN B 1 78 ? 5.855 -20.656 -20.719 1 98.31 78 ASN B C 1
ATOM 2774 O O . ASN B 1 78 ? 6.203 -21.359 -19.781 1 98.31 78 ASN B O 1
ATOM 2778 N N . VAL B 1 79 ? 6.379 -20.828 -21.938 1 98.5 79 VAL B N 1
ATOM 2779 C CA . VAL B 1 79 ? 7.34 -21.906 -22.172 1 98.5 79 VAL B CA 1
ATOM 2780 C C . VAL B 1 79 ? 8.648 -21.312 -22.688 1 98.5 79 VAL B C 1
ATOM 2782 O O . VAL B 1 79 ? 9.703 -21.484 -22.062 1 98.5 79 VAL B O 1
ATOM 2785 N N . LEU B 1 80 ? 8.57 -20.578 -23.766 1 98.25 80 LEU B N 1
ATOM 2786 C CA . LEU B 1 80 ? 9.789 -20.078 -24.406 1 98.25 80 LEU B CA 1
ATOM 2787 C C . LEU B 1 80 ? 10.484 -19.047 -23.531 1 98.25 80 LEU B C 1
ATOM 2789 O O . LEU B 1 80 ? 11.695 -19.109 -23.328 1 98.25 80 LEU B O 1
ATOM 2793 N N . LEU B 1 81 ? 9.734 -18.141 -23.031 1 98 81 LEU B N 1
ATOM 2794 C CA . LEU B 1 81 ? 10.32 -17.047 -22.266 1 98 81 LEU B CA 1
ATOM 2795 C C . LEU B 1 81 ? 11.055 -17.578 -21.031 1 98 81 LEU B C 1
ATOM 2797 O O . LEU B 1 81 ? 12.211 -17.234 -20.797 1 98 81 LEU B O 1
ATOM 2801 N N . PRO B 1 82 ? 10.43 -18.438 -20.297 1 98.25 82 PRO B N 1
ATOM 2802 C CA . PRO B 1 82 ? 11.188 -19 -19.188 1 98.25 82 PRO B CA 1
ATOM 2803 C C . PRO B 1 82 ? 12.461 -19.719 -19.641 1 98.25 82 PRO B C 1
ATOM 2805 O O . PRO B 1 82 ? 13.477 -19.688 -18.938 1 98.25 82 PRO B O 1
ATOM 2808 N N . GLU B 1 83 ? 12.391 -20.406 -20.734 1 98.44 83 GLU B N 1
ATOM 2809 C CA . GLU B 1 83 ? 13.578 -21.078 -21.25 1 98.44 83 GLU B CA 1
ATOM 2810 C C . GLU B 1 83 ? 14.664 -20.078 -21.609 1 98.44 83 GLU B C 1
ATOM 2812 O O . GLU B 1 83 ? 15.844 -20.281 -21.312 1 98.44 83 GLU B O 1
ATOM 2817 N N . TRP B 1 84 ? 14.273 -19 -22.297 1 98.38 84 TRP B N 1
ATOM 2818 C CA . TRP B 1 84 ? 15.219 -17.953 -22.656 1 98.38 84 TRP B CA 1
ATOM 2819 C C . TRP B 1 84 ? 15.852 -17.344 -21.406 1 98.38 84 TRP B C 1
ATOM 2821 O O . TRP B 1 84 ? 17.062 -17.094 -21.375 1 98.38 84 TRP B O 1
ATOM 2831 N N . VAL B 1 85 ? 15.062 -17.125 -20.406 1 98.5 85 VAL B N 1
ATOM 2832 C CA . VAL B 1 85 ? 15.547 -16.578 -19.141 1 98.5 85 VAL B CA 1
ATOM 2833 C C . VAL B 1 85 ? 16.531 -17.547 -18.5 1 98.5 85 VAL B C 1
ATOM 2835 O O . VAL B 1 85 ? 17.578 -17.141 -17.984 1 98.5 85 VAL B O 1
ATOM 2838 N N . ALA B 1 86 ? 16.203 -18.812 -18.547 1 98.75 86 ALA B N 1
ATOM 2839 C CA . ALA B 1 86 ? 17.078 -19.844 -18 1 98.75 86 ALA B CA 1
ATOM 2840 C C . ALA B 1 86 ? 18.438 -19.844 -18.703 1 98.75 86 ALA B C 1
ATOM 2842 O O . ALA B 1 86 ? 19.484 -19.984 -18.062 1 98.75 86 ALA B O 1
ATOM 2843 N N . LYS B 1 87 ? 18.391 -19.75 -19.984 1 98.19 87 LYS B N 1
ATOM 2844 C CA . LYS B 1 87 ? 19.641 -19.672 -20.75 1 98.19 87 LYS B CA 1
ATOM 2845 C C . LYS B 1 87 ? 20.484 -18.484 -20.297 1 98.19 87 LYS B C 1
ATOM 2847 O O . LYS B 1 87 ? 21.703 -18.625 -20.109 1 98.19 87 LYS B O 1
ATOM 2852 N N . GLY B 1 88 ? 19.828 -17.359 -20.172 1 98.12 88 GLY B N 1
ATOM 2853 C CA . GLY B 1 88 ? 20.531 -16.188 -19.672 1 98.12 88 GLY B CA 1
ATOM 2854 C C . GLY B 1 88 ? 21.094 -16.375 -18.281 1 98.12 88 GLY B C 1
ATOM 2855 O O . GLY B 1 88 ? 22.219 -15.969 -18.016 1 98.12 88 GLY B O 1
ATOM 2856 N N . ALA B 1 89 ? 20.281 -16.938 -17.422 1 98.75 89 ALA B N 1
ATOM 2857 C CA . ALA B 1 89 ? 20.734 -17.203 -16.047 1 98.75 89 ALA B CA 1
ATOM 2858 C C . ALA B 1 89 ? 21.984 -18.062 -16.031 1 98.75 89 ALA B C 1
ATOM 2860 O O . ALA B 1 89 ? 22.938 -17.781 -15.297 1 98.75 89 ALA B O 1
ATOM 2861 N N . GLU B 1 90 ? 21.938 -19.094 -16.797 1 97.94 90 GLU B N 1
ATOM 2862 C CA . GLU B 1 90 ? 23.078 -19.984 -16.891 1 97.94 90 GLU B CA 1
ATOM 2863 C C . GLU B 1 90 ? 24.328 -19.25 -17.375 1 97.94 90 GLU B C 1
ATOM 2865 O O . GLU B 1 90 ? 25.422 -19.422 -16.812 1 97.94 90 GLU B O 1
ATOM 2870 N N . GLU B 1 91 ? 24.172 -18.453 -18.344 1 97.69 91 GLU B N 1
ATOM 2871 C CA . GLU B 1 91 ? 25.297 -17.75 -18.953 1 97.69 91 GLU B CA 1
ATOM 2872 C C . GLU B 1 91 ? 25.984 -16.828 -17.953 1 97.69 91 GLU B C 1
ATOM 2874 O O . GLU B 1 91 ? 27.203 -16.703 -17.953 1 97.69 91 GLU B O 1
ATOM 2879 N N . VAL B 1 92 ? 25.234 -16.188 -17.125 1 98.31 92 VAL B N 1
ATOM 2880 C CA . VAL B 1 92 ? 25.828 -15.195 -16.234 1 98.31 92 VAL B CA 1
ATOM 2881 C C . VAL B 1 92 ? 26.047 -15.805 -14.852 1 98.31 92 VAL B C 1
ATOM 2883 O O . VAL B 1 92 ? 26.594 -15.156 -13.953 1 98.31 92 VAL B O 1
ATOM 2886 N N . GLY B 1 93 ? 25.562 -17.016 -14.656 1 98.25 93 GLY B N 1
ATOM 2887 C CA . GLY B 1 93 ? 25.703 -17.688 -13.383 1 98.25 93 GLY B CA 1
ATOM 2888 C C . GLY B 1 93 ? 24.734 -17.203 -12.328 1 98.25 93 GLY B C 1
ATOM 2889 O O . GLY B 1 93 ? 25.047 -17.203 -11.141 1 98.25 93 GLY B O 1
ATOM 2890 N N . ALA B 1 94 ? 23.547 -16.734 -12.75 1 98.75 94 ALA B N 1
ATOM 2891 C CA . ALA B 1 94 ? 22.531 -16.219 -11.828 1 98.75 94 ALA B CA 1
ATOM 2892 C C . ALA B 1 94 ? 21.703 -17.344 -11.234 1 98.75 94 ALA B C 1
ATOM 2894 O O . ALA B 1 94 ? 21.422 -18.344 -11.914 1 98.75 94 ALA B O 1
ATOM 2895 N N . LYS B 1 95 ? 21.344 -17.219 -9.938 1 98.88 95 LYS B N 1
ATOM 2896 C CA . LYS B 1 95 ? 20.281 -18.062 -9.375 1 98.88 95 LYS B CA 1
ATOM 2897 C C . LYS B 1 95 ? 18.938 -17.719 -10.008 1 98.88 95 LYS B C 1
ATOM 2899 O O . LYS B 1 95 ? 18.562 -16.547 -10.094 1 98.88 95 LYS B O 1
ATOM 2904 N N . LEU B 1 96 ? 18.266 -18.766 -10.492 1 98.88 96 LEU B N 1
ATOM 2905 C CA . LEU B 1 96 ? 16.984 -18.531 -11.141 1 98.88 96 LEU B CA 1
ATOM 2906 C C . LEU B 1 96 ? 15.836 -19.109 -10.312 1 98.88 96 LEU B C 1
ATOM 2908 O O . LEU B 1 96 ? 15.836 -20.312 -10.016 1 98.88 96 LEU B O 1
ATOM 2912 N N . LEU B 1 97 ? 14.938 -18.266 -9.836 1 98.94 97 LEU B N 1
ATOM 2913 C CA . LEU B 1 97 ? 13.617 -18.672 -9.359 1 98.94 97 LEU B CA 1
ATOM 2914 C C . LEU B 1 97 ? 12.57 -18.531 -10.461 1 98.94 97 LEU B C 1
ATOM 2916 O O . LEU B 1 97 ? 12.266 -17.406 -10.891 1 98.94 97 LEU B O 1
ATOM 2920 N N . SER B 1 98 ? 12.07 -19.594 -10.922 1 98.81 98 SER B N 1
ATOM 2921 C CA . SER B 1 98 ? 11.094 -19.594 -12.008 1 98.81 98 SER B CA 1
ATOM 2922 C C . SER B 1 98 ? 9.703 -19.984 -11.5 1 98.81 98 SER B C 1
ATOM 2924 O O . SER B 1 98 ? 9.523 -21.078 -10.945 1 98.81 98 SER B O 1
ATOM 2926 N N . CYS B 1 99 ? 8.727 -19.125 -11.75 1 98.38 99 CYS B N 1
ATOM 2927 C CA . CYS B 1 99 ? 7.387 -19.359 -11.211 1 98.38 99 CYS B CA 1
ATOM 2928 C C . CYS B 1 99 ? 6.598 -20.312 -12.109 1 98.38 99 CYS B C 1
ATOM 2930 O O . CYS B 1 99 ? 6.422 -20.047 -13.297 1 98.38 99 CYS B O 1
ATOM 2932 N N . SER B 1 100 ? 6.195 -21.359 -11.578 1 98.12 100 SER B N 1
ATOM 2933 C CA . SER B 1 100 ? 5.23 -22.297 -12.148 1 98.12 100 SER B CA 1
ATOM 2934 C C . SER B 1 100 ? 3.871 -22.172 -11.477 1 98.12 100 SER B C 1
ATOM 2936 O O . SER B 1 100 ? 3.484 -21.094 -11.039 1 98.12 100 SER B O 1
ATOM 2938 N N . SER B 1 101 ? 3.068 -23.172 -11.539 1 97.75 101 SER B N 1
ATOM 2939 C CA . SER B 1 101 ? 1.687 -23.047 -11.086 1 97.75 101 SER B CA 1
ATOM 2940 C C . SER B 1 101 ? 1.165 -24.359 -10.531 1 97.75 101 SER B C 1
ATOM 2942 O O . SER B 1 101 ? 1.567 -25.438 -10.984 1 97.75 101 SER B O 1
ATOM 2944 N N . ASP B 1 102 ? 0.248 -24.234 -9.617 1 97.5 102 ASP B N 1
ATOM 2945 C CA . ASP B 1 102 ? -0.449 -25.422 -9.117 1 97.5 102 ASP B CA 1
ATOM 2946 C C . ASP B 1 102 ? -1.334 -26.031 -10.203 1 97.5 102 ASP B C 1
ATOM 2948 O O . ASP B 1 102 ? -1.787 -27.172 -10.07 1 97.5 102 ASP B O 1
ATOM 2952 N N . GLN B 1 103 ? -1.489 -25.359 -11.305 1 97.12 103 GLN B N 1
ATOM 2953 C CA . GLN B 1 103 ? -2.316 -25.844 -12.406 1 97.12 103 GLN B CA 1
ATOM 2954 C C . GLN B 1 103 ? -1.67 -27.047 -13.086 1 97.12 103 GLN B C 1
ATOM 2956 O O . GLN B 1 103 ? -2.318 -27.75 -13.875 1 97.12 103 GLN B O 1
ATOM 2961 N N . VAL B 1 104 ? -0.415 -27.312 -12.766 1 97.75 104 VAL B N 1
ATOM 2962 C CA . VAL B 1 104 ? 0.232 -28.5 -13.297 1 97.75 104 VAL B CA 1
ATOM 2963 C C . VAL B 1 104 ? -0.436 -29.75 -12.719 1 97.75 104 VAL B C 1
ATOM 2965 O O . VAL B 1 104 ? -0.323 -30.844 -13.289 1 97.75 104 VAL B O 1
ATOM 2968 N N . TYR B 1 105 ? -1.104 -29.594 -11.617 1 97.06 105 TYR B N 1
ATOM 2969 C CA . TYR B 1 105 ? -1.767 -30.719 -10.961 1 97.06 105 TYR B CA 1
ATOM 2970 C C . TYR B 1 105 ? -3.193 -30.875 -11.469 1 97.06 105 TYR B C 1
ATOM 2972 O O . TYR B 1 105 ? -3.887 -31.828 -11.094 1 97.06 105 TYR B O 1
ATOM 2980 N N . ALA B 1 106 ? -3.492 -29.891 -12.398 1 93.19 106 ALA B N 1
ATOM 2981 C CA . ALA B 1 106 ? -4.871 -29.938 -12.875 1 93.19 106 ALA B CA 1
ATOM 2982 C C . ALA B 1 106 ? -5.148 -31.25 -13.617 1 93.19 106 ALA B C 1
ATOM 2984 O O . ALA B 1 106 ? -4.426 -31.609 -14.547 1 93.19 106 ALA B O 1
ATOM 2985 N N . GLY B 1 107 ? -5.941 -32.094 -13.211 1 90.88 107 GLY B N 1
ATOM 2986 C CA . GLY B 1 107 ? -6.297 -33.375 -13.812 1 90.88 107 GLY B CA 1
ATOM 2987 C C . GLY B 1 107 ? -5.973 -34.562 -12.93 1 90.88 107 GLY B C 1
ATOM 2988 O O . GLY B 1 107 ? -6.336 -35.688 -13.242 1 90.88 107 GLY B O 1
ATOM 2989 N N . VAL B 1 108 ? -5.199 -34.188 -11.961 1 90.81 108 VAL B N 1
ATOM 2990 C CA . VAL B 1 108 ? -4.883 -35.281 -11.016 1 90.81 108 VAL B CA 1
ATOM 2991 C C . VAL B 1 108 ? -6.141 -35.656 -10.242 1 90.81 108 VAL B C 1
ATOM 2993 O O . VAL B 1 108 ? -6.922 -34.812 -9.836 1 90.81 108 VAL B O 1
ATOM 2996 N N . THR B 1 109 ? -6.355 -36.938 -10.039 1 89.25 109 THR B N 1
ATOM 2997 C CA . THR B 1 109 ? -7.562 -37.438 -9.383 1 89.25 109 THR B CA 1
ATOM 2998 C C . THR B 1 109 ? -7.285 -37.781 -7.926 1 89.25 109 THR B C 1
ATOM 3000 O O . THR B 1 109 ? -8.219 -37.969 -7.137 1 89.25 109 THR B O 1
ATOM 3003 N N . GLN B 1 110 ? -6.027 -37.844 -7.625 1 90.62 110 GLN B N 1
ATOM 3004 C CA . GLN B 1 110 ? -5.656 -38.156 -6.246 1 90.62 110 GLN B CA 1
ATOM 3005 C C . GLN B 1 110 ? -6.172 -37.062 -5.289 1 90.62 110 GLN B C 1
ATOM 3007 O O . GLN B 1 110 ? -6.156 -35.875 -5.613 1 90.62 110 GLN B O 1
ATOM 3012 N N . ARG B 1 111 ? -6.648 -37.562 -4.113 1 90.69 111 ARG B N 1
ATOM 3013 C CA . ARG B 1 111 ? -7.137 -36.625 -3.092 1 90.69 111 ARG B CA 1
ATOM 3014 C C . ARG B 1 111 ? -6.02 -36.25 -2.125 1 90.69 111 ARG B C 1
ATOM 3016 O O . ARG B 1 111 ? -4.973 -36.906 -2.088 1 90.69 111 ARG B O 1
ATOM 3023 N N . GLY B 1 112 ? -6.262 -35.156 -1.425 1 94.88 112 GLY B N 1
ATOM 3024 C CA . GLY B 1 112 ? -5.305 -34.75 -0.42 1 94.88 112 GLY B CA 1
ATOM 3025 C C . GLY B 1 112 ? -4.184 -33.875 -0.988 1 94.88 112 GLY B C 1
ATOM 3026 O O . GLY B 1 112 ? -4.27 -33.406 -2.125 1 94.88 112 GLY B O 1
ATOM 3027 N N . ALA B 1 113 ? -3.188 -33.719 -0.117 1 97.19 113 ALA B N 1
ATOM 3028 C CA . ALA B 1 113 ? -2.062 -32.875 -0.513 1 97.19 113 ALA B CA 1
ATOM 3029 C C . ALA B 1 113 ? -1.159 -33.594 -1.507 1 97.19 113 ALA B C 1
ATOM 3031 O O . ALA B 1 113 ? -0.781 -34.75 -1.286 1 97.19 113 ALA B O 1
ATOM 3032 N N . LEU B 1 114 ? -0.863 -32.938 -2.584 1 97.56 114 LEU B N 1
ATOM 3033 C CA . LEU B 1 114 ? -0.13 -33.531 -3.689 1 97.56 114 LEU B CA 1
ATOM 3034 C C . LEU B 1 114 ? 1.355 -33.188 -3.605 1 97.56 114 LEU B C 1
ATOM 3036 O O . LEU B 1 114 ? 1.727 -32.031 -3.531 1 97.56 114 LEU B O 1
ATOM 3040 N N . ALA B 1 115 ? 2.189 -34.188 -3.664 1 96.88 115 ALA B N 1
ATOM 3041 C CA . ALA B 1 115 ? 3.639 -34.031 -3.588 1 96.88 115 ALA B CA 1
ATOM 3042 C C . ALA B 1 115 ? 4.227 -33.719 -4.961 1 96.88 115 ALA B C 1
ATOM 3044 O O . ALA B 1 115 ? 3.635 -34.062 -5.988 1 96.88 115 ALA B O 1
ATOM 3045 N N . GLU B 1 116 ? 5.379 -33.094 -4.961 1 97.62 116 GLU B N 1
ATOM 3046 C CA . GLU B 1 116 ? 6.031 -32.688 -6.203 1 97.62 116 GLU B CA 1
ATOM 3047 C C . GLU B 1 116 ? 6.406 -33.906 -7.051 1 97.62 116 GLU B C 1
ATOM 3049 O O . GLU B 1 116 ? 6.621 -33.781 -8.258 1 97.62 116 GLU B O 1
ATOM 3054 N N . THR B 1 117 ? 6.422 -35.062 -6.461 1 94.62 117 THR B N 1
ATOM 3055 C CA . THR B 1 117 ? 6.891 -36.281 -7.133 1 94.62 117 THR B CA 1
ATOM 3056 C C . THR B 1 117 ? 5.754 -36.969 -7.895 1 94.62 117 THR B C 1
ATOM 3058 O O . THR B 1 117 ? 5.98 -37.906 -8.641 1 94.62 117 THR B O 1
ATOM 3061 N N . LEU B 1 118 ? 4.613 -36.469 -7.672 1 93.75 118 LEU B N 1
ATOM 3062 C CA . LEU B 1 118 ? 3.443 -37.094 -8.289 1 93.75 118 LEU B CA 1
ATOM 3063 C C . LEU B 1 118 ? 3.498 -36.938 -9.805 1 93.75 118 LEU B C 1
ATOM 3065 O O . LEU B 1 118 ? 3.875 -35.906 -10.328 1 93.75 118 LEU B O 1
ATOM 3069 N N . PRO B 1 119 ? 3.086 -38.031 -10.469 1 89.44 119 PRO B N 1
ATOM 3070 C CA . PRO B 1 119 ? 2.9 -37.875 -11.914 1 89.44 119 PRO B CA 1
ATOM 3071 C C . PRO B 1 119 ? 1.825 -36.844 -12.266 1 89.44 119 PRO B C 1
ATOM 3073 O O . PRO B 1 119 ? 0.767 -36.812 -11.633 1 89.44 119 PRO B O 1
ATOM 3076 N N . LEU B 1 120 ? 2.217 -36.031 -13.188 1 89.56 120 LEU B N 1
ATOM 3077 C CA . LEU B 1 120 ? 1.354 -34.875 -13.477 1 89.56 120 LEU B CA 1
ATOM 3078 C C . LEU B 1 120 ? 0.564 -35.125 -14.758 1 89.56 120 LEU B C 1
ATOM 3080 O O . LEU B 1 120 ? 1.031 -35.812 -15.664 1 89.56 120 LEU B O 1
ATOM 3084 N N . SER B 1 121 ? -0.689 -34.719 -14.781 1 86.62 121 SER B N 1
ATOM 3085 C CA . SER B 1 121 ? -1.592 -34.719 -15.93 1 86.62 121 SER B CA 1
ATOM 3086 C C . SER B 1 121 ? -2.406 -33.438 -16.016 1 86.62 121 SER B C 1
ATOM 3088 O O . SER B 1 121 ? -3.615 -33.438 -15.781 1 86.62 121 SER B O 1
ATOM 3090 N N . PRO B 1 122 ? -1.71 -32.375 -16.484 1 90.75 122 PRO B N 1
ATOM 3091 C CA . PRO B 1 122 ? -2.451 -31.109 -16.547 1 90.75 122 PRO B CA 1
ATOM 3092 C C . PRO B 1 122 ? -3.664 -31.172 -17.469 1 90.75 122 PRO B C 1
ATOM 3094 O O . PRO B 1 122 ? -3.609 -31.828 -18.516 1 90.75 122 PRO B O 1
ATOM 3097 N N . SER B 1 123 ? -4.75 -30.5 -17.078 1 89.31 123 SER B N 1
ATOM 3098 C CA . SER B 1 123 ? -6.02 -30.625 -17.797 1 89.31 123 SER B CA 1
ATOM 3099 C C . SER B 1 123 ? -6.289 -29.391 -18.656 1 89.31 123 SER B C 1
ATOM 3101 O O . SER B 1 123 ? -7.348 -29.281 -19.281 1 89.31 123 SER B O 1
ATOM 3103 N N . ASN B 1 124 ? -5.422 -28.391 -18.656 1 93.69 124 ASN B N 1
ATOM 3104 C CA . ASN B 1 124 ? -5.574 -27.188 -19.453 1 93.69 124 ASN B CA 1
ATOM 3105 C C . ASN B 1 124 ? -4.246 -26.75 -20.078 1 93.69 124 ASN B C 1
ATOM 3107 O O . ASN B 1 124 ? -3.184 -27.234 -19.672 1 93.69 124 ASN B O 1
ATOM 3111 N N . VAL B 1 125 ? -4.336 -25.891 -21.047 1 97 125 VAL B N 1
ATOM 3112 C CA . VAL B 1 125 ? -3.188 -25.469 -21.844 1 97 125 VAL B CA 1
ATOM 3113 C C . VAL B 1 125 ? -2.178 -24.75 -20.938 1 97 125 VAL B C 1
ATOM 3115 O O . VAL B 1 125 ? -0.973 -25 -21.031 1 97 125 VAL B O 1
ATOM 3118 N N . TYR B 1 126 ? -2.615 -23.922 -20.078 1 97.38 126 TYR B N 1
ATOM 3119 C CA . TYR B 1 126 ? -1.747 -23.188 -19.156 1 97.38 126 TYR B CA 1
ATOM 3120 C C . TYR B 1 126 ? -0.922 -24.156 -18.312 1 97.38 126 TYR B C 1
ATOM 3122 O O . TYR B 1 126 ? 0.303 -24.031 -18.234 1 97.38 126 TYR B O 1
ATOM 3130 N N . GLY B 1 127 ? -1.594 -25.078 -17.672 1 97.44 127 GLY B N 1
ATOM 3131 C CA . GLY B 1 127 ? -0.909 -26.062 -16.859 1 97.44 127 GLY B CA 1
ATOM 3132 C C . GLY B 1 127 ? 0.105 -26.875 -17.641 1 97.44 127 GLY B C 1
ATOM 3133 O O . GLY B 1 127 ? 1.196 -27.172 -17.156 1 97.44 127 GLY B O 1
ATOM 3134 N N . GLN B 1 128 ? -0.267 -27.25 -18.859 1 97.88 128 GLN B N 1
ATOM 3135 C CA . GLN B 1 128 ? 0.64 -28 -19.734 1 97.88 128 GLN B CA 1
ATO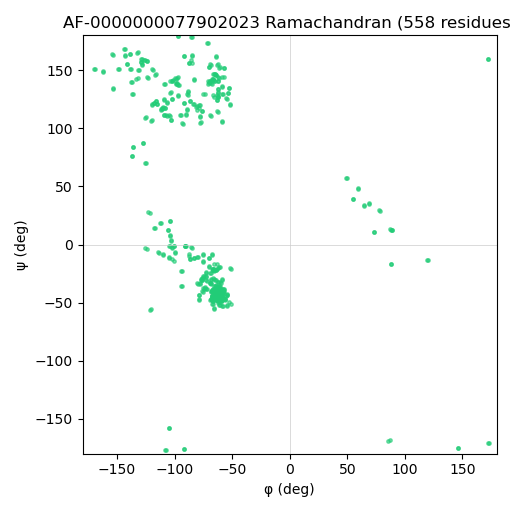M 3136 C C . GLN B 1 128 ? 1.894 -27.188 -20.031 1 97.88 128 GLN B C 1
ATOM 3138 O O . GLN B 1 128 ? 3.008 -27.703 -19.984 1 97.88 128 GLN B O 1
ATOM 3143 N N . HIS B 1 129 ? 1.675 -25.953 -20.328 1 98.44 129 HIS B N 1
ATOM 3144 C CA . HIS B 1 129 ? 2.795 -25.094 -20.672 1 98.44 129 HIS B CA 1
ATOM 3145 C C . HIS B 1 129 ? 3.699 -24.844 -19.469 1 98.44 129 HIS B C 1
ATOM 3147 O O . HIS B 1 129 ? 4.926 -24.844 -19.594 1 98.44 129 HIS B O 1
ATOM 3153 N N . LYS B 1 130 ? 3.111 -24.656 -18.297 1 98.56 130 LYS B N 1
ATOM 3154 C CA . LYS B 1 130 ? 3.918 -24.469 -17.094 1 98.56 130 LYS B CA 1
ATOM 3155 C C . LYS B 1 130 ? 4.73 -25.719 -16.781 1 98.56 130 LYS B C 1
ATOM 3157 O O . LYS B 1 130 ? 5.887 -25.625 -16.359 1 98.56 130 LYS B O 1
ATOM 3162 N N . LEU B 1 131 ? 4.117 -26.828 -17 1 98.06 131 LEU B N 1
ATOM 3163 C CA . LEU B 1 131 ? 4.836 -28.078 -16.781 1 98.06 131 LEU B CA 1
ATOM 3164 C C . LEU B 1 131 ? 6.012 -28.203 -17.75 1 98.06 131 LEU B C 1
ATOM 3166 O O . LEU B 1 131 ? 7.113 -28.578 -17.344 1 98.06 131 LEU B O 1
ATOM 3170 N N . GLU B 1 132 ? 5.73 -27.953 -18.984 1 98.38 132 GLU B N 1
ATOM 3171 C CA . GLU B 1 132 ? 6.801 -27.984 -19.969 1 98.38 132 GLU B CA 1
ATOM 3172 C C . GLU B 1 132 ? 7.906 -26.984 -19.625 1 98.38 132 GLU B C 1
ATOM 3174 O O . GLU B 1 132 ? 9.094 -27.297 -19.781 1 98.38 132 GLU B O 1
ATOM 3179 N N . ALA B 1 133 ? 7.543 -25.844 -19.172 1 98.62 133 ALA B N 1
ATOM 3180 C CA . ALA B 1 133 ? 8.508 -24.812 -18.781 1 98.62 133 ALA B CA 1
ATOM 3181 C C . ALA B 1 133 ? 9.398 -25.312 -17.641 1 98.62 133 ALA B C 1
ATOM 3183 O O . ALA B 1 133 ? 10.609 -25.078 -17.641 1 98.62 133 ALA B O 1
ATOM 3184 N N . GLU B 1 134 ? 8.828 -25.969 -16.656 1 98.31 134 GLU B N 1
ATOM 3185 C CA . GLU B 1 134 ? 9.617 -26.531 -15.57 1 98.31 134 GLU B CA 1
ATOM 3186 C C . GLU B 1 134 ? 10.75 -27.406 -16.109 1 98.31 134 GLU B C 1
ATOM 3188 O O . GLU B 1 134 ? 11.906 -27.234 -15.727 1 98.31 134 GLU B O 1
ATOM 3193 N N . ALA B 1 135 ? 10.344 -28.266 -17 1 98.12 135 ALA B N 1
ATOM 3194 C CA . ALA B 1 135 ? 11.297 -29.219 -17.547 1 98.12 135 ALA B CA 1
ATOM 3195 C C . ALA B 1 135 ? 12.406 -28.516 -18.312 1 98.12 135 ALA B C 1
ATOM 3197 O O . ALA B 1 135 ? 13.586 -28.812 -18.125 1 98.12 135 ALA B O 1
ATOM 3198 N N . ARG B 1 136 ? 12.031 -27.641 -19.141 1 98.69 136 ARG B N 1
ATOM 3199 C CA . ARG B 1 136 ? 12.992 -26.953 -19.984 1 98.69 136 ARG B CA 1
ATOM 3200 C C . ARG B 1 136 ? 13.938 -26.078 -19.172 1 98.69 136 ARG B C 1
ATOM 3202 O O . ARG B 1 136 ? 15.141 -26.031 -19.422 1 98.69 136 ARG B O 1
ATOM 3209 N N . VAL B 1 137 ? 13.398 -25.359 -18.203 1 98.81 137 VAL B N 1
ATOM 3210 C CA . VAL B 1 137 ? 14.188 -24.484 -17.344 1 98.81 137 VAL B CA 1
ATOM 3211 C C . VAL B 1 137 ? 15.219 -25.312 -16.578 1 98.81 137 VAL B C 1
ATOM 3213 O O . VAL B 1 137 ? 16.406 -24.969 -16.562 1 98.81 137 VAL B O 1
ATOM 3216 N N . LEU B 1 138 ? 14.797 -26.422 -16.016 1 98.44 138 LEU B N 1
ATOM 3217 C CA . LEU B 1 138 ? 15.688 -27.234 -15.18 1 98.44 138 LEU B CA 1
ATOM 3218 C C . LEU B 1 138 ? 16.719 -27.969 -16.031 1 98.44 138 LEU B C 1
ATOM 3220 O O . LEU B 1 138 ? 17.828 -28.234 -15.586 1 98.44 138 LEU B O 1
ATOM 3224 N N . ALA B 1 139 ? 16.328 -28.297 -17.25 1 98.12 139 ALA B N 1
ATOM 3225 C CA . ALA B 1 139 ? 17.281 -28.906 -18.172 1 98.12 139 ALA B CA 1
ATOM 3226 C C . ALA B 1 139 ? 18.406 -27.938 -18.516 1 98.12 139 ALA B C 1
ATOM 3228 O O . ALA B 1 139 ? 19.562 -28.328 -18.609 1 98.12 139 ALA B O 1
ATOM 3229 N N . ARG B 1 140 ? 18.047 -26.719 -18.688 1 97.44 140 ARG B N 1
ATOM 3230 C CA . ARG B 1 140 ? 19 -25.688 -19.062 1 97.44 140 ARG B CA 1
ATOM 3231 C C . ARG B 1 140 ? 19.797 -25.219 -17.859 1 97.44 140 ARG B C 1
ATOM 3233 O O . ARG B 1 140 ? 21 -24.969 -17.953 1 97.44 140 ARG B O 1
ATOM 3240 N N . CYS B 1 141 ? 19.078 -25.031 -16.75 1 97.69 141 CYS B N 1
ATOM 3241 C CA . CYS B 1 141 ? 19.625 -24.531 -15.492 1 97.69 141 CYS B CA 1
ATOM 3242 C C . CYS B 1 141 ? 19.266 -25.469 -14.344 1 97.69 141 CYS B C 1
ATOM 3244 O O . CYS B 1 141 ? 18.359 -25.172 -13.57 1 97.69 141 CYS B O 1
ATOM 3246 N N . PRO B 1 142 ? 20.109 -26.484 -14.125 1 97.31 142 PRO B N 1
ATOM 3247 C CA . PRO B 1 142 ? 19.766 -27.484 -13.102 1 97.31 142 PRO B CA 1
ATOM 3248 C C . PRO B 1 142 ? 19.703 -26.891 -11.695 1 97.31 142 PRO B C 1
ATOM 3250 O O . PRO B 1 142 ? 19.062 -27.453 -10.812 1 97.31 142 PRO B O 1
ATOM 3253 N N . GLY B 1 143 ? 20.344 -25.797 -11.508 1 97.94 143 GLY B N 1
ATOM 3254 C CA . GLY B 1 143 ? 20.344 -25.141 -10.211 1 97.94 143 GLY B CA 1
ATOM 3255 C C . GLY B 1 143 ? 19.156 -24.234 -10 1 97.94 143 GLY B C 1
ATOM 3256 O O . GLY B 1 143 ? 19 -23.656 -8.922 1 97.94 143 GLY B O 1
ATOM 3257 N N . ALA B 1 144 ? 18.297 -24.078 -11.008 1 98.81 144 ALA B N 1
ATOM 3258 C CA . ALA B 1 144 ? 17.109 -23.219 -10.914 1 98.81 144 ALA B CA 1
ATOM 3259 C C . ALA B 1 144 ? 16.078 -23.828 -9.969 1 98.81 144 ALA B C 1
ATOM 3261 O O . ALA B 1 144 ? 16.078 -25.031 -9.711 1 98.81 144 ALA B O 1
ATOM 3262 N N . VAL B 1 145 ? 15.281 -22.953 -9.383 1 98.81 145 VAL B N 1
ATOM 3263 C CA . VAL B 1 145 ? 14.18 -23.344 -8.516 1 98.81 145 VAL B CA 1
ATOM 3264 C C . VAL B 1 145 ? 12.852 -23.062 -9.203 1 98.81 145 VAL B C 1
ATOM 3266 O O . VAL B 1 145 ? 12.516 -21.906 -9.469 1 98.81 145 VAL B O 1
ATOM 3269 N N . ALA B 1 146 ? 12.156 -24.109 -9.555 1 98.75 146 ALA B N 1
ATOM 3270 C CA . ALA B 1 146 ? 10.812 -23.984 -10.117 1 98.75 146 ALA B CA 1
ATOM 3271 C C . ALA B 1 146 ? 9.758 -23.984 -9.016 1 98.75 146 ALA B C 1
ATOM 3273 O O . ALA B 1 146 ? 9.578 -24.984 -8.32 1 98.75 146 ALA B O 1
ATOM 3274 N N . LEU B 1 147 ? 9.055 -22.875 -8.891 1 98.88 147 LEU B N 1
ATOM 3275 C CA . LEU B 1 147 ? 8.117 -22.688 -7.793 1 98.88 147 LEU B CA 1
ATOM 3276 C C . LEU B 1 147 ? 6.68 -22.844 -8.273 1 98.88 147 LEU B C 1
ATOM 3278 O O . LEU B 1 147 ? 6.188 -22.047 -9.062 1 98.88 147 LEU B O 1
ATOM 3282 N N . ARG B 1 148 ? 6.016 -23.906 -7.848 1 98.69 148 ARG B N 1
ATOM 3283 C CA . ARG B 1 148 ? 4.59 -24.062 -8.125 1 98.69 148 ARG B CA 1
ATOM 3284 C C . ARG B 1 148 ? 3.752 -23.203 -7.184 1 98.69 148 ARG B C 1
ATOM 3286 O O . ARG B 1 148 ? 3.65 -23.5 -5.988 1 98.69 148 ARG B O 1
ATOM 3293 N N . LEU B 1 149 ? 3.178 -22.219 -7.77 1 98.5 149 LEU B N 1
ATOM 3294 C CA . LEU B 1 149 ? 2.443 -21.219 -6.988 1 98.5 149 LEU B CA 1
ATOM 3295 C C . LEU B 1 149 ? 0.941 -21.469 -7.078 1 98.5 149 LEU B C 1
ATOM 3297 O O . LEU B 1 149 ? 0.426 -21.812 -8.141 1 98.5 149 LEU B O 1
ATOM 3301 N N . PRO B 1 150 ? 0.208 -21.281 -5.992 1 97.75 150 PRO B N 1
ATOM 3302 C CA . PRO B 1 150 ? -1.254 -21.359 -6.02 1 97.75 150 PRO B CA 1
ATOM 3303 C C . PRO B 1 150 ? -1.903 -20.031 -6.422 1 97.75 150 PRO B C 1
ATOM 3305 O O . PRO B 1 150 ? -1.203 -19.062 -6.707 1 97.75 150 PRO B O 1
ATOM 3308 N N . TRP B 1 151 ? -3.229 -20.047 -6.492 1 97.38 151 TRP B N 1
ATOM 3309 C CA . TRP B 1 151 ? -3.967 -18.797 -6.582 1 97.38 151 TRP B CA 1
ATOM 3310 C C . TRP B 1 151 ? -3.564 -17.844 -5.457 1 97.38 151 TRP B C 1
ATOM 3312 O O . TRP B 1 151 ? -3.334 -18.281 -4.324 1 97.38 151 TRP B O 1
ATOM 3322 N N . MET B 1 152 ? -3.34 -16.609 -5.793 1 98 152 MET B N 1
ATOM 3323 C CA . MET B 1 152 ? -2.842 -15.664 -4.805 1 98 152 MET B CA 1
ATOM 3324 C C . MET B 1 152 ? -3.736 -14.43 -4.738 1 98 152 MET B C 1
ATOM 3326 O O . MET B 1 152 ? -4.52 -14.18 -5.652 1 98 152 MET B O 1
ATOM 3330 N N . TYR B 1 153 ? -3.619 -13.75 -3.604 1 97.69 153 TYR B N 1
ATOM 3331 C CA . TYR B 1 153 ? -4.395 -12.523 -3.426 1 97.69 153 TYR B CA 1
ATOM 3332 C C . TYR B 1 153 ? -3.59 -11.477 -2.664 1 97.69 153 TYR B C 1
ATOM 3334 O O . TYR B 1 153 ? -2.574 -11.797 -2.041 1 97.69 153 TYR B O 1
ATOM 3342 N N . ASP B 1 154 ? -4.051 -10.312 -2.779 1 97 154 ASP B N 1
ATOM 3343 C CA . ASP B 1 154 ? -3.686 -9.164 -1.955 1 97 154 ASP B CA 1
ATOM 3344 C C . ASP B 1 154 ? -4.812 -8.133 -1.915 1 97 154 ASP B C 1
ATOM 3346 O O . ASP B 1 154 ? -5.766 -8.219 -2.693 1 97 154 ASP B O 1
ATOM 3350 N N . LEU B 1 155 ? -4.73 -7.27 -0.986 1 95.25 155 LEU B N 1
ATOM 3351 C CA . LEU B 1 155 ? -5.621 -6.109 -0.973 1 95.25 155 LEU B CA 1
ATOM 3352 C C . LEU B 1 155 ? -5.062 -4.988 -1.843 1 95.25 155 LEU B C 1
ATOM 3354 O O . LEU B 1 155 ? -3.895 -5.023 -2.236 1 95.25 155 LEU B O 1
ATOM 3358 N N . PRO B 1 156 ? -5.957 -4.023 -2.201 1 94.69 156 PRO B N 1
ATOM 3359 C CA . PRO B 1 156 ? -5.48 -2.922 -3.041 1 94.69 156 PRO B CA 1
ATOM 3360 C C . PRO B 1 156 ? -4.332 -2.145 -2.398 1 94.69 156 PRO B C 1
ATOM 3362 O O . PRO B 1 156 ? -4.34 -1.913 -1.188 1 94.69 156 PRO B O 1
ATOM 3365 N N . GLY B 1 157 ? -3.311 -1.834 -3.17 1 95.19 157 GLY B N 1
ATOM 3366 C CA . GLY B 1 157 ? -2.164 -1.047 -2.74 1 95.19 157 GLY B CA 1
ATOM 3367 C C . GLY B 1 157 ? -1.924 0.176 -3.605 1 95.19 157 GLY B C 1
ATOM 3368 O O . GLY B 1 157 ? -2.395 0.242 -4.742 1 95.19 157 GLY B O 1
ATOM 3369 N N . TYR B 1 158 ? -1.2 1.192 -3.041 1 96.19 158 TYR B N 1
ATOM 3370 C CA . TYR B 1 158 ? -0.904 2.447 -3.723 1 96.19 158 TYR B CA 1
ATOM 3371 C C . TYR B 1 158 ? -0.129 2.199 -5.012 1 96.19 158 TYR B C 1
ATOM 3373 O O . TYR B 1 158 ? 1.036 1.797 -4.973 1 96.19 158 TYR B O 1
ATOM 3381 N N . HIS B 1 159 ? -0.754 2.332 -6.188 1 95.75 159 HIS B N 1
ATOM 3382 C CA . HIS B 1 159 ? -0.229 2.203 -7.543 1 95.75 159 HIS B CA 1
ATOM 3383 C C . HIS B 1 159 ? 0.242 0.779 -7.82 1 95.75 159 HIS B C 1
ATOM 3385 O O . HIS B 1 159 ? 1.227 0.575 -8.531 1 95.75 159 HIS B O 1
ATOM 3391 N N . LEU B 1 160 ? -0.414 -0.183 -7.234 1 96.25 160 LEU B N 1
ATOM 3392 C CA . LEU B 1 160 ? -0.121 -1.589 -7.492 1 96.25 160 LEU B CA 1
ATOM 3393 C C . LEU B 1 160 ? -1.236 -2.236 -8.305 1 96.25 160 LEU B C 1
ATOM 3395 O O . LEU B 1 160 ? -2.416 -1.968 -8.07 1 96.25 160 LEU B O 1
ATOM 3399 N N . PRO B 1 161 ? -0.786 -3.043 -9.25 1 93.94 161 PRO B N 1
ATOM 3400 C CA . PRO B 1 161 ? -1.811 -3.715 -10.055 1 93.94 161 PRO B CA 1
ATOM 3401 C C . PRO B 1 161 ? -2.652 -4.691 -9.234 1 93.94 161 PRO B C 1
ATOM 3403 O O . PRO B 1 161 ? -2.172 -5.25 -8.25 1 93.94 161 PRO B O 1
ATOM 3406 N N . ILE B 1 162 ? -3.893 -4.758 -9.664 1 90.44 162 ILE B N 1
ATOM 3407 C CA . ILE B 1 162 ? -4.793 -5.707 -9.023 1 90.44 162 ILE B CA 1
ATOM 3408 C C . ILE B 1 162 ? -5.242 -6.758 -10.039 1 90.44 162 ILE B C 1
ATOM 3410 O O . ILE B 1 162 ? -5.215 -6.512 -11.25 1 90.44 162 ILE B O 1
ATOM 3414 N N . ARG B 1 163 ? -5.434 -7.91 -9.578 1 87.19 163 ARG B N 1
ATOM 3415 C CA . ARG B 1 163 ? -5.996 -9.031 -10.328 1 87.19 163 ARG B CA 1
ATOM 3416 C C . ARG B 1 163 ? -7.141 -9.68 -9.555 1 87.19 163 ARG B C 1
ATOM 3418 O O . ARG B 1 163 ? -7.27 -9.484 -8.344 1 87.19 163 ARG B O 1
ATOM 3425 N N . GLY B 1 164 ? -8.031 -10.383 -10.328 1 87.56 164 GLY B N 1
ATOM 3426 C CA . GLY B 1 164 ? -9.062 -11.148 -9.648 1 87.56 164 GLY B CA 1
ATOM 3427 C C . GLY B 1 164 ? -8.516 -12.078 -8.586 1 87.56 164 GLY B C 1
ATOM 3428 O O . GLY B 1 164 ? -7.566 -12.828 -8.836 1 87.56 164 GLY B O 1
ATOM 3429 N N . ASN B 1 165 ? -8.938 -11.891 -7.387 1 94.88 165 ASN B N 1
ATOM 3430 C CA . ASN B 1 165 ? -8.547 -12.758 -6.281 1 94.88 165 ASN B CA 1
ATOM 3431 C C . ASN B 1 165 ? -9.695 -12.969 -5.297 1 94.88 165 ASN B C 1
ATOM 3433 O O . ASN B 1 165 ? -10.727 -12.305 -5.391 1 94.88 165 ASN B O 1
ATOM 3437 N N . LEU B 1 166 ? -9.539 -13.867 -4.457 1 97.19 166 LEU B N 1
ATOM 3438 C CA . LEU B 1 166 ? -10.664 -14.406 -3.705 1 97.19 166 LEU B CA 1
ATOM 3439 C C . LEU B 1 166 ? -11.234 -13.352 -2.754 1 97.19 166 LEU B C 1
ATOM 3441 O O . LEU B 1 166 ? -12.438 -13.086 -2.768 1 97.19 166 LEU B O 1
ATOM 3445 N N . PRO B 1 167 ? -10.445 -12.648 -1.879 1 96.56 167 PRO B N 1
ATOM 3446 C CA . PRO B 1 167 ? -11.047 -11.672 -0.963 1 96.56 167 PRO B CA 1
ATOM 3447 C C . PRO B 1 167 ? -11.734 -10.523 -1.694 1 96.56 167 PRO B C 1
ATOM 3449 O O . PRO B 1 167 ? -12.781 -10.047 -1.251 1 96.56 167 PRO B O 1
ATOM 3452 N N . LEU B 1 168 ? -11.188 -10.094 -2.771 1 95.5 168 LEU B N 1
ATOM 3453 C CA . LEU B 1 168 ? -11.789 -8.992 -3.508 1 95.5 168 LEU B CA 1
ATOM 3454 C C . LEU B 1 168 ? -13.062 -9.43 -4.215 1 95.5 168 LEU B C 1
ATOM 3456 O O . LEU B 1 168 ? -14.016 -8.656 -4.332 1 95.5 168 LEU B O 1
ATOM 3460 N N . ASN B 1 169 ? -13.055 -10.68 -4.758 1 95.62 169 ASN B N 1
ATOM 3461 C CA . ASN B 1 169 ? -14.281 -11.227 -5.332 1 95.62 169 ASN B CA 1
ATOM 3462 C C . ASN B 1 169 ? -15.406 -11.289 -4.297 1 95.62 169 ASN B C 1
ATOM 3464 O O . ASN B 1 169 ? -16.562 -10.977 -4.605 1 95.62 169 ASN B O 1
ATOM 3468 N N . ILE B 1 170 ? -15.07 -11.719 -3.152 1 96.38 170 ILE B N 1
ATOM 3469 C CA . ILE B 1 170 ? -16.031 -11.828 -2.068 1 96.38 170 ILE B CA 1
ATOM 3470 C C . ILE B 1 170 ? -16.562 -10.445 -1.691 1 96.38 170 ILE B C 1
ATOM 3472 O O . ILE B 1 170 ? -17.766 -10.242 -1.537 1 96.38 170 ILE B O 1
ATOM 3476 N N . LEU B 1 171 ? -15.672 -9.469 -1.55 1 93.12 171 LEU B N 1
ATOM 3477 C CA . LEU B 1 171 ? -16.062 -8.109 -1.228 1 93.12 171 LEU B CA 1
ATOM 3478 C C . LEU B 1 171 ? -16.969 -7.535 -2.311 1 93.12 171 LEU B C 1
ATOM 3480 O O . LEU B 1 171 ? -17.984 -6.906 -2.004 1 93.12 171 LEU B O 1
ATOM 3484 N N . ARG B 1 172 ? -16.609 -7.73 -3.516 1 93.44 172 ARG B N 1
ATOM 3485 C CA . ARG B 1 172 ? -17.422 -7.25 -4.633 1 93.44 172 ARG B CA 1
ATOM 3486 C C . ARG B 1 172 ? -18.812 -7.887 -4.621 1 93.44 172 ARG B C 1
ATOM 3488 O O . ARG B 1 172 ? -19.812 -7.199 -4.809 1 93.44 172 ARG B O 1
ATOM 3495 N N . ALA B 1 173 ? -18.844 -9.195 -4.41 1 95.38 173 ALA B N 1
ATOM 3496 C CA . ALA B 1 173 ? -20.109 -9.914 -4.379 1 95.38 173 ALA B CA 1
ATOM 3497 C C . ALA B 1 173 ? -21 -9.406 -3.246 1 95.38 173 ALA B C 1
ATOM 3499 O O . ALA B 1 173 ? -22.219 -9.273 -3.412 1 95.38 173 ALA B O 1
ATOM 3500 N N . ALA B 1 174 ? -20.422 -9.148 -2.125 1 92.56 174 ALA B N 1
ATOM 3501 C CA . ALA B 1 174 ? -21.172 -8.617 -0.99 1 92.56 174 ALA B CA 1
ATOM 3502 C C . ALA B 1 174 ? -21.797 -7.27 -1.33 1 92.56 174 ALA B C 1
ATOM 3504 O O . ALA B 1 174 ? -22.906 -6.965 -0.892 1 92.56 174 ALA B O 1
ATOM 3505 N N . LYS B 1 175 ? -21.125 -6.492 -2.055 1 89.38 175 LYS B N 1
ATOM 3506 C CA . LYS B 1 175 ? -21.578 -5.152 -2.416 1 89.38 175 LYS B CA 1
ATOM 3507 C C . LYS B 1 175 ? -22.656 -5.211 -3.488 1 89.38 175 LYS B C 1
ATOM 3509 O O . LYS B 1 175 ? -23.641 -4.473 -3.424 1 89.38 175 LYS B O 1
ATOM 3514 N N . THR B 1 176 ? -22.5 -6.086 -4.426 1 91 176 THR B N 1
ATOM 3515 C CA . THR B 1 176 ? -23.359 -6.086 -5.602 1 91 176 THR B CA 1
ATOM 3516 C C . THR B 1 176 ? -24.531 -7.047 -5.414 1 91 176 THR B C 1
ATOM 3518 O O . THR B 1 176 ? -25.5 -6.996 -6.16 1 91 176 THR B O 1
ATOM 3521 N N . GLY B 1 177 ? -24.359 -7.945 -4.594 1 93.31 177 GLY B N 1
ATOM 3522 C CA . GLY B 1 177 ? -25.359 -8.977 -4.41 1 93.31 177 GLY B CA 1
ATOM 3523 C C . GLY B 1 177 ? -25.172 -10.172 -5.328 1 93.31 177 GLY B C 1
ATOM 3524 O O . GLY B 1 177 ? -26.031 -11.047 -5.406 1 93.31 177 GLY B O 1
ATOM 3525 N N . GLU B 1 178 ? -24.047 -10.18 -5.91 1 95.19 178 GLU B N 1
ATOM 3526 C CA . GLU B 1 178 ? -23.703 -11.305 -6.785 1 95.19 178 GLU B CA 1
ATOM 3527 C C . GLU B 1 178 ? -23.547 -12.594 -5.992 1 95.19 178 GLU B C 1
ATOM 3529 O O . GLU B 1 178 ? -23.031 -12.586 -4.875 1 95.19 178 GLU B O 1
ATOM 3534 N N . VAL B 1 179 ? -24.031 -13.734 -6.613 1 97.31 179 VAL B N 1
ATOM 3535 C CA . VAL B 1 179 ? -23.875 -15.055 -6.012 1 97.31 179 VAL B CA 1
ATOM 3536 C C . VAL B 1 179 ? -22.562 -15.68 -6.453 1 97.31 179 VAL B C 1
ATOM 3538 O O . VAL B 1 179 ? -22.25 -15.695 -7.648 1 97.31 179 VAL B O 1
ATOM 3541 N N . LEU B 1 180 ? -21.812 -16.141 -5.52 1 97.62 180 LEU B N 1
ATOM 3542 C CA . LEU B 1 180 ? -20.562 -16.828 -5.836 1 97.62 180 LEU B CA 1
ATOM 3543 C C . LEU B 1 180 ? -20.75 -18.344 -5.82 1 97.62 180 LEU B C 1
ATOM 3545 O O . LEU B 1 180 ? -21.5 -18.859 -5 1 97.62 180 LEU B O 1
ATOM 3549 N N . ARG B 1 181 ? -20.062 -19.062 -6.734 1 97.81 181 ARG B N 1
ATOM 3550 C CA . ARG B 1 181 ? -20.156 -20.516 -6.824 1 97.81 181 ARG B CA 1
ATOM 3551 C C . ARG B 1 181 ? -18.828 -21.188 -6.488 1 97.81 181 ARG B C 1
ATOM 3553 O O . ARG B 1 181 ? -17.797 -20.859 -7.094 1 97.81 181 ARG B O 1
ATOM 3560 N N . PHE B 1 182 ? -18.891 -22.016 -5.484 1 98.25 182 PHE B N 1
ATOM 3561 C CA . PHE B 1 182 ? -17.75 -22.812 -5.074 1 98.25 182 PHE B CA 1
ATOM 3562 C C . PHE B 1 182 ? -18.141 -24.266 -4.863 1 98.25 182 PHE B C 1
ATOM 3564 O O . PHE B 1 182 ? -19.344 -24.578 -4.82 1 98.25 182 PHE B O 1
ATOM 3571 N N . SER B 1 183 ? -17.172 -25.109 -4.793 1 98.25 183 SER B N 1
ATOM 3572 C CA . SER B 1 183 ? -17.469 -26.531 -4.66 1 98.25 183 SER B CA 1
ATOM 3573 C C . SER B 1 183 ? -16.812 -27.125 -3.42 1 98.25 183 SER B C 1
ATOM 3575 O O . SER B 1 183 ? -15.664 -26.781 -3.104 1 98.25 183 SER B O 1
ATOM 3577 N N . ARG B 1 184 ? -17.531 -28.031 -2.822 1 97.56 184 ARG B N 1
ATOM 3578 C CA . ARG B 1 184 ? -16.984 -28.766 -1.695 1 97.56 184 ARG B CA 1
ATOM 3579 C C . ARG B 1 184 ? -15.977 -29.828 -2.168 1 97.56 184 ARG B C 1
ATOM 3581 O O . ARG B 1 184 ? -15.242 -30.391 -1.362 1 97.56 184 ARG B O 1
ATOM 3588 N N . ASN B 1 185 ? -15.93 -29.984 -3.488 1 97 185 ASN B N 1
ATOM 3589 C CA . ASN B 1 185 ? -14.984 -30.922 -4.086 1 97 185 ASN B CA 1
ATOM 3590 C C . ASN B 1 185 ? -13.82 -30.188 -4.754 1 97 185 ASN B C 1
ATOM 3592 O O . ASN B 1 185 ? -13.086 -30.781 -5.543 1 97 185 ASN B O 1
ATOM 3596 N N . ASP B 1 186 ? -13.656 -28.969 -4.535 1 97.06 186 ASP B N 1
ATOM 3597 C CA . ASP B 1 186 ? -12.555 -28.141 -5.031 1 97.06 186 ASP B CA 1
ATOM 3598 C C . ASP B 1 186 ? -11.578 -27.797 -3.906 1 97.06 186 ASP B C 1
ATOM 3600 O O . ASP B 1 186 ? -11.93 -27.062 -2.98 1 97.06 186 ASP B O 1
ATOM 3604 N N . TYR B 1 187 ? -10.391 -28.375 -3.977 1 97.62 187 TYR B N 1
ATOM 3605 C CA . TYR B 1 187 ? -9.359 -28.156 -2.973 1 97.62 187 TYR B CA 1
ATOM 3606 C C . TYR B 1 187 ? -8.141 -27.469 -3.582 1 97.62 187 TYR B C 1
ATOM 3608 O O . TYR B 1 187 ? -7.547 -27.984 -4.539 1 97.62 187 TYR B O 1
ATOM 3616 N N . ARG B 1 188 ? -7.746 -26.281 -3.002 1 97.38 188 ARG B N 1
ATOM 3617 C CA . ARG B 1 188 ? -6.551 -25.578 -3.467 1 97.38 188 ARG B CA 1
ATOM 3618 C C . ARG B 1 188 ? -6.074 -24.562 -2.434 1 97.38 188 ARG B C 1
ATOM 3620 O O . ARG B 1 188 ? -6.863 -24.094 -1.612 1 97.38 188 ARG B O 1
ATOM 3627 N N . GLY B 1 189 ? -4.805 -24.391 -2.43 1 97.5 189 GLY B N 1
ATOM 3628 C CA . GLY B 1 189 ? -4.289 -23.266 -1.673 1 97.5 189 GLY B CA 1
ATOM 3629 C C . GLY B 1 189 ? -4.645 -21.922 -2.287 1 97.5 189 GLY B C 1
ATOM 3630 O O . GLY B 1 189 ? -4.688 -21.781 -3.512 1 97.5 189 GLY B O 1
ATOM 3631 N N . VAL B 1 190 ? -4.957 -20.984 -1.471 1 98 190 VAL B N 1
ATOM 3632 C CA . VAL B 1 190 ? -5.086 -19.562 -1.833 1 98 190 VAL B CA 1
ATOM 3633 C C . VAL B 1 190 ? -4.102 -18.734 -1.018 1 98 190 VAL B C 1
ATOM 3635 O O . VAL B 1 190 ? -4.305 -18.516 0.178 1 98 190 VAL B O 1
ATOM 3638 N N . GLY B 1 191 ? -3.102 -18.297 -1.645 1 97.25 191 GLY B N 1
ATOM 3639 C CA . GLY B 1 191 ? -1.958 -17.75 -0.924 1 97.25 191 GLY B CA 1
ATOM 3640 C C . GLY B 1 191 ? -1.959 -16.234 -0.851 1 97.25 191 GLY B C 1
ATOM 3641 O O . GLY B 1 191 ? -2.355 -15.562 -1.806 1 97.25 191 GLY B O 1
ATOM 3642 N N . TYR B 1 192 ? -1.521 -15.727 0.287 1 98.44 192 TYR B N 1
ATOM 3643 C CA . TYR B 1 192 ? -1.229 -14.312 0.466 1 98.44 192 TYR B CA 1
ATOM 3644 C C . TYR B 1 192 ? 0.092 -13.938 -0.197 1 98.44 192 TYR B C 1
ATOM 3646 O O . TYR B 1 192 ? 1.156 -14.398 0.227 1 98.44 192 TYR B O 1
ATOM 3654 N N . VAL B 1 193 ? 0.001 -13.086 -1.229 1 98.5 193 VAL B N 1
ATOM 3655 C CA . VAL B 1 193 ? 1.134 -12.875 -2.123 1 98.5 193 VAL B CA 1
ATOM 3656 C C . VAL B 1 193 ? 2.307 -12.281 -1.339 1 98.5 193 VAL B C 1
ATOM 3658 O O . VAL B 1 193 ? 3.467 -12.562 -1.645 1 98.5 193 VAL B O 1
ATOM 3661 N N . ARG B 1 194 ? 2.035 -11.461 -0.296 1 98.25 194 ARG B N 1
ATOM 3662 C CA . ARG B 1 194 ? 3.121 -10.867 0.476 1 98.25 194 ARG B CA 1
ATOM 3663 C C . ARG B 1 194 ? 3.918 -11.938 1.214 1 98.25 194 ARG B C 1
ATOM 3665 O O . ARG B 1 194 ? 5.141 -11.828 1.347 1 98.25 194 ARG B O 1
ATOM 3672 N N . GLU B 1 195 ? 3.234 -12.93 1.656 1 98.19 195 GLU B N 1
ATOM 3673 C CA . GLU B 1 195 ? 3.924 -14.055 2.281 1 98.19 195 GLU B CA 1
ATOM 3674 C C . GLU B 1 195 ? 4.758 -14.828 1.264 1 98.19 195 GLU B C 1
ATOM 3676 O O . GLU B 1 195 ? 5.863 -15.281 1.573 1 98.19 195 GLU B O 1
ATOM 3681 N N . VAL B 1 196 ? 4.23 -15 0.108 1 98.56 196 VAL B N 1
ATOM 3682 C CA . VAL B 1 196 ? 4.969 -15.641 -0.976 1 98.56 196 VAL B CA 1
ATOM 3683 C C . VAL B 1 196 ? 6.273 -14.891 -1.23 1 98.56 196 VAL B C 1
ATOM 3685 O O . VAL B 1 196 ? 7.348 -15.5 -1.288 1 98.56 196 VAL B O 1
ATOM 3688 N N . ILE B 1 197 ? 6.18 -13.586 -1.313 1 98.69 197 ILE B N 1
ATOM 3689 C CA . ILE B 1 197 ? 7.336 -12.75 -1.621 1 98.69 197 ILE B CA 1
ATOM 3690 C C . ILE B 1 197 ? 8.344 -12.82 -0.476 1 98.69 197 ILE B C 1
ATOM 3692 O O . ILE B 1 197 ? 9.555 -12.875 -0.708 1 98.69 197 ILE B O 1
ATOM 3696 N N . GLU B 1 198 ? 7.883 -12.812 0.768 1 98.31 198 GLU B N 1
ATOM 3697 C CA . GLU B 1 198 ? 8.773 -12.977 1.916 1 98.31 198 GLU B CA 1
ATOM 3698 C C . GLU B 1 198 ? 9.555 -14.289 1.823 1 98.31 198 GLU B C 1
ATOM 3700 O O . GLU B 1 198 ? 10.75 -14.32 2.115 1 98.31 198 GLU B O 1
ATOM 3705 N N . ASN B 1 199 ? 8.914 -15.273 1.377 1 98.69 199 ASN B N 1
ATOM 3706 C CA . ASN B 1 199 ? 9.523 -16.594 1.33 1 98.69 199 ASN B CA 1
ATOM 3707 C C . ASN B 1 199 ? 10.391 -16.781 0.087 1 98.69 199 ASN B C 1
ATOM 3709 O O . ASN B 1 199 ? 11.156 -17.734 -0.012 1 98.69 199 ASN B O 1
ATOM 3713 N N . LEU B 1 200 ? 10.32 -15.883 -0.898 1 98.81 200 LEU B N 1
ATOM 3714 C CA . LEU B 1 200 ? 11.203 -15.93 -2.057 1 98.81 200 LEU B CA 1
ATOM 3715 C C . LEU B 1 200 ? 12.656 -15.703 -1.645 1 98.81 200 LEU B C 1
ATOM 3717 O O . LEU B 1 200 ? 13.57 -16.25 -2.266 1 98.81 200 LEU B O 1
ATOM 3721 N N . VAL B 1 201 ? 12.859 -14.93 -0.584 1 98.5 201 VAL B N 1
ATOM 3722 C CA . VAL B 1 201 ? 14.219 -14.594 -0.17 1 98.5 201 VAL B CA 1
ATOM 3723 C C . VAL B 1 201 ? 14.945 -15.852 0.289 1 98.5 201 VAL B C 1
ATOM 3725 O O . VAL B 1 201 ? 15.977 -16.219 -0.279 1 98.5 201 VAL B O 1
ATOM 3728 N N . PRO B 1 202 ? 14.359 -16.594 1.268 1 98.5 202 PRO B N 1
ATOM 3729 C CA . PRO B 1 202 ? 15.062 -17.828 1.607 1 98.5 202 PRO B CA 1
ATOM 3730 C C . PRO B 1 202 ? 15.039 -18.859 0.47 1 98.5 202 PRO B C 1
ATOM 3732 O O . PRO B 1 202 ? 15.906 -19.734 0.403 1 98.5 202 PRO B O 1
ATOM 3735 N N . ALA B 1 203 ? 14.094 -18.781 -0.486 1 98.75 203 ALA B N 1
ATOM 3736 C CA . ALA B 1 203 ? 14.008 -19.719 -1.604 1 98.75 203 ALA B CA 1
ATOM 3737 C C . ALA B 1 203 ? 15.211 -19.578 -2.531 1 98.75 203 ALA B C 1
ATOM 3739 O O . ALA B 1 203 ? 15.523 -20.484 -3.301 1 98.75 203 ALA B O 1
ATOM 3740 N N . MET B 1 204 ? 15.914 -18.422 -2.516 1 98.44 204 MET B N 1
ATOM 3741 C CA . MET B 1 204 ? 17.109 -18.188 -3.326 1 98.44 204 MET B CA 1
ATOM 3742 C C . MET B 1 204 ? 18.203 -19.172 -2.971 1 98.44 204 MET B C 1
ATOM 3744 O O . MET B 1 204 ? 19.125 -19.406 -3.766 1 98.44 204 MET B O 1
ATOM 3748 N N . GLU B 1 205 ? 18.094 -19.781 -1.8 1 98.12 205 GLU B N 1
ATOM 3749 C CA . GLU B 1 205 ? 19.156 -20.656 -1.315 1 98.12 205 GLU B CA 1
ATOM 3750 C C . GLU B 1 205 ? 18.781 -22.125 -1.51 1 98.12 205 GLU B C 1
ATOM 3752 O O . GLU B 1 205 ? 19.578 -23.016 -1.219 1 98.12 205 GLU B O 1
ATOM 3757 N N . LEU B 1 206 ? 17.641 -22.391 -2 1 98.69 206 LEU B N 1
ATOM 3758 C CA . LEU B 1 206 ? 17.203 -23.766 -2.211 1 98.69 206 LEU B CA 1
ATOM 3759 C C . LEU B 1 206 ? 18.047 -24.453 -3.283 1 98.69 206 LEU B C 1
ATOM 3761 O O . LEU B 1 206 ? 18.453 -23.812 -4.254 1 98.69 206 LEU B O 1
ATOM 3765 N N . PRO B 1 207 ? 18.266 -25.797 -3.113 1 98.44 207 PRO B N 1
ATOM 3766 C CA . PRO B 1 207 ? 18.812 -26.562 -4.25 1 98.44 207 PRO B CA 1
ATOM 3767 C C . PRO B 1 207 ? 17.875 -26.547 -5.461 1 98.44 207 PRO B C 1
ATOM 3769 O O . PRO B 1 207 ? 16.672 -26.344 -5.312 1 98.44 207 PRO B O 1
ATOM 3772 N N . GLY B 1 208 ? 18.5 -26.75 -6.621 1 98.62 208 GLY B N 1
ATOM 3773 C CA . GLY B 1 208 ? 17.703 -26.781 -7.832 1 98.62 208 GLY B CA 1
ATOM 3774 C C . GLY B 1 208 ? 16.625 -27.859 -7.797 1 98.62 208 GLY B C 1
ATOM 3775 O O . GLY B 1 208 ? 16.828 -28.938 -7.23 1 98.62 208 GLY B O 1
ATOM 3776 N N . GLY B 1 209 ? 15.492 -27.562 -8.383 1 98.25 209 GLY B N 1
ATOM 3777 C CA . GLY B 1 209 ? 14.391 -28.516 -8.422 1 98.25 209 GLY B CA 1
ATOM 3778 C C . GLY B 1 209 ? 13.031 -27.844 -8.359 1 98.25 209 GLY B C 1
ATOM 3779 O O . GLY B 1 209 ? 12.938 -26.609 -8.453 1 98.25 209 GLY B O 1
ATOM 3780 N N . VAL B 1 210 ? 12 -28.625 -8.289 1 98.5 210 VAL B N 1
ATOM 3781 C CA . VAL B 1 210 ? 10.617 -28.172 -8.242 1 98.5 210 VAL B CA 1
ATOM 3782 C C . VAL B 1 210 ? 10.133 -28.125 -6.797 1 98.5 210 VAL B C 1
ATOM 3784 O O . VAL B 1 210 ? 10.406 -29.047 -6.02 1 98.5 210 VAL B O 1
ATOM 3787 N N . TYR B 1 211 ? 9.438 -27.094 -6.457 1 98.75 211 TYR B N 1
ATOM 3788 C CA . TYR B 1 211 ? 8.906 -26.953 -5.105 1 98.75 211 TYR B CA 1
ATOM 3789 C C . TYR B 1 211 ? 7.465 -26.453 -5.137 1 98.75 211 TYR B C 1
ATOM 3791 O O . TYR B 1 211 ? 7.156 -25.469 -5.809 1 98.75 211 TYR B O 1
ATOM 3799 N N . ASN B 1 212 ? 6.559 -27.172 -4.395 1 98.62 212 ASN B N 1
ATOM 3800 C CA . ASN B 1 212 ? 5.285 -26.562 -4.023 1 98.62 212 ASN B CA 1
ATOM 3801 C C . ASN B 1 212 ? 5.488 -25.359 -3.123 1 98.62 212 ASN B C 1
ATOM 3803 O O . ASN B 1 212 ? 6.137 -25.453 -2.078 1 98.62 212 ASN B O 1
ATOM 3807 N N . PHE B 1 213 ? 4.953 -24.203 -3.537 1 98.69 213 PHE B N 1
ATOM 3808 C CA . PHE B 1 213 ? 5.34 -22.953 -2.908 1 98.69 213 PHE B CA 1
ATOM 3809 C C . PHE B 1 213 ? 4.121 -22.078 -2.635 1 98.69 213 PHE B C 1
ATOM 3811 O O . PHE B 1 213 ? 3.863 -21.125 -3.359 1 98.69 213 PHE B O 1
ATOM 3818 N N . GLY B 1 214 ? 3.459 -22.281 -1.569 1 98 214 GLY B N 1
ATOM 3819 C CA . GLY B 1 214 ? 2.285 -21.5 -1.219 1 98 214 GLY B CA 1
ATOM 3820 C C . GLY B 1 214 ? 1.554 -22.031 -0 1 98 214 GLY B C 1
ATOM 3821 O O . GLY B 1 214 ? 2.051 -22.922 0.687 1 98 214 GLY B O 1
ATOM 3822 N N . SER B 1 215 ? 0.421 -21.484 0.224 1 97.44 215 SER B N 1
ATOM 3823 C CA . SER B 1 215 ? -0.37 -21.797 1.41 1 97.44 215 SER B CA 1
ATOM 3824 C C . SER B 1 215 ? -0.86 -23.234 1.385 1 97.44 215 SER B C 1
ATOM 3826 O O . SER B 1 215 ? -1.25 -23.75 0.332 1 97.44 215 SER B O 1
ATOM 3828 N N . GLU B 1 216 ? -0.859 -23.797 2.568 1 96.12 216 GLU B N 1
ATOM 3829 C CA . GLU B 1 216 ? -1.465 -25.125 2.725 1 96.12 216 GLU B CA 1
ATOM 3830 C C . GLU B 1 216 ? -2.984 -25.047 2.607 1 96.12 216 GLU B C 1
ATOM 3832 O O . GLU B 1 216 ? -3.607 -24.109 3.121 1 96.12 216 GLU B O 1
ATOM 3837 N N . CYS B 1 217 ? -3.463 -26.016 1.916 1 97.44 217 CYS B N 1
ATOM 3838 C CA . CYS B 1 217 ? -4.914 -26.109 1.786 1 97.44 217 CYS B CA 1
ATOM 3839 C C . CYS B 1 217 ? -5.535 -26.719 3.037 1 97.44 217 CYS B C 1
ATOM 3841 O O . CYS B 1 217 ? -5.234 -27.875 3.391 1 97.44 217 CYS B O 1
ATOM 3843 N N . ASP B 1 218 ? -6.375 -25.969 3.742 1 97.56 218 ASP B N 1
ATOM 3844 C CA . ASP B 1 218 ? -6.93 -26.438 5.008 1 97.56 218 ASP B CA 1
ATOM 3845 C C . ASP B 1 218 ? -8.453 -26.422 4.977 1 97.56 218 ASP B C 1
ATOM 3847 O O . ASP B 1 218 ? -9.102 -26.281 6.02 1 97.56 218 ASP B O 1
ATOM 3851 N N . GLY B 1 219 ? -9.031 -26.562 3.832 1 96.94 219 GLY B N 1
ATOM 3852 C CA . GLY B 1 219 ? -10.469 -26.641 3.617 1 96.94 219 GLY B CA 1
ATOM 3853 C C . GLY B 1 219 ? -10.852 -26.609 2.15 1 96.94 219 GLY B C 1
ATOM 3854 O O . GLY B 1 219 ? -10.023 -26.312 1.29 1 96.94 219 GLY B O 1
ATOM 3855 N N . ASP B 1 220 ? -12.117 -27.109 1.858 1 97.69 220 ASP B N 1
ATOM 3856 C CA . ASP B 1 220 ? -12.602 -26.969 0.49 1 97.69 220 ASP B CA 1
ATOM 3857 C C . ASP B 1 220 ? -12.945 -25.516 0.172 1 97.69 220 ASP B C 1
ATOM 3859 O O . ASP B 1 220 ? -12.914 -24.656 1.058 1 97.69 220 ASP B O 1
ATOM 3863 N N . MET B 1 221 ? -13.258 -25.266 -1.063 1 98.31 221 MET B N 1
ATOM 3864 C CA . MET B 1 221 ? -13.391 -23.875 -1.499 1 98.31 221 MET B CA 1
ATOM 3865 C C . MET B 1 221 ? -14.664 -23.25 -0.936 1 98.31 221 MET B C 1
ATOM 3867 O O . MET B 1 221 ? -14.773 -22.031 -0.843 1 98.31 221 MET B O 1
ATOM 3871 N N . VAL B 1 222 ? -15.703 -24.062 -0.583 1 98.44 222 VAL B N 1
ATOM 3872 C CA . VAL B 1 222 ? -16.891 -23.516 0.072 1 98.44 222 VAL B CA 1
ATOM 3873 C C . VAL B 1 222 ? -16.516 -23.031 1.473 1 98.44 222 VAL B C 1
ATOM 3875 O O . VAL B 1 222 ? -16.828 -21.891 1.838 1 98.44 222 VAL B O 1
ATOM 3878 N N . GLU B 1 223 ? -15.828 -23.844 2.174 1 97.75 223 GLU B N 1
ATOM 3879 C CA . GLU B 1 223 ? -15.398 -23.484 3.521 1 97.75 223 GLU B CA 1
ATOM 3880 C C . GLU B 1 223 ? -14.438 -22.297 3.496 1 97.75 223 GLU B C 1
ATOM 3882 O O . GLU B 1 223 ? -14.516 -21.406 4.352 1 97.75 223 GLU B O 1
ATOM 3887 N N . THR B 1 224 ? -13.547 -22.312 2.602 1 98.5 224 THR B N 1
ATOM 3888 C CA . THR B 1 224 ? -12.586 -21.219 2.459 1 98.5 224 THR B CA 1
ATOM 3889 C C . THR B 1 224 ? -13.297 -19.906 2.191 1 98.5 224 THR B C 1
ATOM 3891 O O . THR B 1 224 ? -13.039 -18.906 2.863 1 98.5 224 THR B O 1
ATOM 3894 N N . ALA B 1 225 ? -14.211 -19.953 1.242 1 98.44 225 ALA B N 1
ATOM 3895 C CA . ALA B 1 225 ? -14.945 -18.734 0.883 1 98.44 225 ALA B CA 1
ATOM 3896 C C . ALA B 1 225 ? -15.758 -18.219 2.066 1 98.44 225 ALA B C 1
ATOM 3898 O O . ALA B 1 225 ? -15.797 -17.016 2.316 1 98.44 225 ALA B O 1
ATOM 3899 N N . ARG B 1 226 ? -16.391 -19.125 2.797 1 98.12 226 ARG B N 1
ATOM 3900 C CA . ARG B 1 226 ? -17.172 -18.734 3.971 1 98.12 226 ARG B CA 1
ATOM 3901 C C . ARG B 1 226 ? -16.266 -18.125 5.047 1 98.12 226 ARG B C 1
ATOM 3903 O O . ARG B 1 226 ? -16.625 -17.125 5.668 1 98.12 226 ARG B O 1
ATOM 3910 N N . CYS B 1 227 ? -15.164 -18.75 5.258 1 98 227 CYS B N 1
ATOM 3911 C CA . CYS B 1 227 ? -14.203 -18.234 6.223 1 98 227 CYS B CA 1
ATOM 3912 C C . CYS B 1 227 ? -13.758 -16.828 5.848 1 98 227 CYS B C 1
ATOM 3914 O O . CYS B 1 227 ? -13.727 -15.93 6.691 1 98 227 CYS B O 1
ATOM 3916 N N . PHE B 1 228 ? -13.398 -16.641 4.535 1 97.94 228 PHE B N 1
ATOM 3917 C CA . PHE B 1 228 ? -12.969 -15.328 4.059 1 97.94 228 PHE B CA 1
ATOM 3918 C C . PHE B 1 228 ? -14.07 -14.297 4.258 1 97.94 228 PHE B C 1
ATOM 3920 O O . PHE B 1 228 ? -13.812 -13.188 4.734 1 97.94 228 PHE B O 1
ATOM 3927 N N . ALA B 1 229 ? -15.297 -14.672 3.951 1 97.31 229 ALA B N 1
ATOM 3928 C CA . ALA B 1 229 ? -16.422 -13.766 4.117 1 97.31 229 ALA B CA 1
ATOM 3929 C C . ALA B 1 229 ? -16.594 -13.367 5.582 1 97.31 229 ALA B C 1
ATOM 3931 O O . ALA B 1 229 ? -16.828 -12.195 5.887 1 97.31 229 ALA B O 1
ATOM 3932 N N . ASN B 1 230 ? -16.484 -14.344 6.426 1 96.62 230 ASN B N 1
ATOM 3933 C CA . ASN B 1 230 ? -16.609 -14.094 7.855 1 96.62 230 ASN B CA 1
ATOM 3934 C C . ASN B 1 230 ? -15.523 -13.141 8.352 1 96.62 230 ASN B C 1
ATOM 3936 O O . ASN B 1 230 ? -15.812 -12.188 9.078 1 96.62 230 ASN B O 1
ATOM 3940 N N . LEU B 1 231 ? -14.273 -13.359 7.988 1 95.69 231 LEU B N 1
ATOM 3941 C CA . LEU B 1 231 ? -13.148 -12.531 8.406 1 95.69 231 LEU B CA 1
ATOM 3942 C C . LEU B 1 231 ? -13.289 -11.117 7.859 1 95.69 231 LEU B C 1
ATOM 3944 O O . LEU B 1 231 ? -12.898 -10.148 8.516 1 95.69 231 LEU B O 1
ATOM 3948 N N . LEU B 1 232 ? -13.828 -11.016 6.676 1 94.44 232 LEU B N 1
ATOM 3949 C CA . LEU B 1 232 ? -14.039 -9.719 6.047 1 94.44 232 LEU B CA 1
ATOM 3950 C C . LEU B 1 232 ? -15.297 -9.055 6.586 1 94.44 232 LEU B C 1
ATOM 3952 O O . LEU B 1 232 ? -15.57 -7.891 6.285 1 94.44 232 LEU B O 1
ATOM 3956 N N . GLN B 1 233 ? -16.109 -9.836 7.363 1 93.06 233 GLN B N 1
ATOM 3957 C CA . GLN B 1 233 ? -17.344 -9.367 7.988 1 93.06 233 GLN B CA 1
ATOM 3958 C C . GLN B 1 233 ? -18.344 -8.859 6.945 1 93.06 233 GLN B C 1
ATOM 3960 O O . GLN B 1 233 ? -18.891 -7.77 7.09 1 93.06 233 GLN B O 1
ATOM 3965 N N . VAL B 1 234 ? -18.5 -9.664 5.957 1 92.62 234 VAL B N 1
ATOM 3966 C CA . VAL B 1 234 ? -19.5 -9.367 4.934 1 92.62 234 VAL B CA 1
ATOM 3967 C C . VAL B 1 234 ? -20.406 -10.578 4.723 1 92.62 234 VAL B C 1
ATOM 3969 O O . VAL B 1 234 ? -20.031 -11.703 5.039 1 92.62 234 VAL B O 1
ATOM 3972 N N . ASP B 1 235 ? -21.547 -10.289 4.168 1 93.5 235 ASP B N 1
ATOM 3973 C CA . ASP B 1 235 ? -22.484 -11.344 3.811 1 93.5 235 ASP B CA 1
ATOM 3974 C C . ASP B 1 235 ? -22.516 -11.562 2.299 1 93.5 235 ASP B C 1
ATOM 3976 O O . ASP B 1 235 ? -22.672 -10.609 1.531 1 93.5 235 ASP B O 1
ATOM 3980 N N . VAL B 1 236 ? -22.25 -12.742 1.908 1 96 236 VAL B N 1
ATOM 3981 C CA . VAL B 1 236 ? -22.297 -13.094 0.494 1 96 236 VAL B CA 1
ATOM 3982 C C . VAL B 1 236 ? -23.062 -14.406 0.311 1 96 236 VAL B C 1
ATOM 3984 O O . VAL B 1 236 ? -23.031 -15.273 1.187 1 96 236 VAL B O 1
ATOM 3987 N N . LYS B 1 237 ? -23.859 -14.5 -0.78 1 96.62 237 LYS B N 1
ATOM 3988 C CA . LYS B 1 237 ? -24.531 -15.75 -1.128 1 96.62 237 LYS B CA 1
ATOM 3989 C C . LYS B 1 237 ? -23.578 -16.703 -1.84 1 96.62 237 LYS B C 1
ATOM 3991 O O . LYS B 1 237 ? -23.016 -16.375 -2.883 1 96.62 237 LYS B O 1
ATOM 3996 N N . ILE B 1 238 ? -23.359 -17.844 -1.254 1 97.31 238 ILE B N 1
ATOM 3997 C CA . ILE B 1 238 ? -22.484 -18.875 -1.822 1 97.31 238 ILE B CA 1
ATOM 3998 C C . ILE B 1 238 ? -23.328 -20.078 -2.242 1 97.31 238 ILE B C 1
ATOM 4000 O O . ILE B 1 238 ? -24.016 -20.688 -1.416 1 97.31 23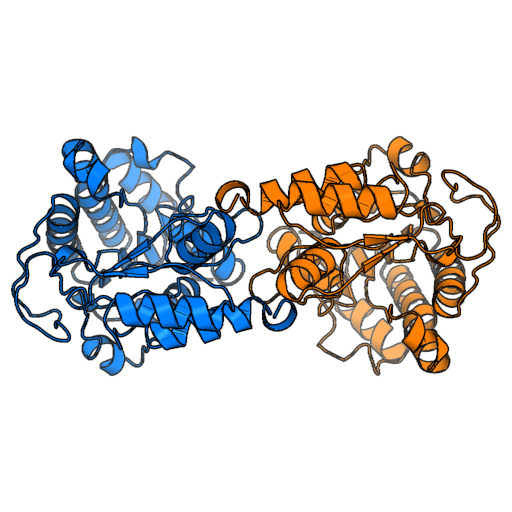8 ILE B O 1
ATOM 4004 N N . GLU B 1 239 ? -23.328 -20.297 -3.467 1 97.88 239 GLU B N 1
ATOM 4005 C CA . GLU B 1 239 ? -23.953 -21.5 -4.016 1 97.88 239 GLU B CA 1
ATOM 4006 C C . GLU B 1 239 ? -22.938 -22.609 -4.25 1 97.88 239 GLU B C 1
ATOM 4008 O O . GLU B 1 239 ? -21.844 -22.344 -4.75 1 97.88 239 GLU B O 1
ATOM 4013 N N . GLU B 1 240 ? -23.359 -23.766 -3.889 1 97.25 240 GLU B N 1
ATOM 4014 C CA . GLU B 1 240 ? -22.453 -24.891 -4.051 1 97.25 240 GLU B CA 1
ATOM 4015 C C . GLU B 1 240 ? -22.578 -25.516 -5.438 1 97.25 240 GLU B C 1
ATOM 4017 O O . GLU B 1 240 ? -23.688 -25.688 -5.945 1 97.25 240 GLU B O 1
ATOM 4022 N N . SER B 1 241 ? -21.453 -25.719 -6.031 1 96.62 241 SER B N 1
ATOM 4023 C CA . SER B 1 241 ? -21.406 -26.375 -7.328 1 96.62 241 SER B CA 1
ATOM 4024 C C . SER B 1 241 ? -20.828 -27.781 -7.207 1 96.62 241 SER B C 1
ATOM 4026 O O . SER B 1 241 ? -20.5 -28.234 -6.105 1 96.62 241 SER B O 1
ATOM 4028 N N . ASP B 1 242 ? -20.688 -28.469 -8.445 1 95.12 242 ASP B N 1
ATOM 4029 C CA . ASP B 1 242 ? -20.219 -29.844 -8.43 1 95.12 242 ASP B CA 1
ATOM 4030 C C . ASP B 1 242 ? -18.828 -29.969 -9.047 1 95.12 242 ASP B C 1
ATOM 4032 O O . ASP B 1 242 ? -18.391 -31.078 -9.375 1 95.12 242 ASP B O 1
ATOM 4036 N N . LEU B 1 243 ? -18.188 -28.875 -9.117 1 93.56 243 LEU B N 1
ATOM 4037 C CA . LEU B 1 243 ? -16.844 -28.922 -9.68 1 93.56 243 LEU B CA 1
ATOM 4038 C C . LEU B 1 243 ? -15.93 -29.781 -8.828 1 93.56 243 LEU B C 1
ATOM 4040 O O . LEU B 1 243 ? -15.898 -29.656 -7.602 1 93.56 243 LEU B O 1
ATOM 4044 N N . THR B 1 244 ? -15.25 -30.734 -9.484 1 94.62 244 THR B N 1
ATOM 4045 C CA . THR B 1 244 ? -14.266 -31.562 -8.797 1 94.62 244 THR B CA 1
ATOM 4046 C C . THR B 1 244 ? -12.852 -31.219 -9.258 1 94.62 244 THR B C 1
ATOM 4048 O O . THR B 1 244 ? -12.531 -31.359 -10.445 1 94.62 244 THR B O 1
ATOM 4051 N N . ARG B 1 245 ? -12.047 -30.734 -8.297 1 94.56 245 ARG B N 1
ATOM 4052 C CA . ARG B 1 245 ? -10.672 -30.328 -8.547 1 94.56 245 ARG B CA 1
ATOM 4053 C C . ARG B 1 245 ? -9.82 -30.453 -7.289 1 94.56 245 ARG B C 1
ATOM 4055 O O . ARG B 1 245 ? -10.281 -30.125 -6.191 1 94.56 245 ARG B O 1
ATOM 4062 N N . ASN B 1 246 ? -8.664 -31.031 -7.445 1 95.88 246 ASN B N 1
ATOM 4063 C CA . ASN B 1 246 ? -7.723 -31.031 -6.332 1 95.88 246 ASN B CA 1
ATOM 4064 C C . ASN B 1 246 ? -6.375 -30.438 -6.738 1 95.88 246 ASN B C 1
ATOM 4066 O O . ASN B 1 246 ? -5.633 -31.047 -7.516 1 95.88 246 ASN B O 1
ATOM 4070 N N . LEU B 1 247 ? -6.105 -29.281 -6.227 1 97.25 247 LEU B N 1
ATOM 4071 C CA . LEU B 1 247 ? -4.836 -28.609 -6.465 1 97.25 247 LEU B CA 1
ATOM 4072 C C . LEU B 1 247 ? -4.07 -28.406 -5.16 1 97.25 247 LEU B C 1
ATOM 4074 O O . LEU B 1 247 ? -3.145 -27.594 -5.098 1 97.25 247 LEU B O 1
ATOM 4078 N N . ALA B 1 248 ? -4.484 -29.094 -4.094 1 97.31 248 ALA B N 1
ATOM 4079 C CA . ALA B 1 248 ? -3.826 -28.969 -2.795 1 97.31 248 ALA B CA 1
ATOM 4080 C C . ALA B 1 248 ? -2.375 -29.438 -2.869 1 97.31 248 ALA B C 1
ATOM 4082 O O . ALA B 1 248 ? -2.1 -30.562 -3.307 1 97.31 248 ALA B O 1
ATOM 4083 N N . MET B 1 249 ? -1.502 -28.578 -2.426 1 97.62 249 MET B N 1
ATOM 4084 C CA . MET B 1 249 ? -0.076 -28.859 -2.549 1 97.62 249 MET B CA 1
ATOM 4085 C C . MET B 1 249 ? 0.506 -29.312 -1.209 1 97.62 249 MET B C 1
ATOM 4087 O O . MET B 1 249 ? 0.24 -28.688 -0.177 1 97.62 249 MET B O 1
ATOM 4091 N N . ASP B 1 250 ? 1.237 -30.391 -1.278 1 97.69 250 ASP B N 1
ATOM 4092 C CA . ASP B 1 250 ? 2.051 -30.797 -0.134 1 97.69 250 ASP B CA 1
ATOM 4093 C C . ASP B 1 250 ? 3.33 -29.969 -0.055 1 97.69 250 ASP B C 1
ATOM 4095 O O . ASP B 1 250 ? 4.168 -30.016 -0.957 1 97.69 250 ASP B O 1
ATOM 4099 N N . THR B 1 251 ? 3.518 -29.234 1.079 1 97.12 251 THR B N 1
ATOM 4100 C CA . THR B 1 251 ? 4.672 -28.344 1.178 1 97.12 251 THR B CA 1
ATOM 4101 C C . THR B 1 251 ? 5.742 -28.953 2.082 1 97.12 251 THR B C 1
ATOM 4103 O O . THR B 1 251 ? 6.578 -28.234 2.631 1 97.12 251 THR B O 1
ATOM 4106 N N . GLY B 1 252 ? 5.684 -30.234 2.281 1 96.69 252 GLY B N 1
ATOM 4107 C CA . GLY B 1 252 ? 6.668 -30.922 3.104 1 96.69 252 GLY B CA 1
ATOM 4108 C C . GLY B 1 252 ? 8.094 -30.672 2.652 1 96.69 252 GLY B C 1
ATOM 4109 O O . GLY B 1 252 ? 8.984 -30.453 3.477 1 96.69 252 GLY B O 1
ATOM 4110 N N . LYS B 1 253 ? 8.32 -30.719 1.363 1 97.44 253 LYS B N 1
ATOM 4111 C CA . LYS B 1 253 ? 9.648 -30.5 0.8 1 97.44 253 LYS B CA 1
ATOM 4112 C C . LYS B 1 253 ? 10.188 -29.125 1.209 1 97.44 253 LYS B C 1
ATOM 4114 O O . LYS B 1 253 ? 11.359 -29 1.568 1 97.44 253 LYS B O 1
ATOM 4119 N N . LEU B 1 254 ? 9.422 -28.078 1.221 1 97.56 254 LEU B N 1
ATOM 4120 C CA . LEU B 1 254 ? 9.82 -26.734 1.612 1 97.56 254 LEU B CA 1
ATOM 4121 C C . LEU B 1 254 ? 10.141 -26.672 3.104 1 97.56 254 LEU B C 1
ATOM 4123 O O . LEU B 1 254 ? 11.117 -26.047 3.51 1 97.56 254 LEU B O 1
ATOM 4127 N N . ARG B 1 255 ? 9.258 -27.312 3.838 1 97.19 255 ARG B N 1
ATOM 4128 C CA . ARG B 1 255 ? 9.406 -27.281 5.289 1 97.19 255 ARG B CA 1
ATOM 4129 C C . ARG B 1 255 ? 10.742 -27.891 5.711 1 97.19 255 ARG B C 1
ATOM 4131 O O . ARG B 1 255 ? 11.336 -27.469 6.707 1 97.19 255 ARG B O 1
ATOM 4138 N N . ALA B 1 256 ? 11.172 -28.828 4.957 1 97.25 256 ALA B N 1
ATOM 4139 C CA . ALA B 1 256 ? 12.461 -29.469 5.227 1 97.25 256 ALA B CA 1
ATOM 4140 C C . ALA B 1 256 ? 13.602 -28.453 5.094 1 97.25 256 ALA B C 1
ATOM 4142 O O . ALA B 1 256 ? 14.688 -28.656 5.637 1 97.25 256 ALA B O 1
ATOM 4143 N N . HIS B 1 257 ? 13.398 -27.359 4.391 1 97.88 257 HIS B N 1
ATOM 4144 C CA . HIS B 1 257 ? 14.398 -26.312 4.215 1 97.88 257 HIS B CA 1
ATOM 4145 C C . HIS B 1 257 ? 14.086 -25.094 5.082 1 97.88 257 HIS B C 1
ATOM 4147 O O . HIS B 1 257 ? 14.664 -24.031 4.895 1 97.88 257 HIS B O 1
ATOM 4153 N N . GLY B 1 258 ? 13.125 -25.188 5.941 1 97.81 258 GLY B N 1
ATOM 4154 C CA . GLY B 1 258 ? 12.82 -24.141 6.898 1 97.81 258 GLY B CA 1
ATOM 4155 C C . GLY B 1 258 ? 11.875 -23.078 6.348 1 97.81 258 GLY B C 1
ATOM 4156 O O . GLY B 1 258 ? 11.758 -22 6.906 1 97.81 258 GLY B O 1
ATOM 4157 N N . ILE B 1 259 ? 11.234 -23.297 5.246 1 98.44 259 ILE B N 1
ATOM 4158 C CA . ILE B 1 259 ? 10.281 -22.359 4.66 1 98.44 259 ILE B CA 1
ATOM 4159 C C . ILE B 1 259 ? 8.859 -22.828 4.941 1 98.44 259 ILE B C 1
ATOM 4161 O O . ILE B 1 259 ? 8.516 -23.969 4.672 1 98.44 259 ILE B O 1
ATOM 4165 N N . GLU B 1 260 ? 8.086 -21.969 5.523 1 97.69 260 GLU B N 1
ATOM 4166 C CA . GLU B 1 260 ? 6.715 -22.312 5.879 1 97.69 260 GLU B CA 1
ATOM 4167 C C . GLU B 1 260 ? 5.742 -21.219 5.422 1 97.69 260 GLU B C 1
ATOM 4169 O O . GLU B 1 260 ? 6.117 -20.062 5.297 1 97.69 260 GLU B O 1
ATOM 4174 N N . PHE B 1 261 ? 4.566 -21.656 5.141 1 98.12 261 PHE B N 1
ATOM 4175 C CA . PHE B 1 261 ? 3.477 -20.75 4.781 1 98.12 261 PHE B CA 1
ATOM 4176 C C . PHE B 1 261 ? 2.328 -20.875 5.777 1 98.12 261 PHE B C 1
ATOM 4178 O O . PHE B 1 261 ? 2.137 -21.922 6.391 1 98.12 261 PHE B O 1
ATOM 4185 N N . SER B 1 262 ? 1.607 -19.797 5.949 1 98 262 SER B N 1
ATOM 4186 C CA . SER B 1 262 ? 0.312 -19.875 6.617 1 98 262 SER B CA 1
ATOM 4187 C C . SER B 1 262 ? -0.647 -20.781 5.844 1 98 262 SER B C 1
ATOM 4189 O O . SER B 1 262 ? -0.521 -20.922 4.625 1 98 262 SER B O 1
ATOM 4191 N N . SER B 1 263 ? -1.58 -21.375 6.613 1 98.19 263 SER B N 1
ATOM 4192 C CA . SER B 1 263 ? -2.662 -22.078 5.926 1 98.19 263 SER B CA 1
ATOM 4193 C C . SER B 1 263 ? -3.512 -21.109 5.105 1 98.19 263 SER B C 1
ATOM 4195 O O . SER B 1 263 ? -3.451 -19.891 5.309 1 98.19 263 SER B O 1
ATOM 4197 N N . THR B 1 264 ? -4.266 -21.656 4.156 1 98.12 264 THR B N 1
ATOM 4198 C CA . THR B 1 264 ? -5.105 -20.828 3.283 1 98.12 264 THR B CA 1
ATOM 4199 C C . THR B 1 264 ? -6.023 -19.938 4.105 1 98.12 264 THR B C 1
ATOM 4201 O O . THR B 1 264 ? -6.055 -18.719 3.904 1 98.12 264 THR B O 1
ATOM 4204 N N . ARG B 1 265 ? -6.766 -20.5 5.027 1 96.69 265 ARG B N 1
ATOM 4205 C CA . ARG B 1 265 ? -7.707 -19.719 5.824 1 96.69 265 ARG B CA 1
ATOM 4206 C C . ARG B 1 265 ? -6.973 -18.844 6.832 1 96.69 265 ARG B C 1
ATOM 4208 O O . ARG B 1 265 ? -7.395 -17.719 7.109 1 96.69 265 ARG B O 1
ATOM 4215 N N . GLY B 1 266 ? -5.801 -19.219 7.27 1 96.94 266 GLY B N 1
ATOM 4216 C CA . GLY B 1 266 ? -5.008 -18.469 8.219 1 96.94 266 GLY B CA 1
ATOM 4217 C C . GLY B 1 266 ? -4.324 -17.266 7.602 1 96.94 266 GLY B C 1
ATOM 4218 O O . GLY B 1 266 ? -4.105 -16.25 8.273 1 96.94 266 GLY B O 1
ATOM 4219 N N . ALA B 1 267 ? -3.994 -17.359 6.355 1 97.88 267 ALA B N 1
ATOM 4220 C CA . ALA B 1 267 ? -3.217 -16.328 5.672 1 97.88 267 ALA B CA 1
ATOM 4221 C C . ALA B 1 267 ? -4.008 -15.031 5.555 1 97.88 267 ALA B C 1
ATOM 4223 O O . ALA B 1 267 ? -3.43 -13.938 5.543 1 97.88 267 ALA B O 1
ATOM 4224 N N . LEU B 1 268 ? -5.359 -15.164 5.496 1 97.12 268 LEU B N 1
ATOM 4225 C CA . LEU B 1 268 ? -6.152 -13.945 5.375 1 97.12 268 LEU B CA 1
ATOM 4226 C C . LEU B 1 268 ? -6.082 -13.117 6.656 1 97.12 268 LEU B C 1
ATOM 4228 O O . LEU B 1 268 ? -6.086 -11.883 6.605 1 97.12 268 LEU B O 1
ATOM 4232 N N . ARG B 1 269 ? -5.973 -13.758 7.836 1 96.06 269 ARG B N 1
ATOM 4233 C CA . ARG B 1 269 ? -5.809 -13.031 9.086 1 96.06 269 ARG B CA 1
ATOM 4234 C C . ARG B 1 269 ? -4.52 -12.211 9.078 1 96.06 269 ARG B C 1
ATOM 4236 O O . ARG B 1 269 ? -4.504 -11.07 9.531 1 96.06 269 ARG B O 1
ATOM 4243 N N . VAL B 1 270 ? -3.502 -12.82 8.562 1 97.06 270 VAL B N 1
ATOM 4244 C CA . VAL B 1 270 ? -2.223 -12.125 8.445 1 97.06 270 VAL B CA 1
ATOM 4245 C C . VAL B 1 270 ? -2.371 -10.914 7.531 1 97.06 270 VAL B C 1
ATOM 4247 O O . VAL B 1 270 ? -1.928 -9.812 7.867 1 97.06 270 VAL B O 1
ATOM 4250 N N . CYS B 1 271 ? -3.023 -11.102 6.402 1 97.38 271 CYS B N 1
ATOM 4251 C CA . CYS B 1 271 ? -3.246 -10.047 5.426 1 97.38 271 CYS B CA 1
ATOM 4252 C C . CYS B 1 271 ? -4.008 -8.883 6.047 1 97.38 271 CYS B C 1
ATOM 4254 O O . CYS B 1 271 ? -3.596 -7.727 5.93 1 97.38 271 CYS B O 1
ATOM 4256 N N . LEU B 1 272 ? -5.113 -9.203 6.785 1 96.44 272 LEU B N 1
ATOM 4257 C CA . LEU B 1 272 ? -5.938 -8.172 7.418 1 96.44 272 LEU B CA 1
ATOM 4258 C C . LEU B 1 272 ? -5.137 -7.402 8.461 1 96.44 272 LEU B C 1
ATOM 4260 O O . LEU B 1 272 ? -5.309 -6.191 8.617 1 96.44 272 LEU B O 1
ATOM 4264 N N . GLY B 1 273 ? -4.258 -8.07 9.18 1 95.88 273 GLY B N 1
ATOM 4265 C CA . GLY B 1 273 ? -3.371 -7.41 10.125 1 95.88 273 GLY B CA 1
ATOM 4266 C C . GLY B 1 273 ? -2.385 -6.469 9.461 1 95.88 273 GLY B C 1
ATOM 4267 O O . GLY B 1 273 ? -2.17 -5.352 9.938 1 95.88 273 GLY B O 1
ATOM 4268 N N . ASP B 1 274 ? -1.778 -6.945 8.344 1 96.81 274 ASP B N 1
ATOM 4269 C CA . ASP B 1 274 ? -0.789 -6.156 7.617 1 96.81 274 ASP B CA 1
ATOM 4270 C C . ASP B 1 274 ? -1.385 -4.836 7.137 1 96.81 274 ASP B C 1
ATOM 4272 O O . ASP B 1 274 ? -0.678 -3.832 7.031 1 96.81 274 ASP B O 1
ATOM 4276 N N . TYR B 1 275 ? -2.693 -4.848 6.855 1 95.25 275 TYR B N 1
ATOM 4277 C CA . TYR B 1 275 ? -3.342 -3.666 6.297 1 95.25 275 TYR B CA 1
ATOM 4278 C C . TYR B 1 275 ? -4.148 -2.932 7.359 1 95.25 275 TYR B C 1
ATOM 4280 O O . TYR B 1 275 ? -4.852 -1.964 7.059 1 95.25 275 TYR B O 1
ATOM 4288 N N . ARG B 1 276 ? -4.098 -3.398 8.617 1 90.56 276 ARG B N 1
ATOM 4289 C CA . ARG B 1 276 ? -4.77 -2.781 9.758 1 90.56 276 ARG B CA 1
ATOM 4290 C C . ARG B 1 276 ? -6.262 -2.623 9.492 1 90.56 276 ARG B C 1
ATOM 4292 O O . ARG B 1 276 ? -6.84 -1.568 9.758 1 90.56 276 ARG B O 1
ATOM 4299 N N . LEU B 1 277 ? -6.828 -3.568 8.875 1 87.56 277 LEU B N 1
ATOM 4300 C CA . LEU B 1 277 ? -8.234 -3.475 8.492 1 87.56 277 LEU B CA 1
ATOM 4301 C C . LEU B 1 277 ? -9.141 -3.682 9.703 1 87.56 277 LEU B C 1
ATOM 4303 O O . LEU B 1 277 ? -10.344 -3.422 9.625 1 87.56 277 LEU B O 1
ATOM 4307 N N . GLY B 1 278 ? -8.508 -4.215 10.789 1 76.25 278 GLY B N 1
ATOM 4308 C CA . GLY B 1 278 ? -9.281 -4.25 12.016 1 76.25 278 GLY B CA 1
ATOM 4309 C C . GLY B 1 278 ? -9.891 -2.91 12.375 1 76.25 278 GLY B C 1
ATOM 4310 O O . GLY B 1 278 ? -10.891 -2.852 13.094 1 76.25 278 GLY B O 1
ATOM 4311 N N . TYR B 1 279 ? -9.312 -1.975 11.805 1 70.38 279 TYR B N 1
ATOM 4312 C CA . TYR B 1 279 ? -9.812 -0.621 12.023 1 70.38 279 TYR B CA 1
ATOM 4313 C C . TYR B 1 279 ? -11.18 -0.427 11.375 1 70.38 279 TYR B C 1
ATOM 4315 O O . TYR B 1 279 ? -12 0.343 11.875 1 70.38 279 TYR B O 1
ATOM 4323 N N . LEU B 1 280 ? -11.445 -1.033 10.289 1 71.5 280 LEU B N 1
ATOM 4324 C CA . LEU B 1 280 ? -12.695 -0.888 9.555 1 71.5 280 LEU B CA 1
ATOM 4325 C C . LEU B 1 280 ? -13.75 -1.853 10.078 1 71.5 280 LEU B C 1
ATOM 4327 O O . LEU B 1 280 ? -14.93 -1.735 9.734 1 71.5 280 LEU B O 1
ATOM 4331 N N . MET B 1 281 ? -13.305 -2.801 10.883 1 67.44 281 MET B N 1
ATOM 4332 C CA . MET B 1 281 ? -14.195 -3.867 11.328 1 67.44 281 MET B CA 1
ATOM 4333 C C . MET B 1 281 ? -14.695 -3.6 12.75 1 67.44 281 MET B C 1
ATOM 4335 O O . MET B 1 281 ? -14 -2.963 13.547 1 67.44 281 MET B O 1
#

Nearest PDB structures (foldseek):
  3sc6-assembly2_B  TM=9.063E-01  e=1.651E-21  Bacillus anthracis str. Ames
  3sc6-assembly5_E  TM=8.976E-01  e=2.531E-21  Bacillus anthracis str. Ames
  1vl0-assembly1_B  TM=8.671E-01  e=1.651E-21  Clostridium acetobutylicum ATCC 824
  5u9c-assembly1_F  TM=8.740E-01  e=1.182E-19  Yersinia enterocolitica
  2ydx-assembly1_B  TM=7.958E-01  e=4.659E-21  Homo sapiens

Solvent-accessible surface area (backbone atoms only — not comparable to full-atom values): 28896 Å² total; per-residue (Å²): 118,63,30,35,34,32,34,36,42,81,36,61,64,25,36,50,46,54,60,74,36,58,88,71,40,43,74,45,59,71,60,86,74,42,76,80,71,50,50,61,67,55,50,31,51,49,40,62,70,68,51,34,51,28,33,42,40,54,48,60,67,78,52,52,68,51,18,56,75,36,47,67,61,29,39,43,40,35,25,48,44,48,34,34,51,21,49,27,25,51,74,63,66,22,45,34,41,38,61,40,40,36,44,29,34,30,66,41,79,66,78,66,61,42,50,81,81,54,86,68,42,41,70,46,55,42,18,44,30,32,46,50,20,47,54,48,23,38,70,63,20,59,61,23,30,31,32,25,30,48,53,50,34,78,76,64,28,84,75,42,65,81,70,92,25,64,70,56,50,50,53,29,21,38,73,72,65,43,73,43,75,32,14,76,48,26,30,45,18,45,19,42,44,69,59,52,53,61,50,46,61,69,52,71,71,49,73,42,45,74,39,47,49,52,16,34,46,80,49,29,40,42,56,41,50,51,49,50,31,56,77,68,69,52,68,64,53,73,43,78,48,84,52,77,43,40,40,19,42,34,45,63,75,39,44,75,73,73,48,84,60,51,38,23,72,54,26,52,57,52,52,39,57,41,29,50,44,66,74,60,99,119,61,30,36,32,30,34,36,42,81,36,61,66,24,36,50,46,54,61,74,38,57,89,72,41,44,73,43,60,71,60,86,75,43,75,81,70,50,49,61,66,56,52,31,50,51,40,61,71,68,53,34,53,29,34,42,41,54,50,61,68,78,52,53,68,54,18,57,76,37,47,67,63,31,39,45,40,34,25,47,43,49,35,34,49,22,50,27,24,51,74,63,66,22,46,34,40,38,63,41,40,35,44,29,34,31,67,40,80,67,77,64,62,42,51,80,82,53,86,70,42,42,70,46,54,43,17,43,29,32,46,51,20,48,53,49,23,38,70,64,20,59,62,24,32,32,31,25,30,46,55,49,33,77,75,65,30,86,75,43,63,82,70,94,26,65,70,56,51,50,53,29,20,39,72,71,66,42,72,43,77,31,13,74,48,25,30,44,19,46,20,42,44,68,58,51,53,62,50,47,62,69,51,71,72,48,73,42,44,75,40,47,49,54,17,33,46,80,49,28,42,42,57,41,50,50,50,50,31,56,76,69,70,51,68,62,53,75,41,78,48,84,52,76,42,39,40,19,44,33,44,62,74,38,44,75,74,73,46,82,61,51,38,23,74,55,27,53,58,54,51,39,58,41,30,51,44,66,73,58,99

pLDDT: mean 95.94, std 4.32, range [67.44, 98.94]

Organism: NCBI:txid853

Radius of gyration: 26.71 Å; Cα contacts (8 Å, |Δi|>4): 1232; chains: 2; bounding box: 53×76×58 Å

Secondary structure (DSSP, 8-state):
--EEEEESTTSHHHHHHHHHHBTTBEEEEPPTTHHHH--HHHHHHHHHHH--SEEEE------HHHHHH-HHHHHIIIIIHHHHHHHHHHHHT-EEEEEEEGGGGTT----SPBPTTSPP---SHHHHHHHHHHHHHHHH-TT-EEEEE-EEE----TT------HHHHHHHHHHHTPEEEEETTEEE-EEEHHHHHHHHHHHTTSPSEEEE-S-B--S-HHHHHHHHHHHHT---EEEEE---EEEPBP-HHHHTTT----BHHHHHHHHHHHTTGGGT-/--EEEEESTTSHHHHHHHHHHBTTBEEEEPPTTHHHH--HHHHHHHHHHH--SEEEE------HHHHHH-HHHHHIIIIIHHHHHHHHHHHHT-EEEEEEEGGGGTT----SPBPTTSPP---SHHHHHHHHHHHHHHHH-TT-EEEEE-EEE----TT------HHHHHHHHHHHTPEEEEETTEEE-EEEHHHHHHHHHHHTTSPSEEEE-SPBP-S-HHHHHHHHHHHHT---EEEEE---EEEPBP-HHHHTTT----BHHHHHHHHHHHTTGGGT-

Sequence (562 aa):
MKRVLVTGAGGFVGARILDMWRGKFALCAFPSDTLRTADESAVLRFILKEHPDVIVHTAALSNTQYCQQEPEDSFRANVLLPEWVAKGAEEVGAKLLSCSSDQVYAGVTQRGALAETLPLSPSNVYGQHKLEAEARVLARCPGAVALRLPWMYDLPGYHLPIRGNLPLNILRAAKTGEVLRFSRNDYRGVGYVREVIENLVPAMELPGGVYNFGSECDGDMVETARCFANLLQVDVKIEESDLTRNLAMDTGKLRAHGIEFSSTRGALRVCLGDYRLGYLMMKRVLVTGAGGFVGARILDMWRGKFALCAFPSDTLRTADESAVLRFILKEHPDVIVHTAALSNTQYCQQEPEDSFRANVLLPEWVAKGAEEVGAKLLSCSSDQVYAGVTQRGALAETLPLSPSNVYGQHKLEAEARVLARCPGAVALRLPWMYDLPGYHLPIRGNLPLNILRAAKTGEVLRFSRNDYRGVGYVREVIENLVPAMELPGGVYNFGSECDGDMVETARCFANLLQVDVKIEESDLTRNLAMDTGKLRAHGIEFSSTRGALRVCLGDYRLGYLM